Protein AF-A0A9W6KJ18-F1 (afdb_monomer)

pLDDT: mean 72.75, std 20.94, range [23.11, 97.38]

Sequence (592 aa):
MAGVLAYRPDRSRAKLIFQTKPGSYNTDSLIEFLKQLRRHLRGKPVILIWDGLSAHRSKDMKAWLASQQHWLTVEQLPGYAHDLNPMDWSGATSRTPNWPTSAPTSSTTPTPPPTPACTASAATTNSASTSSTTPAYDYDHHSNPERSLTSWLEQARPAGQARRRRPGDEDGLRFAFYGRVSTADFQERASSRRWQRDAAEDLVAGHGVIVAEFFDIDRSRRLPWRDRPQAATLLQSLADPDRKFDAVVVGEYERAFFGDQALTVLPLLDAAGVRLWLPESHGPVDLNEPSHQALVMLLGAQSKPEVLRARFRALTAMRAQARDEGRFLGGRPLFGYRLVDAGPHPNPMHAKWGRRLQRYDPDPVTAPTVRWIFAQRLLGSSVSSIAAELNRTAVPCPSQADPGRNRHRAGSGWMLTTVQAILGNAKYTGRQVWNRQPAHHTPPHLPGPSRIQRWTGTDDWVVSTKVVHPALVTDADFVAVQRLTAAAVDDGPVHRYELVGLLRCGRCGRVLDPCWSHGRAAYRCRHGYTSARAQRERPRNLYVREDRMLGIVRDLFAAADVATRTAALVEHLRREHVMVICAETGCSLQPQ

InterPro domains:
  IPR006119 Resolvase, N-terminal catalytic domain [SM00857] (175-328)
  IPR011109 DNA-binding recombinase domain [PF07508] (364-484)
  IPR011109 DNA-binding recombinase domain [PS51737] (334-491)
  IPR025827 Recombinase zinc beta ribbon domain [PF13408] (499-551)
  IPR036162 Resolvase-like, N-terminal catalytic domain superfamily [G3DSA:3.40.50.1390] (173-307)
  IPR036162 Resolvase-like, N-terminal catalytic domain superfamily [SSF53041] (174-323)
  IPR036397 Ribonuclease H superfamily [G3DSA:3.30.420.10] (9-95)
  IPR038109 DNA-binding recombinase domain superfamily [G3DSA:3.90.1750.20] (313-509)
  IPR038717 Tc1-like transposase, DDE domain [PF13358] (13-87)
  IPR050639 Site-specific recombinase resolvase [PTHR30461] (173-558)

Structure (mmCIF, N/CA/C/O backbone):
data_AF-A0A9W6KJ18-F1
#
_entry.id   AF-A0A9W6KJ18-F1
#
loop_
_atom_site.group_PDB
_atom_site.id
_atom_site.type_symbol
_atom_site.label_atom_id
_atom_site.label_alt_id
_atom_site.label_comp_id
_atom_site.label_asym_id
_atom_site.label_entity_id
_atom_site.label_seq_id
_atom_site.pdbx_PDB_ins_code
_atom_site.Cartn_x
_atom_site.Cartn_y
_atom_site.Cartn_z
_atom_site.occupancy
_atom_site.B_iso_or_equiv
_atom_site.auth_seq_id
_atom_site.auth_comp_id
_atom_site.auth_asym_id
_atom_site.auth_atom_id
_atom_site.pdbx_PDB_model_num
ATOM 1 N N . MET A 1 1 ? 3.674 13.003 32.526 1.00 66.12 1 MET A N 1
ATOM 2 C CA . MET A 1 1 ? 3.384 11.723 33.209 1.00 66.12 1 MET A CA 1
ATOM 3 C C . MET A 1 1 ? 4.341 10.670 32.668 1.00 66.12 1 MET A C 1
ATOM 5 O O . MET A 1 1 ? 4.637 10.728 31.481 1.00 66.12 1 MET A O 1
ATOM 9 N N . ALA A 1 2 ? 4.831 9.757 33.506 1.00 77.75 2 ALA A N 1
ATOM 10 C CA . ALA A 1 2 ? 5.536 8.546 33.082 1.00 77.75 2 ALA A CA 1
ATOM 11 C C . ALA A 1 2 ? 4.761 7.328 33.591 1.00 77.75 2 ALA A C 1
ATOM 13 O O . ALA A 1 2 ? 4.273 7.344 34.718 1.00 77.75 2 ALA A O 1
ATOM 14 N N . GLY A 1 3 ? 4.621 6.286 32.777 1.00 80.56 3 GLY A N 1
ATOM 15 C CA . GLY A 1 3 ? 3.859 5.098 33.150 1.00 80.56 3 GLY A CA 1
ATOM 16 C C . GLY A 1 3 ? 4.421 3.836 32.518 1.00 80.56 3 GLY A C 1
ATOM 17 O O . GLY A 1 3 ? 4.990 3.873 31.432 1.00 80.56 3 GLY A O 1
ATOM 18 N N . VAL A 1 4 ? 4.276 2.726 33.232 1.00 80.50 4 VAL A N 1
ATOM 19 C CA . VAL A 1 4 ? 4.685 1.385 32.823 1.00 80.50 4 VAL A CA 1
ATOM 20 C C . VAL A 1 4 ? 3.533 0.435 33.094 1.00 80.50 4 VAL A C 1
ATOM 22 O O . VAL A 1 4 ? 3.016 0.354 34.210 1.00 80.50 4 VAL A O 1
ATOM 25 N N . LEU A 1 5 ? 3.163 -0.322 32.068 1.00 79.06 5 LEU A N 1
ATOM 26 C CA . LEU A 1 5 ? 2.241 -1.438 32.188 1.00 79.06 5 LEU A CA 1
ATOM 27 C C . LEU A 1 5 ? 3.054 -2.727 32.327 1.00 79.06 5 LEU A C 1
ATOM 29 O O . LEU A 1 5 ? 3.639 -3.219 31.364 1.00 79.06 5 LEU A O 1
ATOM 33 N N . ALA A 1 6 ? 3.135 -3.245 33.548 1.00 82.00 6 ALA A N 1
ATOM 34 C CA . ALA A 1 6 ? 3.913 -4.431 33.876 1.00 82.00 6 ALA A CA 1
ATOM 35 C C . ALA A 1 6 ? 3.048 -5.690 33.768 1.00 82.00 6 ALA A C 1
ATOM 37 O O . ALA A 1 6 ? 1.971 -5.760 34.359 1.00 82.00 6 ALA A O 1
ATOM 38 N N . TYR A 1 7 ? 3.549 -6.710 33.075 1.00 80.69 7 TYR A N 1
ATOM 39 C CA . TYR A 1 7 ? 2.902 -8.017 32.962 1.00 80.69 7 TYR A CA 1
ATOM 40 C C . TYR A 1 7 ? 3.768 -9.092 33.604 1.00 80.69 7 TYR A C 1
ATOM 42 O O . TYR A 1 7 ? 4.990 -9.087 33.452 1.00 80.69 7 TYR A O 1
ATOM 50 N N . ARG A 1 8 ? 3.140 -10.056 34.282 1.00 80.06 8 ARG A N 1
ATOM 51 C CA . ARG A 1 8 ? 3.834 -11.312 34.588 1.00 80.06 8 ARG A CA 1
ATOM 52 C C . ARG A 1 8 ? 4.059 -12.100 33.287 1.00 80.06 8 ARG A C 1
ATOM 54 O O . ARG A 1 8 ? 3.173 -12.082 32.430 1.00 80.06 8 ARG A O 1
ATOM 61 N N . PRO A 1 9 ? 5.185 -12.825 33.136 1.00 73.06 9 PRO A N 1
ATOM 62 C CA . PRO A 1 9 ? 5.446 -13.636 31.941 1.00 73.06 9 PRO A CA 1
ATOM 63 C C . PRO A 1 9 ? 4.348 -14.671 31.644 1.00 73.06 9 PRO A C 1
ATOM 65 O O . PRO A 1 9 ? 4.018 -14.916 30.488 1.00 73.06 9 PRO A O 1
ATOM 68 N N . ASP A 1 10 ? 3.728 -15.211 32.696 1.00 73.81 10 ASP A N 1
ATOM 69 C CA . ASP A 1 10 ? 2.597 -16.151 32.650 1.00 73.81 10 ASP A CA 1
ATOM 70 C C . ASP A 1 10 ? 1.245 -15.497 32.286 1.00 73.81 10 ASP A C 1
ATOM 72 O O . ASP A 1 10 ? 0.230 -16.181 32.201 1.00 73.81 10 ASP A O 1
ATOM 76 N N . ARG A 1 11 ? 1.214 -14.171 32.083 1.00 63.72 11 ARG A N 1
ATOM 77 C CA . ARG A 1 11 ? 0.019 -13.346 31.820 1.00 63.72 11 ARG A CA 1
ATOM 78 C C . ARG A 1 11 ? -1.066 -13.393 32.899 1.00 63.72 11 ARG A C 1
ATOM 80 O O . ARG A 1 11 ? -2.130 -12.819 32.700 1.00 63.72 11 ARG A O 1
ATOM 87 N N . SER A 1 12 ? -0.797 -13.991 34.057 1.00 66.81 12 SER A N 1
ATOM 88 C CA . SER A 1 12 ? -1.773 -14.117 35.147 1.00 66.81 12 SER A CA 1
ATOM 89 C C . SER A 1 12 ? -2.138 -12.777 35.786 1.00 66.81 12 SER A C 1
ATOM 91 O O . SER A 1 12 ? -3.188 -12.653 36.414 1.00 66.81 12 SER A O 1
ATOM 93 N N . ARG A 1 13 ? -1.259 -11.769 35.675 1.00 70.88 13 ARG A N 1
ATOM 94 C CA . ARG A 1 13 ? -1.454 -10.440 36.265 1.00 70.88 13 ARG A CA 1
ATOM 95 C C . ARG A 1 13 ? -0.826 -9.339 35.420 1.00 70.88 13 ARG A C 1
ATOM 97 O O . ARG A 1 13 ? 0.309 -9.478 34.955 1.00 70.88 13 ARG A O 1
ATOM 104 N N . ALA A 1 14 ? -1.541 -8.222 35.329 1.00 76.50 14 ALA A N 1
ATOM 105 C CA . ALA A 1 14 ? -1.048 -6.946 34.830 1.00 76.50 14 ALA A CA 1
ATOM 106 C C . ALA A 1 14 ? -1.126 -5.895 35.947 1.00 76.50 14 ALA A C 1
ATOM 108 O O . ALA A 1 14 ? -2.038 -5.930 36.773 1.00 76.50 14 ALA A O 1
ATOM 109 N N . LYS A 1 15 ? -0.166 -4.972 35.993 1.00 76.25 15 LYS A N 1
ATOM 110 C CA . LYS A 1 15 ? -0.147 -3.855 36.939 1.00 76.25 15 LYS A CA 1
ATOM 111 C C . LYS A 1 15 ? 0.274 -2.584 36.214 1.00 76.25 15 LYS A C 1
ATOM 113 O O . LYS A 1 15 ? 1.343 -2.553 35.610 1.00 76.25 15 LYS A O 1
ATOM 118 N N . LEU A 1 16 ? -0.544 -1.541 36.301 1.00 78.62 16 LEU A N 1
ATOM 119 C CA . LEU A 1 16 ? -0.173 -0.203 35.852 1.00 78.62 16 LEU A CA 1
ATOM 120 C C . LEU A 1 16 ? 0.570 0.507 36.989 1.00 78.62 16 LEU A C 1
ATOM 122 O O . LEU A 1 16 ? 0.077 0.578 38.113 1.00 78.62 16 LEU A O 1
ATOM 126 N N . ILE A 1 17 ? 1.773 0.994 36.705 1.00 81.88 17 ILE A N 1
ATOM 127 C CA . ILE A 1 17 ? 2.589 1.780 37.630 1.00 81.88 17 ILE A CA 1
ATOM 128 C C . ILE A 1 17 ? 2.897 3.084 36.920 1.00 81.88 17 ILE A C 1
ATOM 130 O O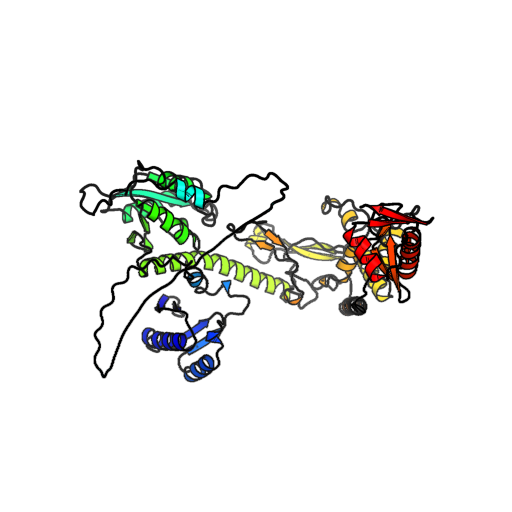 . ILE A 1 17 ? 3.542 3.079 35.876 1.00 81.88 17 ILE A O 1
ATOM 134 N N . PHE A 1 18 ? 2.436 4.199 37.466 1.00 81.44 18 PHE A N 1
ATOM 135 C CA . PHE A 1 18 ? 2.658 5.503 36.864 1.00 81.44 18 PHE A CA 1
ATOM 136 C C . PHE A 1 18 ? 3.049 6.528 37.915 1.00 81.44 18 PHE A C 1
ATOM 138 O O . PHE A 1 18 ? 2.818 6.356 39.109 1.00 81.44 18 PHE A O 1
ATOM 145 N N . GLN A 1 19 ? 3.677 7.587 37.434 1.00 81.25 19 GLN A N 1
ATOM 146 C CA . GLN A 1 19 ? 4.062 8.747 38.200 1.00 81.25 19 GLN A CA 1
ATOM 147 C C . GLN A 1 19 ? 3.616 9.991 37.436 1.00 81.25 19 GLN A C 1
ATOM 149 O O . GLN A 1 19 ? 3.784 10.118 36.216 1.00 81.25 19 GLN A O 1
ATOM 154 N N . THR A 1 20 ? 3.043 10.929 38.173 1.00 79.25 20 THR A N 1
ATOM 155 C CA . THR A 1 20 ? 2.774 12.280 37.704 1.00 79.25 20 THR A CA 1
ATOM 156 C C . THR A 1 20 ? 3.784 13.221 38.347 1.00 79.25 20 THR A C 1
ATOM 158 O O . THR A 1 20 ? 4.178 13.052 39.499 1.00 79.25 20 THR A O 1
ATOM 161 N N . LYS A 1 21 ? 4.247 14.203 37.578 1.00 75.62 21 LYS A N 1
ATOM 162 C CA . LYS A 1 21 ? 5.032 15.321 38.095 1.00 75.62 21 LYS A CA 1
ATOM 163 C C . LYS A 1 21 ? 4.673 16.591 37.319 1.00 75.62 21 LYS A C 1
ATOM 165 O O . LYS A 1 21 ? 4.290 16.469 36.149 1.00 75.62 21 LYS A O 1
ATOM 170 N N . PRO A 1 22 ? 4.849 17.778 37.915 1.00 58.03 22 PRO A N 1
ATOM 171 C CA . PRO A 1 22 ? 4.840 19.036 37.179 1.00 58.03 22 PRO A CA 1
ATOM 172 C C . PRO A 1 22 ? 6.003 19.105 36.169 1.00 58.03 22 PRO A C 1
ATOM 174 O O . PRO A 1 22 ? 7.123 18.680 36.463 1.00 58.03 22 PRO A O 1
ATOM 177 N N . GLY A 1 23 ? 5.747 19.647 34.976 1.00 72.94 23 GLY A N 1
ATOM 178 C CA . GLY A 1 23 ? 6.755 19.828 33.921 1.00 72.94 23 GLY A CA 1
ATOM 179 C C . GLY A 1 23 ? 7.087 18.573 33.094 1.00 72.94 23 GLY A C 1
ATOM 180 O O . GLY A 1 23 ? 6.494 17.502 33.248 1.00 72.94 23 GLY A O 1
ATOM 181 N N . SER A 1 24 ? 8.044 18.706 32.169 1.00 72.31 24 SER A N 1
ATOM 182 C CA . SER A 1 24 ? 8.448 17.632 31.249 1.00 72.31 24 SER A CA 1
ATOM 183 C C . SER A 1 24 ? 9.366 16.602 31.917 1.00 72.31 24 SER A C 1
ATOM 185 O O . SER A 1 24 ? 10.163 16.919 32.804 1.00 72.31 24 SER A O 1
ATOM 187 N N . TYR A 1 25 ? 9.262 15.336 31.505 1.00 77.81 25 TYR A N 1
ATOM 188 C CA . TYR A 1 25 ? 10.196 14.291 31.929 1.00 77.81 25 TYR A CA 1
ATOM 189 C C . TYR A 1 25 ? 11.520 14.434 31.176 1.00 77.81 25 TYR A C 1
ATOM 191 O O . TYR A 1 25 ? 11.545 14.457 29.948 1.00 77.81 25 TYR A O 1
ATOM 199 N N . ASN A 1 26 ? 12.611 14.516 31.930 1.00 84.38 26 ASN A N 1
ATOM 200 C CA . ASN A 1 26 ? 13.984 14.487 31.439 1.00 84.38 26 ASN A CA 1
ATOM 201 C C . ASN A 1 26 ? 14.681 13.204 31.931 1.00 84.38 26 ASN A C 1
ATOM 203 O O . ASN A 1 26 ? 14.063 12.391 32.624 1.00 84.38 26 ASN A O 1
ATOM 207 N N . THR A 1 27 ? 15.958 13.030 31.580 1.00 86.12 27 THR A N 1
ATOM 208 C CA . THR A 1 27 ? 16.770 11.869 31.981 1.00 86.12 27 THR A CA 1
ATOM 209 C C . THR A 1 27 ? 16.690 11.590 33.485 1.00 86.12 27 THR A C 1
ATOM 211 O O . THR A 1 27 ? 16.335 10.478 33.870 1.00 86.12 27 THR A O 1
ATOM 214 N N . ASP A 1 28 ? 16.928 12.595 34.330 1.00 86.12 28 ASP A N 1
ATOM 215 C CA . ASP A 1 28 ? 16.997 12.420 35.789 1.00 86.12 28 ASP A CA 1
ATOM 216 C C . ASP A 1 28 ? 15.651 12.014 36.386 1.00 86.12 28 ASP A C 1
ATOM 218 O O . ASP A 1 28 ? 15.553 11.087 37.189 1.00 86.12 28 ASP A O 1
ATOM 222 N N . SER A 1 29 ? 14.581 12.664 35.926 1.00 87.31 29 SER A N 1
ATOM 223 C CA . SER A 1 29 ? 13.221 12.358 36.379 1.00 87.31 29 SER A CA 1
ATOM 224 C C . SER A 1 29 ? 12.799 10.945 35.987 1.00 87.31 29 SER A C 1
ATOM 226 O O . SER A 1 29 ? 12.042 10.296 36.706 1.00 87.31 29 SER A O 1
ATOM 228 N N . LEU A 1 30 ? 13.279 10.462 34.839 1.00 88.00 30 LEU A N 1
ATOM 229 C CA . LEU A 1 30 ? 12.993 9.113 34.381 1.00 88.00 30 LEU A CA 1
ATOM 230 C C . LEU A 1 30 ? 13.822 8.067 35.140 1.00 88.00 30 LEU A C 1
ATOM 232 O O . LEU A 1 30 ? 13.294 7.012 35.482 1.00 88.00 30 LEU A O 1
ATOM 236 N N . ILE A 1 31 ? 15.079 8.369 35.479 1.00 90.88 31 ILE A N 1
ATOM 237 C CA . ILE A 1 31 ? 15.891 7.528 36.372 1.00 90.88 31 ILE A CA 1
ATOM 238 C C . ILE A 1 31 ? 15.204 7.386 37.739 1.00 90.88 31 ILE A C 1
ATOM 240 O O . ILE A 1 31 ? 15.086 6.273 38.258 1.00 90.88 31 ILE A O 1
ATOM 244 N N . GLU A 1 32 ? 14.689 8.478 38.309 1.00 89.88 32 GLU A N 1
ATOM 245 C CA . GLU A 1 32 ? 13.931 8.433 39.567 1.00 89.88 32 GLU A CA 1
ATOM 246 C C . GLU A 1 32 ? 12.668 7.573 39.466 1.00 89.88 32 GLU A C 1
ATOM 248 O O . GLU A 1 32 ? 12.387 6.756 40.351 1.00 89.88 32 GLU A O 1
ATOM 253 N N . PHE A 1 33 ? 11.942 7.680 38.355 1.00 90.44 33 PHE A N 1
ATOM 254 C CA . PHE A 1 33 ? 10.806 6.809 38.083 1.00 90.44 33 PHE A CA 1
ATOM 255 C C . PHE A 1 33 ? 11.212 5.323 38.044 1.00 90.44 33 PHE A C 1
ATOM 257 O O . PHE A 1 33 ? 10.557 4.488 38.670 1.00 90.44 33 PHE A O 1
ATOM 264 N N . LEU A 1 34 ? 12.327 4.967 37.395 1.00 91.06 34 LEU A N 1
ATOM 265 C CA . LEU A 1 34 ? 12.804 3.578 37.338 1.00 91.06 34 LEU A CA 1
ATOM 266 C C . LEU A 1 34 ? 13.271 3.049 38.707 1.00 91.06 34 LEU A C 1
ATOM 268 O O . LEU A 1 34 ? 13.026 1.885 39.040 1.00 91.06 34 LEU A O 1
ATOM 272 N N . LYS A 1 35 ? 13.862 3.898 39.558 1.00 90.00 35 LYS A N 1
ATOM 273 C CA . LYS A 1 35 ? 14.156 3.545 40.961 1.00 90.00 35 LYS A CA 1
ATOM 274 C C . LYS A 1 35 ? 12.874 3.255 41.751 1.00 90.00 35 LYS A C 1
ATOM 276 O O . LYS A 1 35 ? 12.830 2.318 42.553 1.00 90.00 35 LYS A O 1
ATOM 281 N N . GLN A 1 36 ? 11.815 4.037 41.538 1.00 88.69 36 GLN A N 1
ATOM 282 C CA . GLN A 1 36 ? 10.499 3.801 42.149 1.00 88.69 36 GLN A CA 1
ATOM 283 C C . GLN A 1 36 ? 9.835 2.527 41.622 1.00 88.69 36 GLN A C 1
ATOM 285 O O . GLN A 1 36 ? 9.225 1.784 42.399 1.00 88.69 36 GLN A O 1
ATOM 290 N N . LEU A 1 37 ? 10.001 2.241 40.331 1.00 89.38 37 LEU A N 1
ATOM 291 C CA . LEU A 1 37 ? 9.510 1.027 39.690 1.00 89.38 37 LEU A CA 1
ATOM 292 C C . LEU A 1 37 ? 10.128 -0.225 40.327 1.00 89.38 37 LEU A C 1
ATOM 294 O O . LEU A 1 37 ? 9.397 -1.150 40.685 1.00 89.38 37 LEU A O 1
ATOM 298 N N . ARG A 1 38 ? 11.448 -0.228 40.570 1.00 89.06 38 ARG A N 1
ATOM 299 C CA . ARG A 1 38 ? 12.144 -1.326 41.268 1.00 89.06 38 ARG A CA 1
ATOM 300 C C . ARG A 1 38 ? 11.521 -1.627 42.630 1.00 89.06 38 ARG A C 1
ATOM 302 O O . ARG A 1 38 ? 11.285 -2.791 42.959 1.00 89.06 38 ARG A O 1
ATOM 309 N N . ARG A 1 39 ? 11.234 -0.579 43.412 1.00 86.94 39 ARG A N 1
ATOM 310 C CA . ARG A 1 39 ? 10.593 -0.699 44.732 1.00 86.94 39 ARG A CA 1
ATOM 311 C C . ARG A 1 39 ? 9.192 -1.302 44.615 1.00 86.94 39 ARG A C 1
ATOM 313 O O . ARG A 1 39 ? 8.874 -2.252 45.326 1.00 86.94 39 ARG A O 1
ATOM 320 N N . HIS A 1 40 ? 8.389 -0.830 43.662 1.00 84.25 40 HIS A N 1
ATOM 321 C CA . HIS A 1 40 ? 7.033 -1.341 43.424 1.00 84.25 40 HIS A CA 1
ATOM 322 C C . HIS A 1 40 ? 6.989 -2.797 42.952 1.00 84.25 40 HIS A C 1
ATOM 324 O O . HIS A 1 40 ? 6.040 -3.519 43.270 1.00 84.25 40 HIS A O 1
ATOM 330 N N . LEU A 1 41 ? 8.004 -3.231 42.205 1.00 85.75 41 LEU A N 1
ATOM 331 C CA . LEU A 1 41 ? 8.145 -4.604 41.719 1.00 85.75 41 LEU A CA 1
ATOM 332 C C . LEU A 1 41 ? 8.918 -5.504 42.695 1.00 85.75 41 LEU A C 1
ATOM 334 O O . LEU A 1 41 ? 9.202 -6.657 42.370 1.00 85.75 41 LEU A O 1
ATOM 338 N N . ARG A 1 42 ? 9.209 -5.006 43.909 1.00 84.69 42 ARG A N 1
ATOM 339 C CA . ARG A 1 42 ? 9.918 -5.718 44.986 1.00 84.69 42 ARG A CA 1
ATOM 340 C C . ARG A 1 42 ? 11.262 -6.301 44.528 1.00 84.69 42 ARG A C 1
ATOM 342 O O . ARG A 1 42 ? 11.630 -7.397 44.930 1.00 84.69 42 ARG A O 1
ATOM 349 N N . GLY A 1 43 ? 11.966 -5.587 43.646 1.00 78.81 43 GLY A N 1
ATOM 350 C CA . GLY A 1 43 ? 13.288 -5.981 43.148 1.00 78.81 43 GLY A CA 1
ATOM 351 C C . GLY A 1 43 ? 13.317 -7.199 42.220 1.00 78.81 43 GLY A C 1
ATOM 352 O O . GLY A 1 43 ? 14.400 -7.716 41.965 1.00 78.81 43 GLY A O 1
ATOM 353 N N . LYS A 1 44 ? 12.167 -7.665 41.715 1.00 84.69 44 LYS A N 1
ATOM 354 C CA . LYS A 1 44 ? 12.127 -8.763 40.738 1.00 84.69 44 LYS A CA 1
ATOM 355 C C . LYS A 1 44 ? 12.818 -8.370 39.424 1.00 84.69 44 LYS A C 1
ATOM 357 O O . LYS A 1 44 ? 12.782 -7.188 39.084 1.00 84.69 44 LYS A O 1
ATOM 362 N N . PRO A 1 45 ? 13.374 -9.336 38.669 1.00 88.38 45 PRO A N 1
ATOM 363 C CA . PRO A 1 45 ? 13.889 -9.080 37.329 1.00 88.38 45 PRO A CA 1
ATOM 364 C C . PRO A 1 45 ? 12.796 -8.558 36.391 1.00 88.38 45 PRO A C 1
ATOM 366 O O . PRO A 1 45 ? 11.673 -9.071 36.389 1.00 88.38 45 PRO A O 1
ATOM 369 N N . VAL A 1 46 ? 13.124 -7.543 35.597 1.00 89.00 46 VAL A N 1
ATOM 370 C CA . VAL A 1 46 ? 12.212 -6.857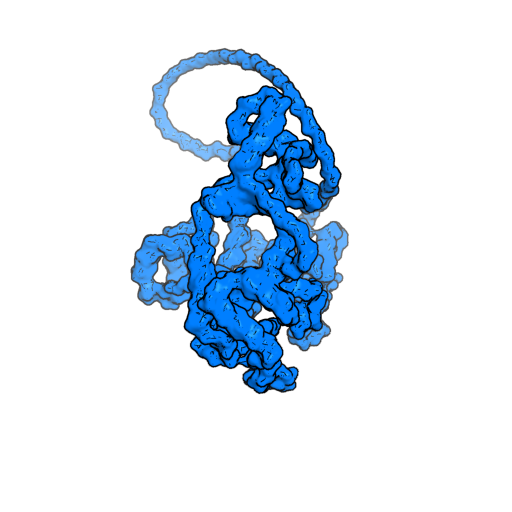 34.678 1.00 89.00 46 VAL A CA 1
ATOM 371 C C . VAL A 1 46 ? 12.864 -6.731 33.312 1.00 89.00 46 VAL A C 1
ATOM 373 O O . VAL A 1 46 ? 14.006 -6.292 33.201 1.00 89.00 46 VAL A O 1
ATOM 376 N N . ILE A 1 47 ? 12.093 -7.045 32.272 1.00 88.88 47 ILE A N 1
ATOM 377 C CA . ILE A 1 47 ? 12.404 -6.654 30.899 1.00 88.88 47 ILE A CA 1
ATOM 378 C C . ILE A 1 47 ? 11.580 -5.403 30.596 1.00 88.88 47 ILE A C 1
ATOM 380 O O . ILE A 1 47 ? 10.351 -5.464 30.519 1.00 88.88 47 ILE A O 1
ATOM 384 N N . LEU A 1 48 ? 12.248 -4.259 30.490 1.00 86.75 48 LEU A N 1
ATOM 385 C CA . LEU A 1 48 ? 11.639 -2.974 30.178 1.00 86.75 48 LEU A CA 1
ATOM 386 C C . LEU A 1 48 ? 11.699 -2.733 28.672 1.00 86.75 48 LEU A C 1
ATOM 388 O O . LEU A 1 48 ? 12.776 -2.722 28.084 1.00 86.75 48 LEU A O 1
ATOM 392 N N . ILE A 1 49 ? 10.535 -2.513 28.065 1.00 82.19 49 ILE A N 1
ATOM 393 C CA . ILE A 1 49 ? 10.396 -2.234 26.635 1.00 82.19 49 ILE A CA 1
ATOM 394 C C . ILE A 1 49 ? 10.021 -0.761 26.467 1.00 82.19 49 ILE A C 1
ATOM 396 O O . ILE A 1 49 ? 9.021 -0.326 27.038 1.00 82.19 49 ILE A O 1
ATOM 400 N N . TRP A 1 50 ? 10.794 0.002 25.692 1.00 78.44 50 TRP A N 1
ATOM 401 C CA . TRP A 1 50 ? 10.547 1.438 25.476 1.00 78.44 50 TRP A CA 1
ATOM 402 C C . TRP A 1 50 ? 10.820 1.911 24.032 1.00 78.44 50 TRP A C 1
ATOM 404 O O . TRP A 1 50 ? 11.506 1.248 23.255 1.00 78.44 50 TRP A O 1
ATOM 414 N N . ASP A 1 51 ? 10.249 3.062 23.671 1.00 67.25 51 ASP A N 1
ATOM 415 C CA . ASP A 1 51 ? 10.102 3.636 22.313 1.00 67.25 51 ASP A CA 1
ATOM 416 C C . ASP A 1 51 ? 11.311 4.422 21.760 1.00 67.25 51 ASP A C 1
ATOM 418 O O . ASP A 1 51 ? 11.268 4.936 20.643 1.00 67.25 51 ASP A O 1
ATOM 422 N N . GLY A 1 52 ? 12.396 4.547 22.530 1.00 67.81 52 GLY A N 1
ATOM 423 C CA . GLY A 1 52 ? 13.585 5.298 22.112 1.00 67.81 52 GLY A CA 1
ATOM 424 C C . GLY A 1 52 ? 13.505 6.835 22.201 1.00 67.81 52 GLY A C 1
ATOM 425 O O . GLY A 1 52 ? 14.299 7.511 21.531 1.00 67.81 52 GLY A O 1
ATOM 426 N N . LEU A 1 53 ? 12.629 7.411 23.040 1.00 72.75 53 LEU A N 1
ATOM 427 C CA . LEU A 1 53 ? 12.642 8.838 23.418 1.00 72.75 53 LEU A CA 1
ATOM 428 C C . LEU A 1 53 ? 14.069 9.363 23.713 1.00 72.75 53 LEU A C 1
ATOM 430 O O . LEU A 1 53 ? 14.951 8.620 24.142 1.00 72.75 53 LEU A O 1
ATOM 434 N N . SER A 1 54 ? 14.345 10.652 23.475 1.00 71.44 54 SER A N 1
ATOM 435 C CA . SER A 1 54 ? 15.706 11.218 23.614 1.00 71.44 54 SER A CA 1
ATOM 436 C C . SER A 1 54 ? 16.329 10.972 24.998 1.00 71.44 54 SER A C 1
ATOM 438 O O . SER A 1 54 ? 17.501 10.611 25.082 1.00 71.44 54 SER A O 1
ATOM 440 N N . ALA A 1 55 ? 15.533 11.057 26.068 1.00 77.06 55 ALA A N 1
ATOM 441 C CA . ALA A 1 55 ? 15.933 10.712 27.435 1.00 77.06 55 ALA A CA 1
ATOM 442 C C . ALA A 1 55 ? 16.299 9.223 27.623 1.00 77.06 55 ALA A C 1
ATOM 444 O O . ALA A 1 55 ? 17.143 8.918 28.458 1.00 77.06 55 ALA A O 1
ATOM 445 N N . HIS A 1 56 ? 15.740 8.298 26.830 1.00 81.50 56 HIS A N 1
ATOM 446 C CA . HIS A 1 56 ? 16.120 6.873 26.830 1.00 81.50 56 HIS A CA 1
ATOM 447 C C . HIS A 1 56 ? 17.517 6.650 26.234 1.00 81.50 56 HIS A C 1
ATOM 449 O O . HIS A 1 56 ? 18.175 5.647 26.506 1.00 81.50 56 HIS A O 1
ATOM 455 N N . ARG A 1 57 ? 17.970 7.583 25.384 1.00 78.62 57 ARG A N 1
ATOM 456 C CA . ARG A 1 57 ? 19.222 7.486 24.621 1.00 78.62 57 ARG A CA 1
ATOM 457 C C . ARG A 1 57 ? 20.354 8.346 25.184 1.00 78.62 57 ARG A C 1
ATOM 459 O O . ARG A 1 57 ? 21.458 8.285 24.636 1.00 78.62 57 ARG A O 1
ATOM 466 N N . SER A 1 58 ? 20.103 9.121 26.240 1.00 85.81 58 SER A N 1
ATOM 467 C CA . SER A 1 58 ? 21.109 9.985 26.862 1.00 85.81 58 SER A CA 1
ATOM 468 C C . SER A 1 58 ? 22.278 9.171 27.430 1.00 85.81 58 SER A C 1
ATOM 470 O O . SER A 1 58 ? 22.137 7.992 27.770 1.00 85.81 58 SER A O 1
ATOM 472 N N . LYS A 1 59 ? 23.462 9.793 27.503 1.00 86.06 59 LYS A N 1
ATOM 473 C CA . LYS A 1 59 ? 24.668 9.141 28.039 1.00 86.06 59 LYS A CA 1
ATOM 474 C C . LYS A 1 59 ? 24.461 8.720 29.496 1.00 86.06 59 LYS A C 1
ATOM 476 O O . LYS A 1 59 ? 24.776 7.583 29.836 1.00 86.06 59 LYS A O 1
ATOM 481 N N . ASP A 1 60 ? 23.841 9.583 30.296 1.00 87.50 60 ASP A N 1
ATOM 482 C CA . ASP A 1 60 ? 23.611 9.332 31.722 1.00 87.50 60 ASP A CA 1
ATOM 483 C C . ASP A 1 60 ? 22.605 8.197 31.944 1.00 87.50 60 ASP A C 1
ATOM 485 O O . ASP A 1 60 ? 22.827 7.336 32.793 1.00 87.50 60 ASP A O 1
ATOM 489 N N . MET A 1 61 ? 21.552 8.107 31.118 1.00 91.81 61 MET A N 1
ATOM 490 C CA . MET A 1 61 ? 20.623 6.974 31.160 1.00 91.81 61 MET A CA 1
ATOM 491 C C . MET A 1 61 ? 21.329 5.656 30.834 1.00 91.81 61 MET A C 1
ATOM 493 O O . MET A 1 61 ? 21.140 4.664 31.533 1.00 91.81 61 MET A O 1
ATOM 497 N N . LYS A 1 62 ? 22.172 5.628 29.793 1.00 87.88 62 LYS A N 1
ATOM 498 C CA . LYS A 1 62 ? 22.924 4.420 29.416 1.00 87.88 62 LYS A CA 1
ATOM 499 C C . LYS A 1 62 ? 23.899 3.987 30.511 1.00 87.88 62 LYS A C 1
ATOM 501 O O . LYS A 1 62 ? 23.964 2.798 30.818 1.00 87.88 62 LYS A O 1
ATOM 506 N N . ALA A 1 63 ? 24.619 4.936 31.108 1.00 89.19 63 ALA A N 1
ATOM 507 C CA . ALA A 1 63 ? 25.518 4.670 32.227 1.00 89.19 63 ALA A CA 1
ATOM 508 C C . ALA A 1 63 ? 24.751 4.124 33.441 1.00 89.19 63 ALA A C 1
ATOM 510 O O . ALA A 1 63 ? 25.154 3.123 34.035 1.00 89.19 63 ALA A O 1
ATOM 511 N N . TRP A 1 64 ? 23.595 4.717 33.762 1.00 93.94 64 TRP A N 1
ATOM 512 C CA . TRP A 1 64 ? 22.737 4.228 34.835 1.00 93.94 64 TRP A CA 1
ATOM 513 C C . TRP A 1 64 ? 22.227 2.810 34.552 1.00 93.94 64 TRP A C 1
ATOM 515 O O . TRP A 1 64 ? 22.362 1.942 35.409 1.00 93.94 64 TRP A O 1
ATOM 525 N N . LEU A 1 65 ? 21.724 2.528 33.348 1.00 90.81 65 LEU A N 1
ATOM 526 C CA . LEU A 1 65 ? 21.251 1.193 32.966 1.00 90.81 65 LEU A CA 1
ATOM 527 C C . LEU A 1 65 ? 22.344 0.123 33.048 1.00 90.81 65 LEU A C 1
ATOM 529 O O . LEU A 1 65 ? 22.069 -0.981 33.515 1.00 90.81 65 LEU A O 1
ATOM 533 N N . ALA A 1 66 ? 23.582 0.447 32.660 1.00 87.69 66 ALA A N 1
ATOM 534 C CA . ALA A 1 66 ? 24.716 -0.466 32.796 1.00 87.69 66 ALA A CA 1
ATOM 535 C C . ALA A 1 66 ? 24.942 -0.887 34.261 1.00 87.69 66 ALA A C 1
ATOM 537 O O . ALA A 1 66 ? 25.240 -2.048 34.525 1.00 87.69 66 ALA A O 1
ATOM 538 N N . SER A 1 67 ? 24.703 0.015 35.223 1.00 91.06 67 SER A N 1
ATOM 539 C CA . SER A 1 67 ? 24.792 -0.299 36.659 1.00 91.06 67 SER A CA 1
ATOM 540 C C . SER A 1 67 ? 23.628 -1.144 37.207 1.00 91.06 67 SER A C 1
ATOM 542 O O . SER A 1 67 ? 23.696 -1.610 38.341 1.00 91.06 67 SER A O 1
ATOM 544 N N . GLN A 1 68 ? 22.539 -1.313 36.448 1.00 92.31 68 GLN A N 1
ATOM 545 C CA . GLN A 1 68 ? 21.299 -1.963 36.902 1.00 92.31 68 GLN A CA 1
ATOM 546 C C . GLN A 1 68 ? 21.012 -3.310 36.214 1.00 92.31 68 GLN A C 1
ATOM 548 O O . GLN A 1 68 ? 19.933 -3.877 36.409 1.00 92.31 68 GLN A O 1
ATOM 553 N N . GLN A 1 69 ? 21.963 -3.850 35.444 1.00 88.25 69 GLN A N 1
ATOM 554 C CA . GLN A 1 69 ? 21.784 -5.077 34.650 1.00 88.25 69 GLN A CA 1
ATOM 555 C C . GLN A 1 69 ? 21.429 -6.323 35.479 1.00 88.25 69 GLN A C 1
ATOM 557 O O . GLN A 1 69 ? 20.873 -7.274 34.938 1.00 88.25 69 GLN A O 1
ATOM 562 N N . HIS A 1 70 ? 21.687 -6.324 36.791 1.00 87.00 70 HIS A N 1
ATOM 563 C CA . HIS A 1 70 ? 21.345 -7.439 37.685 1.00 87.00 70 HIS A CA 1
ATOM 564 C C . HIS A 1 70 ? 19.836 -7.656 37.865 1.00 87.00 70 HIS A C 1
ATOM 566 O O . HIS A 1 70 ? 19.428 -8.724 38.313 1.00 87.00 70 HIS A O 1
ATOM 572 N N . TRP A 1 71 ? 19.000 -6.660 37.553 1.00 90.12 71 TRP A N 1
ATOM 573 C CA . TRP A 1 71 ? 17.539 -6.785 37.649 1.00 90.12 71 TRP A CA 1
ATOM 574 C C . TRP A 1 71 ? 16.779 -6.156 36.481 1.00 90.12 71 TRP A C 1
ATOM 576 O O . TRP A 1 71 ? 15.593 -6.438 36.328 1.00 90.12 71 TRP A O 1
ATOM 586 N N . LEU A 1 72 ? 17.414 -5.302 35.678 1.00 90.25 72 LEU A N 1
ATOM 587 C CA . LEU A 1 72 ? 16.756 -4.565 34.607 1.00 90.25 72 LEU A CA 1
ATOM 588 C C . LEU A 1 72 ? 17.426 -4.862 33.266 1.00 90.25 72 LEU A C 1
ATOM 590 O O . LEU A 1 72 ? 18.545 -4.427 33.003 1.00 90.25 72 LEU A O 1
ATOM 594 N N . THR A 1 73 ? 16.702 -5.561 32.400 1.00 90.06 73 THR A N 1
ATOM 595 C CA . THR A 1 73 ? 17.046 -5.718 30.985 1.00 90.06 73 THR A CA 1
ATOM 596 C C . THR A 1 73 ? 16.207 -4.739 30.180 1.00 90.06 73 THR A C 1
ATOM 598 O O . THR A 1 73 ? 15.012 -4.601 30.432 1.00 90.06 73 THR A O 1
ATOM 601 N N . VAL A 1 74 ? 16.813 -4.043 29.223 1.00 86.81 74 VAL A N 1
ATOM 602 C CA . VAL A 1 74 ? 16.118 -3.039 28.416 1.00 86.81 74 VAL A CA 1
ATOM 603 C C . VAL A 1 74 ? 16.122 -3.455 26.957 1.00 86.81 74 VAL A C 1
ATOM 605 O O . VAL A 1 74 ? 17.182 -3.638 26.370 1.00 86.81 74 VAL A O 1
ATOM 608 N N . GLU A 1 75 ? 14.931 -3.523 26.374 1.00 81.06 75 GLU A N 1
ATOM 609 C CA . GLU A 1 75 ? 14.706 -3.803 24.961 1.00 81.06 75 GLU A CA 1
ATOM 610 C C . GLU A 1 75 ? 14.092 -2.571 24.287 1.00 81.06 75 GLU A C 1
ATOM 612 O O . GLU A 1 75 ? 13.198 -1.911 24.826 1.00 81.06 75 GLU A O 1
ATOM 617 N N . GLN A 1 76 ? 14.576 -2.230 23.095 1.00 70.00 76 GLN A N 1
ATOM 618 C CA . GLN A 1 76 ? 14.033 -1.109 22.329 1.00 70.00 76 GLN A CA 1
ATOM 619 C C . GLN A 1 76 ? 13.004 -1.600 21.319 1.00 70.00 76 GLN A C 1
ATOM 621 O O . GLN A 1 76 ? 13.229 -2.579 20.605 1.00 70.00 76 GLN A O 1
ATOM 626 N N . LEU A 1 77 ? 11.884 -0.883 21.216 1.00 63.50 77 LEU A N 1
ATOM 627 C CA . LEU A 1 77 ? 10.991 -1.068 20.080 1.00 63.50 77 LEU A CA 1
ATOM 628 C C . LEU A 1 77 ? 11.722 -0.663 18.787 1.00 63.50 77 LEU A C 1
ATOM 630 O O . LEU A 1 77 ? 12.414 0.359 18.768 1.00 63.50 77 LEU A O 1
ATOM 634 N N . PRO A 1 78 ? 11.566 -1.422 17.686 1.00 51.84 78 PRO A N 1
ATOM 635 C CA . PRO A 1 78 ? 12.086 -1.008 16.389 1.00 51.84 78 PRO A CA 1
ATOM 636 C C . PRO A 1 78 ? 11.525 0.367 15.999 1.00 51.84 78 PRO A C 1
ATOM 638 O O . PRO A 1 78 ? 10.332 0.611 16.162 1.00 51.84 78 PRO A O 1
ATOM 641 N N . GLY A 1 79 ? 12.349 1.253 15.430 1.00 40.34 79 GLY A N 1
ATOM 642 C CA . GLY A 1 79 ? 11.962 2.649 15.148 1.00 40.34 79 GLY A CA 1
ATOM 643 C C . GLY A 1 79 ? 10.736 2.834 14.233 1.00 40.34 79 GLY A C 1
ATOM 644 O O . GLY A 1 79 ? 10.116 3.893 14.234 1.00 40.34 79 GLY A O 1
ATOM 645 N N . TYR A 1 80 ? 10.332 1.797 13.493 1.00 45.31 80 TYR A N 1
ATOM 646 C CA . TYR A 1 80 ? 9.119 1.779 12.666 1.00 45.31 80 TYR A CA 1
ATOM 647 C C . TYR A 1 80 ? 7.838 1.382 13.431 1.00 45.31 80 TYR A C 1
ATOM 649 O O . TYR A 1 80 ? 6.778 1.257 12.820 1.00 45.31 80 TYR A O 1
ATOM 657 N N . ALA A 1 81 ? 7.922 1.141 14.742 1.00 40.41 81 ALA A N 1
ATOM 658 C CA . ALA A 1 81 ? 6.858 0.566 15.565 1.00 40.41 81 ALA A CA 1
ATOM 659 C C . ALA A 1 81 ? 6.451 1.449 16.762 1.00 40.41 81 ALA A C 1
ATOM 661 O O . ALA A 1 81 ? 5.999 0.925 17.779 1.00 40.41 81 ALA A O 1
ATOM 662 N N . HIS A 1 82 ? 6.570 2.777 16.654 1.00 45.12 82 HIS A N 1
ATOM 663 C CA . HIS A 1 82 ? 6.057 3.705 17.678 1.00 45.12 82 HIS A CA 1
ATOM 664 C C . HIS A 1 82 ? 4.543 3.517 17.913 1.00 45.12 82 HIS A C 1
ATOM 666 O O . HIS A 1 82 ? 4.085 3.527 19.049 1.00 45.12 82 HIS A O 1
ATOM 672 N N . ASP A 1 83 ? 3.791 3.156 16.867 1.00 43.28 83 ASP A N 1
ATOM 673 C CA . ASP A 1 83 ? 2.388 2.714 16.932 1.00 43.28 83 ASP A CA 1
ATOM 674 C C . ASP A 1 83 ? 2.160 1.391 17.700 1.00 43.28 83 ASP A C 1
ATOM 676 O O . ASP A 1 83 ? 1.055 0.858 17.703 1.00 43.28 83 ASP A O 1
ATOM 680 N N . LEU A 1 84 ? 3.188 0.769 18.276 1.00 43.66 84 LEU A N 1
ATOM 681 C CA . LEU A 1 84 ? 3.058 -0.398 19.156 1.00 43.66 84 LEU A CA 1
ATOM 682 C C . LEU A 1 84 ? 3.430 -0.068 20.604 1.00 43.66 84 LEU A C 1
ATOM 684 O O . LEU A 1 84 ? 3.287 -0.940 21.464 1.00 43.66 84 LEU A O 1
ATOM 688 N N . ASN A 1 85 ? 3.875 1.162 20.884 1.00 45.28 85 ASN A N 1
ATOM 689 C CA . ASN A 1 85 ? 4.090 1.635 22.239 1.00 45.28 85 ASN A CA 1
ATOM 690 C C . ASN A 1 85 ? 2.726 1.893 22.904 1.00 45.28 85 ASN A C 1
ATOM 692 O O . ASN A 1 85 ? 2.017 2.821 22.507 1.00 45.28 85 ASN A O 1
ATOM 696 N N . PRO A 1 86 ? 2.332 1.115 23.929 1.00 45.72 86 PRO A N 1
ATOM 697 C CA . PRO A 1 86 ? 1.044 1.307 24.588 1.00 45.72 86 PRO A CA 1
ATOM 698 C C . PRO A 1 86 ? 0.929 2.672 25.290 1.00 45.72 86 PRO A C 1
ATOM 700 O O . PRO A 1 86 ? -0.188 3.100 25.571 1.00 45.72 86 PRO A O 1
ATOM 703 N N . MET A 1 87 ? 2.053 3.356 25.560 1.00 44.03 87 MET A N 1
ATOM 704 C CA . MET A 1 87 ? 2.093 4.611 26.318 1.00 44.03 87 MET A CA 1
ATOM 705 C C . MET A 1 87 ? 2.071 5.883 25.456 1.00 44.03 87 MET A C 1
ATOM 707 O O . MET A 1 87 ? 1.525 6.887 25.917 1.00 44.03 87 MET A O 1
ATOM 711 N N . ASP A 1 88 ? 2.567 5.877 24.212 1.00 43.50 88 ASP A N 1
ATOM 712 C CA . ASP A 1 88 ? 2.571 7.083 23.353 1.00 43.50 88 ASP A CA 1
ATOM 713 C C . ASP A 1 88 ? 1.155 7.619 23.080 1.00 43.50 88 ASP A C 1
ATOM 715 O O . ASP A 1 88 ? 0.936 8.825 22.961 1.00 43.50 88 ASP A O 1
ATOM 719 N N . TRP A 1 89 ? 0.152 6.739 23.087 1.00 41.94 89 TRP A N 1
ATOM 720 C CA . TRP A 1 89 ? -1.248 7.129 22.914 1.00 41.94 89 TRP A CA 1
ATOM 721 C C . TRP A 1 89 ? -1.910 7.715 24.165 1.00 41.94 89 TRP A C 1
ATOM 723 O O . TRP A 1 89 ? -2.989 8.286 24.049 1.00 41.94 89 TRP A O 1
ATOM 733 N N . SER A 1 90 ? -1.274 7.615 25.336 1.00 38.44 90 SER A N 1
ATOM 734 C CA . SER A 1 90 ? -1.731 8.275 26.571 1.00 38.44 90 SER A CA 1
ATOM 735 C C . SER A 1 90 ? -1.164 9.695 26.732 1.00 38.44 90 SER A C 1
ATOM 737 O O . SER A 1 90 ? -1.796 10.551 27.348 1.00 38.44 90 SER A O 1
ATOM 739 N N . GLY A 1 91 ? 0.003 9.980 26.134 1.00 30.23 91 GLY A N 1
ATOM 740 C CA . GLY A 1 91 ? 0.694 11.272 26.247 1.00 30.23 91 GLY A CA 1
ATOM 741 C C . GLY A 1 91 ? 0.233 12.356 25.263 1.00 30.23 91 GLY A C 1
ATOM 742 O O . GLY A 1 91 ? 0.458 13.541 25.515 1.00 30.23 91 GLY A O 1
ATOM 743 N N . ALA A 1 92 ? -0.423 11.991 24.155 1.00 32.66 92 ALA A N 1
ATOM 744 C CA . ALA A 1 92 ? -0.856 12.951 23.131 1.00 32.66 92 ALA A CA 1
ATOM 745 C C . ALA A 1 92 ? -1.959 13.914 23.622 1.00 32.66 92 ALA A C 1
ATOM 747 O O . ALA A 1 92 ? -1.996 15.066 23.202 1.00 32.66 92 ALA A O 1
ATOM 748 N N . THR A 1 93 ? -2.802 13.485 24.565 1.00 34.59 93 THR A N 1
ATOM 749 C CA . THR A 1 93 ? -3.890 14.288 25.155 1.00 34.59 93 THR A CA 1
ATOM 750 C C . THR A 1 93 ? -3.479 15.128 26.368 1.00 34.59 93 THR A C 1
ATOM 752 O O . THR A 1 93 ? -4.266 15.953 26.816 1.00 34.59 93 THR A O 1
ATOM 755 N N . SER A 1 94 ? -2.258 14.973 26.903 1.00 30.08 94 SER A N 1
ATOM 756 C CA . SER A 1 94 ? -1.778 15.765 28.052 1.00 30.08 94 SER A CA 1
ATOM 757 C C . SER A 1 94 ? -0.962 17.005 27.664 1.00 30.08 94 SER A C 1
ATOM 759 O O . SER A 1 94 ? -0.421 17.678 28.540 1.00 30.08 94 SER A O 1
ATOM 761 N N . ARG A 1 95 ? -0.818 17.310 26.366 1.00 25.94 95 ARG A N 1
ATOM 762 C CA . ARG A 1 95 ? -0.299 18.610 25.911 1.00 25.94 95 ARG A CA 1
ATOM 763 C C . ARG A 1 95 ? -1.468 19.595 25.891 1.00 25.94 95 ARG A C 1
ATOM 765 O O . ARG A 1 95 ? -2.231 19.641 24.935 1.00 25.94 95 ARG A O 1
ATOM 772 N N . THR A 1 96 ? -1.629 20.324 26.987 1.00 26.84 96 THR A N 1
ATOM 773 C CA . THR A 1 96 ? -2.634 21.380 27.172 1.00 26.84 96 THR A CA 1
ATOM 774 C C . THR A 1 96 ? -2.605 22.417 26.038 1.00 26.84 96 THR A C 1
ATOM 776 O O . THR A 1 96 ? -1.522 22.917 25.723 1.00 26.84 96 THR A O 1
ATOM 779 N N . PRO A 1 97 ? -3.757 22.835 25.485 1.00 27.05 97 PRO A N 1
ATOM 780 C CA . PRO A 1 97 ? -3.916 24.169 24.915 1.00 27.05 97 PRO A CA 1
ATOM 781 C C . PRO A 1 97 ? -3.910 25.194 26.062 1.00 27.05 97 PRO A C 1
ATOM 783 O O . PRO A 1 97 ? -4.562 24.977 27.082 1.00 27.05 97 PRO A O 1
ATOM 786 N N . ASN A 1 98 ? -3.155 26.285 25.918 1.00 25.94 98 ASN A N 1
ATOM 787 C CA . ASN A 1 98 ? -3.107 27.398 26.872 1.00 25.94 98 ASN A CA 1
ATOM 788 C C . ASN A 1 98 ? -4.517 27.874 27.276 1.00 25.94 98 ASN A C 1
ATOM 790 O O . ASN A 1 98 ? -5.314 28.223 26.408 1.00 25.94 98 ASN A O 1
ATOM 794 N N . TRP A 1 99 ? -4.785 27.970 28.582 1.00 23.12 99 TRP A N 1
ATOM 795 C CA . TRP A 1 99 ? -5.885 28.780 29.119 1.00 23.12 99 TRP A CA 1
ATOM 796 C C . TRP A 1 99 ? -5.339 30.158 29.545 1.00 23.12 99 TRP A C 1
ATOM 798 O O . TRP A 1 99 ? -4.231 30.205 30.087 1.00 23.12 99 TRP A O 1
ATOM 808 N N . PRO A 1 100 ? -6.058 31.274 29.306 1.00 25.61 100 PRO A N 1
ATOM 809 C CA . PRO A 1 100 ? -5.584 32.613 29.640 1.00 25.61 100 PRO A CA 1
ATOM 810 C C . PRO A 1 100 ? -5.564 32.846 31.155 1.00 25.61 100 PRO A C 1
ATOM 812 O O . PRO A 1 100 ? -6.558 32.646 31.854 1.00 25.61 100 PRO A O 1
ATOM 815 N N . THR A 1 101 ? -4.414 33.287 31.661 1.00 25.94 101 THR A N 1
ATOM 816 C CA . THR A 1 101 ? -4.208 33.664 33.061 1.00 25.94 101 THR A CA 1
ATOM 817 C C . THR A 1 101 ? -4.720 35.086 33.291 1.00 25.94 101 THR A C 1
ATOM 819 O O . THR A 1 101 ? -4.064 36.047 32.898 1.00 25.94 101 THR A O 1
ATOM 822 N N . SER A 1 102 ? -5.854 35.231 33.972 1.00 27.06 102 SER A N 1
ATOM 823 C CA . SER A 1 102 ? -6.231 36.482 34.643 1.00 27.06 102 SER A CA 1
ATOM 824 C C . SER A 1 102 ? -6.164 36.229 36.147 1.00 27.06 102 SER A C 1
ATOM 826 O O . SER A 1 102 ? -7.015 35.535 36.697 1.00 27.06 102 SER A O 1
ATOM 828 N N . ALA A 1 103 ? -5.120 36.734 36.803 1.00 25.06 103 ALA A N 1
ATOM 829 C CA . ALA A 1 103 ? -4.947 36.653 38.251 1.00 25.06 103 ALA A CA 1
ATOM 830 C C . ALA A 1 103 ? -5.484 37.925 38.933 1.00 25.06 103 ALA A C 1
ATOM 832 O O . ALA A 1 103 ? -5.213 39.017 38.435 1.00 25.06 103 ALA A O 1
ATOM 833 N N . PRO A 1 104 ? -6.145 37.830 40.100 1.00 26.28 104 PRO A N 1
ATOM 834 C CA . PRO A 1 104 ? -6.155 38.901 41.082 1.00 26.28 104 PRO A CA 1
ATOM 835 C C . PRO A 1 104 ? -5.053 38.649 42.124 1.00 26.28 104 PRO A C 1
ATOM 837 O O . PRO A 1 104 ? -5.023 37.626 42.806 1.00 26.28 104 PRO A O 1
ATOM 840 N N . THR A 1 105 ? -4.115 39.587 42.215 1.00 25.97 105 THR A N 1
ATOM 841 C CA . THR A 1 105 ? -3.032 39.647 43.206 1.00 25.97 105 THR A CA 1
ATOM 842 C C . THR A 1 105 ? -3.529 40.068 44.587 1.00 25.97 105 THR A C 1
ATOM 844 O O . THR A 1 105 ? -4.211 41.081 44.711 1.00 25.97 105 THR A O 1
ATOM 847 N N . SER A 1 106 ? -3.043 39.397 45.632 1.00 23.66 106 SER A N 1
ATOM 848 C CA . SER A 1 106 ? -2.809 40.010 46.947 1.00 23.66 106 SER A CA 1
ATOM 849 C C . SER A 1 106 ? -1.648 39.296 47.644 1.00 23.66 106 SER A C 1
ATOM 851 O O . SER A 1 106 ? -1.744 38.121 47.996 1.00 23.66 106 SER A O 1
ATOM 853 N N . SER A 1 107 ? -0.532 40.009 47.775 1.00 25.36 107 SER A N 1
ATOM 854 C CA . SER A 1 107 ? 0.736 39.588 48.371 1.00 25.36 107 SER A CA 1
ATOM 855 C C . SER A 1 107 ? 0.842 40.028 49.830 1.00 25.36 107 SER A C 1
ATOM 857 O O . SER A 1 107 ? 0.597 41.199 50.115 1.00 25.36 107 SER A O 1
ATOM 859 N N . THR A 1 108 ? 1.353 39.157 50.705 1.00 24.17 108 THR A N 1
ATOM 860 C CA . THR A 1 108 ? 1.928 39.569 51.994 1.00 24.17 108 THR A CA 1
ATOM 861 C C . THR A 1 108 ? 3.138 38.693 52.308 1.00 24.17 108 THR A C 1
ATOM 863 O O . THR A 1 108 ? 3.009 37.483 52.486 1.00 24.17 108 THR A O 1
ATOM 866 N N . THR A 1 109 ? 4.330 39.279 52.393 1.00 25.86 109 THR A N 1
ATOM 867 C CA . THR A 1 109 ? 5.473 38.686 53.108 1.00 25.86 109 THR A CA 1
ATOM 868 C C . THR A 1 109 ? 6.305 39.822 53.717 1.00 25.86 109 THR A C 1
ATOM 870 O O . THR A 1 109 ? 6.448 40.851 53.054 1.00 25.86 109 THR A O 1
ATOM 873 N N . PRO A 1 110 ? 6.812 39.695 54.960 1.00 25.27 110 PRO A N 1
ATOM 874 C CA . PRO A 1 110 ? 7.466 40.785 55.676 1.00 25.27 110 PRO A CA 1
ATOM 875 C C . PRO A 1 110 ? 8.996 40.789 55.511 1.00 25.27 110 PRO A C 1
ATOM 877 O O . PRO A 1 110 ? 9.643 39.744 55.495 1.00 25.27 110 PRO A O 1
ATOM 880 N N . THR A 1 111 ? 9.555 41.998 55.439 1.00 30.30 111 THR A N 1
ATOM 881 C CA . THR A 1 111 ? 10.984 42.358 55.536 1.00 30.30 111 THR A CA 1
ATOM 882 C C . THR A 1 111 ? 11.498 42.210 56.976 1.00 30.30 111 THR A C 1
ATOM 884 O O . THR A 1 111 ? 10.682 42.189 57.902 1.00 30.30 111 THR A O 1
ATOM 887 N N . PRO A 1 112 ? 12.825 42.151 57.215 1.00 30.91 112 PRO A N 1
ATOM 888 C CA . PRO A 1 112 ? 13.528 43.348 57.738 1.00 30.91 112 PRO A CA 1
ATOM 889 C C . PRO A 1 112 ? 15.052 43.379 57.368 1.00 30.91 112 PRO A C 1
ATOM 891 O O . PRO A 1 112 ? 15.498 42.508 56.627 1.00 30.91 112 PRO A O 1
ATOM 894 N N . PRO A 1 113 ? 15.910 44.260 57.938 1.00 33.12 113 PRO A N 1
ATOM 895 C CA . PRO A 1 113 ? 15.941 45.732 57.862 1.00 33.12 113 PRO A CA 1
ATOM 896 C C . PRO A 1 113 ? 17.391 46.249 57.529 1.00 33.12 113 PRO A C 1
ATOM 898 O O . PRO A 1 113 ? 18.126 45.535 56.855 1.00 33.12 113 PRO A O 1
ATOM 901 N N . PRO A 1 114 ? 17.836 47.468 57.924 1.00 41.47 114 PRO A N 1
ATOM 902 C CA . PRO A 1 114 ? 17.840 48.689 57.106 1.00 41.47 114 PRO A CA 1
ATOM 903 C C . PRO A 1 114 ? 19.263 49.280 56.934 1.00 41.47 114 PRO A C 1
ATOM 905 O O . PRO A 1 114 ? 20.224 48.746 57.475 1.00 41.47 114 PRO A O 1
ATOM 908 N N . THR A 1 115 ? 19.471 50.377 56.193 1.00 28.28 115 THR A N 1
ATOM 909 C CA . THR A 1 115 ? 19.733 51.728 56.764 1.00 28.28 115 THR A CA 1
ATOM 910 C C . THR A 1 115 ? 19.815 52.821 55.659 1.00 28.28 115 THR A C 1
ATOM 912 O O . THR A 1 115 ? 19.906 52.474 54.484 1.00 28.28 115 THR A O 1
ATOM 915 N N . PRO A 1 116 ? 19.692 54.123 56.021 1.00 36.09 116 PRO A N 1
ATOM 916 C CA . PRO A 1 116 ? 19.021 55.201 55.265 1.00 36.09 116 PRO A CA 1
ATOM 917 C C . PRO A 1 116 ? 20.025 56.088 54.470 1.00 36.09 116 PRO A C 1
ATOM 919 O O . PRO A 1 116 ? 21.218 55.827 54.515 1.00 36.09 116 PRO A O 1
ATOM 922 N N . ALA A 1 117 ? 19.677 57.133 53.703 1.00 26.25 117 ALA A N 1
ATOM 923 C CA . ALA A 1 117 ? 18.715 58.207 53.951 1.00 26.25 117 ALA A CA 1
ATOM 924 C C . ALA A 1 117 ? 18.464 59.105 52.713 1.00 26.25 117 ALA A C 1
ATOM 926 O O . ALA A 1 117 ? 19.324 59.181 51.843 1.00 26.25 117 ALA A O 1
ATOM 927 N N . CYS A 1 118 ? 17.341 59.853 52.779 1.00 23.28 118 CYS A N 1
ATOM 928 C CA . CYS A 1 118 ? 17.129 61.256 52.338 1.00 23.28 118 CYS A CA 1
ATOM 929 C C . CYS A 1 118 ? 17.253 61.609 50.833 1.00 23.28 118 CYS A C 1
ATOM 931 O O . CYS A 1 118 ? 18.208 61.221 50.187 1.00 23.28 118 CYS A O 1
ATOM 933 N N . THR A 1 119 ? 16.428 62.438 50.172 1.00 25.22 119 THR A N 1
ATOM 934 C CA . THR A 1 119 ? 15.157 63.163 50.416 1.00 25.22 119 THR A CA 1
ATOM 935 C C . THR A 1 119 ? 14.749 63.823 49.077 1.00 25.22 119 THR A C 1
ATOM 937 O O . THR A 1 119 ? 15.634 64.150 48.294 1.00 25.22 119 THR A O 1
ATOM 940 N N . ALA A 1 120 ? 13.451 64.142 48.927 1.00 25.58 120 ALA A N 1
ATOM 941 C CA . ALA A 1 120 ? 12.852 65.223 48.105 1.00 25.58 120 ALA A CA 1
ATOM 942 C C . ALA A 1 120 ? 12.797 65.039 46.562 1.00 25.58 120 ALA A C 1
ATOM 944 O O . ALA A 1 120 ? 13.816 64.888 45.905 1.00 25.58 120 ALA A O 1
ATOM 945 N N . SER A 1 121 ? 11.586 64.892 45.987 1.00 24.38 121 SER A N 1
ATOM 946 C CA . SER A 1 121 ? 10.722 65.942 45.361 1.00 24.38 121 SER A CA 1
ATOM 947 C C . SER A 1 121 ? 11.178 66.337 43.948 1.00 24.38 121 SER A C 1
ATOM 949 O O . SER A 1 121 ? 12.363 66.490 43.724 1.00 24.38 121 SER A O 1
ATOM 951 N N . ALA A 1 122 ? 10.355 66.631 42.943 1.00 24.98 122 ALA A N 1
ATOM 952 C CA . ALA A 1 122 ? 8.927 66.530 42.651 1.00 24.98 122 ALA A CA 1
ATOM 953 C C . ALA A 1 122 ? 8.763 66.877 41.143 1.00 24.98 122 ALA A C 1
ATOM 955 O O . ALA A 1 122 ? 9.657 67.486 40.563 1.00 24.98 122 ALA A O 1
ATOM 956 N N . ALA A 1 123 ? 7.576 66.593 40.592 1.00 23.81 123 ALA A N 1
ATOM 957 C CA . ALA A 1 123 ? 6.888 67.369 39.544 1.00 23.81 123 ALA A CA 1
ATOM 958 C C . ALA A 1 123 ? 7.309 67.267 38.046 1.00 23.81 123 ALA A C 1
ATOM 960 O O . ALA A 1 123 ? 8.354 67.756 37.641 1.00 23.81 123 ALA A O 1
ATOM 961 N N . THR A 1 124 ? 6.345 66.753 37.250 1.00 24.50 124 THR A N 1
ATOM 962 C CA . THR A 1 124 ? 5.749 67.346 36.013 1.00 24.50 124 THR A CA 1
ATOM 963 C C . THR A 1 124 ? 6.676 67.472 34.776 1.00 24.50 124 THR A C 1
ATOM 965 O O . THR A 1 124 ? 7.777 67.984 34.857 1.00 24.50 124 THR A O 1
ATOM 968 N N . THR A 1 125 ? 6.327 67.096 33.534 1.00 24.42 125 THR A N 1
ATOM 969 C CA . THR A 1 125 ? 5.175 67.559 32.737 1.00 24.42 125 THR A CA 1
ATOM 970 C C . THR A 1 125 ? 5.094 66.826 31.381 1.00 24.42 125 THR A C 1
ATOM 972 O O . THR A 1 125 ? 6.110 66.459 30.802 1.00 24.42 125 THR A O 1
ATOM 975 N N . ASN A 1 126 ? 3.858 66.696 30.892 1.00 26.73 126 ASN A N 1
ATOM 976 C CA . ASN A 1 126 ? 3.349 66.423 29.539 1.00 26.73 126 ASN A CA 1
ATOM 977 C C . ASN A 1 126 ? 4.209 66.835 28.325 1.00 26.73 126 ASN A C 1
ATOM 979 O O . ASN A 1 126 ? 4.837 67.891 28.346 1.00 26.73 126 ASN A O 1
ATOM 983 N N . SER A 1 127 ? 4.014 66.144 27.188 1.00 24.52 127 SER A N 1
ATOM 984 C CA . SER A 1 127 ? 3.330 66.711 25.999 1.00 24.52 127 SER A CA 1
ATOM 985 C C . SER A 1 127 ? 3.129 65.685 24.873 1.00 24.52 127 SER A C 1
ATOM 987 O O . SER A 1 127 ? 3.930 64.779 24.668 1.00 24.52 127 SER A O 1
ATOM 989 N N . ALA A 1 128 ? 2.007 65.850 24.175 1.00 25.36 128 ALA A N 1
ATOM 990 C CA . ALA A 1 128 ? 1.446 65.017 23.117 1.00 25.36 128 ALA A CA 1
ATOM 991 C C . ALA A 1 128 ? 1.881 65.464 21.706 1.00 25.36 128 ALA A C 1
ATOM 993 O O . ALA A 1 128 ? 2.347 66.592 21.551 1.00 25.36 128 ALA A O 1
ATOM 994 N N . SER A 1 129 ? 1.606 64.647 20.672 1.00 24.00 129 SER A N 1
ATOM 995 C CA . SER A 1 129 ? 0.618 64.945 19.598 1.00 24.00 129 SER A CA 1
ATOM 996 C C . SER A 1 129 ? 0.802 64.088 18.322 1.00 24.00 129 SER A C 1
ATOM 998 O O . SER A 1 129 ? 1.906 64.009 17.798 1.00 24.00 129 SER A O 1
ATOM 1000 N N . THR A 1 130 ? -0.335 63.548 17.824 1.00 24.88 130 THR A N 1
ATOM 1001 C CA . THR A 1 130 ? -0.824 63.445 16.410 1.00 24.88 130 THR A CA 1
ATOM 1002 C C . THR A 1 130 ? 0.007 62.719 15.331 1.00 24.88 130 THR A C 1
ATOM 1004 O O . THR A 1 130 ? 1.211 62.890 15.280 1.00 24.88 130 THR A O 1
ATOM 1007 N N . SER A 1 131 ? -0.494 62.039 14.287 1.00 23.11 131 SER A N 1
ATOM 1008 C CA . SER A 1 131 ? -1.735 61.366 13.818 1.00 23.11 131 SER A CA 1
ATOM 1009 C C . SER A 1 131 ? -1.723 61.405 12.267 1.00 23.11 131 SER A C 1
ATOM 1011 O O . SER A 1 131 ? -1.163 62.351 11.719 1.00 23.11 131 SER A O 1
ATOM 1013 N N . SER A 1 132 ? -2.454 60.490 11.598 1.00 24.27 132 SER A N 1
ATOM 1014 C CA . SER A 1 132 ? -2.914 60.490 10.172 1.00 24.27 132 SER A CA 1
ATOM 1015 C C . SER A 1 132 ? -1.977 59.875 9.094 1.00 24.27 132 SER A C 1
ATOM 1017 O O . SER A 1 132 ? -0.771 60.011 9.232 1.00 24.27 132 SER A O 1
ATOM 1019 N N . THR A 1 133 ? -2.377 59.216 7.979 1.00 25.02 133 THR A N 1
ATOM 1020 C CA . THR A 1 133 ? -3.647 58.660 7.420 1.00 25.02 133 THR A CA 1
ATOM 1021 C C . THR A 1 133 ? -3.363 57.941 6.053 1.00 25.02 133 THR A C 1
ATOM 1023 O O . THR A 1 133 ? -2.450 58.355 5.344 1.00 25.02 133 THR A O 1
ATOM 1026 N N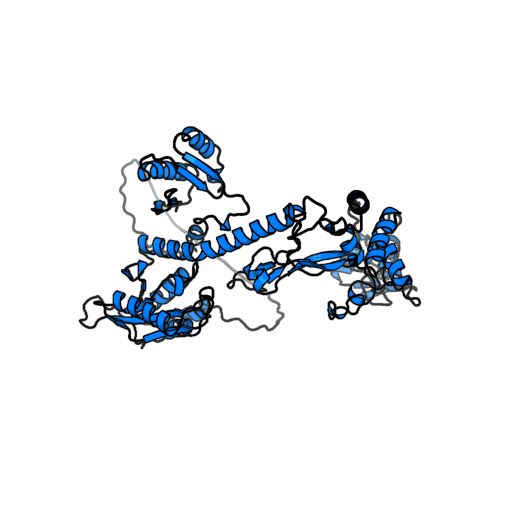 . THR A 1 134 ? -4.209 56.951 5.658 1.00 24.34 134 THR A N 1
ATOM 1027 C CA . THR A 1 134 ? -4.568 56.393 4.290 1.00 24.34 134 THR A CA 1
ATOM 1028 C C . THR A 1 134 ? -3.614 55.497 3.454 1.00 24.34 134 THR A C 1
ATOM 1030 O O . THR A 1 134 ? -2.408 55.581 3.660 1.00 24.34 134 THR A O 1
ATOM 1033 N N . PRO A 1 135 ? -4.087 54.758 2.396 1.00 35.19 135 PRO A N 1
ATOM 1034 C CA . PRO A 1 135 ? -5.424 54.191 2.060 1.00 35.19 135 PRO A CA 1
ATOM 1035 C C . PRO A 1 135 ? -5.414 52.729 1.489 1.00 35.19 135 PRO A C 1
ATOM 1037 O O . PRO A 1 135 ? -4.379 52.083 1.368 1.00 35.19 135 PRO A O 1
ATOM 1040 N N . ALA A 1 136 ? -6.612 52.242 1.125 1.00 24.31 136 ALA A N 1
ATOM 1041 C CA . ALA A 1 136 ? -6.999 50.925 0.591 1.00 24.31 136 ALA A CA 1
ATOM 1042 C C . ALA A 1 136 ? -6.938 50.772 -0.952 1.00 24.31 136 ALA A C 1
ATOM 1044 O O . ALA A 1 136 ? -6.961 51.780 -1.649 1.00 24.31 136 ALA A O 1
ATOM 1045 N N . TYR A 1 137 ? -6.988 49.523 -1.453 1.00 25.56 137 TYR A N 1
ATOM 1046 C CA . TYR A 1 137 ? -7.752 49.097 -2.648 1.00 25.56 137 TYR A CA 1
ATOM 1047 C C . TYR A 1 137 ? -8.107 47.595 -2.585 1.00 25.56 137 TYR A C 1
ATOM 1049 O O . TYR A 1 137 ? -7.377 46.792 -2.008 1.00 25.56 137 TYR A O 1
ATOM 1057 N N . ASP A 1 138 ? -9.256 47.280 -3.175 1.00 25.03 138 ASP A N 1
ATOM 1058 C CA . ASP A 1 138 ? -10.102 46.088 -3.052 1.00 25.03 138 ASP A CA 1
ATOM 1059 C C . ASP A 1 138 ? -10.079 45.246 -4.348 1.00 25.03 138 ASP A C 1
ATOM 1061 O O . ASP A 1 138 ? -9.929 45.808 -5.434 1.00 25.03 138 ASP A O 1
ATOM 1065 N N . TYR A 1 139 ? -10.259 43.924 -4.241 1.00 25.62 139 TYR A N 1
ATOM 1066 C CA . TYR A 1 139 ? -10.911 43.113 -5.277 1.00 25.62 139 TYR A CA 1
ATOM 1067 C C . TYR A 1 139 ? -11.529 41.853 -4.656 1.00 25.62 139 TYR A C 1
ATOM 1069 O O . TYR A 1 139 ? -10.854 41.010 -4.062 1.00 25.62 139 TYR A O 1
ATOM 1077 N N . ASP A 1 140 ? -12.839 41.768 -4.846 1.00 26.12 140 ASP A N 1
ATOM 1078 C CA . ASP A 1 140 ? -13.786 40.787 -4.339 1.00 26.12 140 ASP A CA 1
ATOM 1079 C C . ASP A 1 140 ? -13.691 39.438 -5.082 1.00 26.12 140 ASP A C 1
ATOM 1081 O O . ASP A 1 140 ? -13.542 39.384 -6.305 1.00 26.12 140 ASP A O 1
ATOM 1085 N N . HIS A 1 141 ? -13.841 38.334 -4.347 1.00 26.58 141 HIS A N 1
ATOM 1086 C CA . HIS A 1 141 ? -14.283 37.054 -4.900 1.00 26.58 141 HIS A CA 1
ATOM 1087 C C . HIS A 1 141 ? -15.079 36.292 -3.833 1.00 26.58 141 HIS A C 1
ATOM 1089 O O . HIS A 1 141 ? -14.542 35.743 -2.870 1.00 26.58 141 HIS A O 1
ATOM 1095 N N . HIS A 1 142 ? -16.393 36.239 -4.046 1.00 31.08 142 HIS A N 1
ATOM 1096 C CA . HIS A 1 142 ? -17.356 35.454 -3.286 1.00 31.08 142 HIS A CA 1
ATOM 1097 C C . HIS A 1 142 ? -16.933 33.992 -3.073 1.00 31.08 142 HIS A C 1
ATOM 1099 O O . HIS A 1 142 ? -16.745 33.243 -4.032 1.00 31.08 142 HIS A O 1
ATOM 1105 N N . SER A 1 143 ? -16.897 33.558 -1.809 1.00 29.17 143 SER A N 1
ATOM 1106 C CA . SER A 1 143 ? -17.026 32.156 -1.383 1.00 29.17 143 SER A CA 1
ATOM 1107 C C . SER A 1 143 ? -17.434 32.082 0.098 1.00 29.17 143 SER A C 1
ATOM 1109 O O . SER A 1 143 ? -16.605 32.170 0.993 1.00 29.17 143 SER A O 1
ATOM 1111 N N . ASN A 1 144 ? -18.748 31.972 0.318 1.00 30.67 144 ASN A N 1
ATOM 1112 C CA . ASN A 1 144 ? -19.464 31.319 1.426 1.00 30.67 144 ASN A CA 1
ATOM 1113 C C . ASN A 1 144 ? -18.685 31.053 2.748 1.00 30.67 144 ASN A C 1
ATOM 1115 O O . ASN A 1 144 ? -17.892 30.110 2.791 1.00 30.67 144 ASN A O 1
ATOM 1119 N N . PRO A 1 145 ? -18.937 31.785 3.856 1.00 32.50 145 PRO A N 1
ATOM 1120 C CA . PRO A 1 145 ? -18.272 31.504 5.121 1.00 32.50 145 PRO A CA 1
ATOM 1121 C C . PRO A 1 145 ? -18.870 30.256 5.777 1.00 32.50 145 PRO A C 1
ATOM 1123 O O . PRO A 1 145 ? -20.023 30.227 6.217 1.00 32.50 145 PRO A O 1
ATOM 1126 N N . GLU A 1 146 ? -18.050 29.212 5.858 1.00 33.59 146 GLU A N 1
ATOM 1127 C CA . GLU A 1 146 ? -18.301 28.070 6.717 1.00 33.59 146 GLU A CA 1
ATOM 1128 C C . GLU A 1 146 ? -18.521 28.522 8.164 1.00 33.59 146 GLU A C 1
ATOM 1130 O O . GLU A 1 146 ? -17.748 29.275 8.760 1.00 33.59 146 GLU A O 1
ATOM 1135 N N . ARG A 1 147 ? -19.604 27.989 8.729 1.00 42.22 147 ARG A N 1
ATOM 1136 C CA . ARG A 1 147 ? -19.926 27.979 10.149 1.00 42.22 147 ARG A CA 1
ATOM 1137 C C . ARG A 1 147 ? -18.764 27.368 10.929 1.00 42.22 147 ARG A C 1
ATOM 1139 O O . ARG A 1 147 ? -18.649 26.150 11.047 1.00 42.22 147 ARG A O 1
ATOM 1146 N N . SER A 1 148 ? -17.922 28.220 11.494 1.00 42.94 148 SER A N 1
ATOM 1147 C CA . SER A 1 148 ? -16.968 27.819 12.522 1.00 42.94 148 SER A CA 1
ATOM 1148 C C . SER A 1 148 ? -17.745 27.196 13.695 1.00 42.94 148 SER A C 1
ATOM 1150 O O . SER A 1 148 ? -18.678 27.806 14.227 1.00 42.94 148 SER A O 1
ATOM 1152 N N . LEU A 1 149 ? -17.372 25.968 14.081 1.00 39.28 149 LEU A N 1
ATOM 1153 C CA . LEU A 1 149 ? -17.934 25.202 15.209 1.00 39.28 149 LEU A CA 1
ATOM 1154 C C . LEU A 1 149 ? -17.925 26.020 16.512 1.00 39.28 149 LEU A C 1
ATOM 1156 O O . LEU A 1 149 ? -18.804 25.876 17.358 1.00 39.28 149 LEU A O 1
ATOM 1160 N N . THR A 1 150 ? -16.949 26.915 16.638 1.00 39.09 150 THR A N 1
ATOM 1161 C CA . THR A 1 150 ? -16.795 27.853 17.746 1.00 39.09 150 THR A CA 1
ATOM 1162 C C . THR A 1 150 ? -17.927 28.885 17.782 1.00 39.09 150 THR A C 1
ATOM 1164 O O . THR A 1 150 ? -18.452 29.150 18.856 1.00 39.09 150 THR A O 1
ATOM 1167 N N . SER A 1 151 ? -18.397 29.375 16.626 1.00 39.28 151 SER A N 1
ATOM 1168 C CA . SER A 1 151 ? -19.533 30.317 16.561 1.00 39.28 151 SER A CA 1
ATOM 1169 C C . SER A 1 151 ? -20.881 29.667 16.905 1.00 39.28 151 SER A C 1
ATOM 1171 O O . SER A 1 151 ? -21.754 30.313 17.480 1.00 39.28 151 SER A O 1
ATOM 1173 N N . TRP A 1 152 ? -21.037 28.364 16.633 1.00 46.59 152 TRP A N 1
ATOM 1174 C CA . TRP A 1 152 ? -22.211 27.593 17.059 1.00 46.59 152 TRP A CA 1
ATOM 1175 C C . TRP A 1 152 ? -22.182 27.300 18.569 1.00 46.59 152 TRP A C 1
ATOM 1177 O O . TRP A 1 152 ? -23.204 27.417 19.236 1.00 46.59 152 TRP A O 1
ATOM 1187 N N . LEU A 1 153 ? -21.004 26.992 19.130 1.00 43.56 153 LEU A N 1
ATOM 1188 C CA . LEU A 1 153 ? -20.800 26.786 20.573 1.00 43.56 153 LEU A CA 1
ATOM 1189 C C . LEU A 1 153 ? -21.052 28.053 21.406 1.00 43.56 153 LEU A C 1
ATOM 1191 O O . LEU A 1 153 ? -21.516 27.958 22.541 1.00 43.56 153 LEU A O 1
ATOM 1195 N N . GLU A 1 154 ? -20.766 29.232 20.854 1.00 40.66 154 GLU A N 1
ATOM 1196 C CA . GLU A 1 154 ? -21.041 30.513 21.514 1.00 40.66 154 GLU A CA 1
ATOM 1197 C C . GLU A 1 154 ? -22.524 30.900 21.447 1.00 40.66 154 GLU A C 1
ATOM 1199 O O . GLU A 1 154 ? -23.048 31.442 22.419 1.00 40.66 154 GLU A O 1
ATOM 1204 N N . GLN A 1 155 ? -23.225 30.552 20.362 1.00 42.53 155 GLN A N 1
ATOM 1205 C CA . GLN A 1 155 ? -24.671 30.775 20.219 1.00 42.53 155 GLN A CA 1
ATOM 1206 C C . GLN A 1 155 ? -25.532 29.759 20.989 1.00 42.53 155 GLN A C 1
ATOM 1208 O O . GLN A 1 155 ? -26.659 30.076 21.355 1.00 42.53 155 GLN A O 1
ATOM 1213 N N . ALA A 1 156 ? -25.013 28.558 21.267 1.00 39.44 156 ALA A N 1
ATOM 1214 C CA . ALA A 1 156 ? -25.730 27.492 21.973 1.00 39.44 156 ALA A CA 1
ATOM 1215 C C . ALA A 1 156 ? -25.592 27.539 23.507 1.00 39.44 156 ALA A C 1
ATOM 1217 O O . ALA A 1 156 ? -26.059 26.623 24.179 1.00 39.44 156 ALA A O 1
ATOM 1218 N N . ARG A 1 157 ? -24.961 28.572 24.088 1.00 33.03 157 ARG A N 1
ATOM 1219 C CA . ARG A 1 157 ? -24.919 28.759 25.548 1.00 33.03 157 ARG A CA 1
ATOM 1220 C C . ARG A 1 157 ? -26.292 29.214 26.062 1.00 33.03 157 ARG A C 1
ATOM 1222 O O . ARG A 1 157 ? -26.671 30.353 25.794 1.00 33.03 157 ARG A O 1
ATOM 1229 N N . PRO A 1 158 ? -27.017 28.416 26.868 1.00 36.91 158 PRO A N 1
ATOM 1230 C CA . PRO A 1 158 ? -28.183 28.923 27.571 1.00 36.91 158 PRO A CA 1
ATOM 1231 C C . PRO A 1 158 ? -27.704 29.887 28.660 1.00 36.91 158 PRO A C 1
ATOM 1233 O O . PRO A 1 158 ? -26.889 29.532 29.517 1.00 36.91 158 PRO A O 1
ATOM 1236 N N . ALA A 1 159 ? -28.217 31.115 28.642 1.00 35.91 159 ALA A N 1
ATOM 1237 C CA . ALA A 1 159 ? -28.157 32.013 29.784 1.00 35.91 159 ALA A CA 1
ATOM 1238 C C . ALA A 1 159 ? -29.064 31.444 30.885 1.00 35.91 159 ALA A C 1
ATOM 1240 O O . ALA A 1 159 ? -30.261 31.704 30.931 1.00 35.91 159 ALA A O 1
ATOM 1241 N N . GLY A 1 160 ? -28.498 30.599 31.739 1.00 34.06 160 GLY A N 1
ATOM 1242 C CA . GLY A 1 160 ? -29.213 30.007 32.860 1.00 34.06 160 GLY A CA 1
ATOM 1243 C C . GLY A 1 160 ? -28.440 28.826 33.409 1.00 34.06 160 GLY A C 1
ATOM 1244 O O . GLY A 1 160 ? -28.384 27.771 32.788 1.00 34.06 160 GLY A O 1
ATOM 1245 N N . GLN A 1 161 ? -27.825 29.006 34.578 1.00 39.12 161 GLN A N 1
ATOM 1246 C CA . GLN A 1 161 ? -27.286 27.904 35.367 1.00 39.12 161 GLN A CA 1
ATOM 1247 C C . GLN A 1 161 ? -28.368 26.830 35.530 1.00 39.12 161 GLN A C 1
ATOM 1249 O O . GLN A 1 161 ? -29.323 27.017 36.285 1.00 39.12 161 GLN A O 1
ATOM 1254 N N . ALA A 1 162 ? -28.206 25.697 34.843 1.00 35.97 162 ALA A N 1
ATOM 1255 C CA . ALA A 1 162 ? -28.940 24.488 35.167 1.00 35.97 162 ALA A CA 1
ATOM 1256 C C . ALA A 1 162 ? -28.671 24.182 36.646 1.00 35.97 162 ALA A C 1
ATOM 1258 O O . ALA A 1 162 ? -27.526 23.977 37.061 1.00 35.97 162 ALA A O 1
ATOM 1259 N N . ARG A 1 163 ? -29.729 24.246 37.460 1.00 37.03 163 ARG A N 1
ATOM 1260 C CA . ARG A 1 163 ? -29.697 23.937 38.892 1.00 37.03 163 ARG A CA 1
ATOM 1261 C C . ARG A 1 163 ? -28.983 22.599 39.097 1.00 37.03 163 ARG A C 1
ATOM 1263 O O . ARG A 1 163 ? -29.506 21.550 38.735 1.00 37.03 163 ARG A O 1
ATOM 1270 N N . ARG A 1 164 ? -27.805 22.629 39.728 1.00 41.09 164 ARG A N 1
ATOM 1271 C CA . ARG A 1 164 ? -27.174 21.439 40.313 1.00 41.09 164 ARG A CA 1
ATOM 1272 C C . ARG A 1 164 ? -28.118 20.884 41.384 1.00 41.09 164 ARG A C 1
ATOM 1274 O O . ARG A 1 164 ? -28.149 21.407 42.497 1.00 41.09 164 ARG A O 1
ATOM 1281 N N . ARG A 1 165 ? -28.885 19.837 41.066 1.00 38.09 165 ARG A N 1
ATOM 1282 C CA . ARG A 1 165 ? -29.601 19.037 42.071 1.00 38.09 165 ARG A CA 1
ATOM 1283 C C . ARG A 1 165 ? -28.530 18.347 42.932 1.00 38.09 165 ARG A C 1
ATOM 1285 O O . ARG A 1 165 ? -27.712 17.586 42.417 1.00 38.09 165 ARG A O 1
ATOM 1292 N N . ARG A 1 166 ? -28.449 18.706 44.218 1.00 36.19 166 ARG A N 1
ATOM 1293 C CA . ARG A 1 166 ? -27.605 18.014 45.211 1.00 36.19 166 ARG A CA 1
ATOM 1294 C C . ARG A 1 166 ? -28.238 16.649 45.548 1.00 36.19 166 ARG A C 1
ATOM 1296 O O . ARG A 1 166 ? -29.447 16.513 45.381 1.00 36.19 166 ARG A O 1
ATOM 1303 N N . PRO A 1 167 ? -27.454 15.649 45.990 1.00 38.53 167 PRO A N 1
ATOM 1304 C CA . PRO A 1 167 ? -27.969 14.310 46.254 1.00 38.53 167 PRO A CA 1
ATOM 1305 C C . PRO A 1 167 ? -28.861 14.336 47.498 1.00 38.53 167 PRO A C 1
ATOM 1307 O O . PRO A 1 167 ? -28.385 14.681 48.578 1.00 38.53 167 PRO A O 1
ATOM 1310 N N . GLY A 1 168 ? -30.144 14.019 47.320 1.00 39.56 168 GLY A N 1
ATOM 1311 C CA . GLY A 1 168 ? -31.139 13.993 48.397 1.00 39.56 168 GLY A CA 1
ATOM 1312 C C . GLY A 1 168 ? -32.605 14.064 47.951 1.00 39.56 168 GLY A C 1
ATOM 1313 O O . GLY A 1 168 ? -33.431 14.447 48.767 1.00 39.56 168 GLY A O 1
ATOM 1314 N N . ASP A 1 169 ? -32.937 13.744 46.696 1.00 39.59 169 ASP A N 1
ATOM 1315 C CA . ASP A 1 169 ? -34.335 13.568 46.273 1.00 39.59 169 ASP A CA 1
ATOM 1316 C C . ASP A 1 169 ? -34.642 12.069 46.225 1.00 39.59 169 ASP A C 1
ATOM 1318 O O . ASP A 1 169 ? -33.861 11.306 45.658 1.00 39.59 169 ASP A O 1
ATOM 1322 N N . GLU A 1 170 ? -35.753 11.659 46.833 1.00 45.88 170 GLU A N 1
ATOM 1323 C CA . GLU A 1 170 ? -36.187 10.259 46.984 1.00 45.88 170 GLU A CA 1
ATOM 1324 C C . GLU A 1 170 ? -36.624 9.587 45.662 1.00 45.88 170 GLU A C 1
ATOM 1326 O O . GLU A 1 170 ? -37.004 8.419 45.654 1.00 45.88 170 GLU A O 1
ATOM 1331 N N . ASP A 1 171 ? -36.477 10.280 44.529 1.00 57.09 171 ASP A N 1
ATOM 1332 C CA . ASP A 1 171 ? -36.648 9.739 43.182 1.00 57.09 171 ASP A CA 1
ATOM 1333 C C . ASP A 1 171 ? -35.278 9.403 42.564 1.00 57.09 171 ASP A C 1
ATOM 1335 O O . ASP A 1 171 ? -34.449 10.283 42.310 1.00 57.09 171 ASP A O 1
ATOM 1339 N N . GLY A 1 172 ? -35.026 8.115 42.310 1.00 76.06 172 GLY A N 1
ATOM 1340 C CA . GLY A 1 172 ? -33.787 7.628 41.691 1.00 76.06 172 GLY A CA 1
ATOM 1341 C C . GLY A 1 172 ? -33.479 8.254 40.319 1.00 76.06 172 GLY A C 1
ATOM 1342 O O . GLY A 1 172 ? -34.353 8.775 39.627 1.00 76.06 172 GLY A O 1
ATOM 1343 N N . LEU A 1 173 ? -32.212 8.188 39.894 1.00 88.88 173 LEU A N 1
ATOM 1344 C CA . LEU A 1 173 ? -31.754 8.763 38.622 1.00 88.88 173 LEU A CA 1
ATOM 1345 C C . LEU A 1 173 ? -32.467 8.130 37.416 1.00 88.88 173 LEU A C 1
ATOM 1347 O O . LEU A 1 173 ? -32.705 6.924 37.369 1.00 88.88 173 LEU A O 1
ATOM 1351 N N . ARG A 1 174 ? -32.738 8.923 36.378 1.00 92.38 174 ARG A N 1
ATOM 1352 C CA . ARG A 1 174 ? -33.266 8.400 35.112 1.00 92.38 174 ARG A CA 1
ATOM 1353 C C . ARG A 1 174 ? -32.117 8.153 34.142 1.00 92.38 174 ARG A C 1
ATOM 1355 O O . ARG A 1 174 ? -31.377 9.077 33.807 1.00 92.38 174 ARG A O 1
ATOM 1362 N N . PHE A 1 175 ? -31.967 6.921 33.674 1.00 94.00 175 PHE A N 1
ATOM 1363 C CA . PHE A 1 175 ? -30.869 6.509 32.804 1.00 94.00 175 PHE A CA 1
ATOM 1364 C C . PHE A 1 175 ? -31.309 6.345 31.346 1.00 94.00 175 PHE A C 1
ATOM 1366 O O . PHE A 1 175 ? -32.362 5.776 31.056 1.00 94.00 175 PHE A O 1
ATOM 1373 N N . ALA A 1 176 ? -30.466 6.784 30.414 1.00 95.50 176 ALA A N 1
ATOM 1374 C CA . ALA A 1 176 ? -30.502 6.357 29.021 1.00 95.50 176 ALA A CA 1
ATOM 1375 C C . ALA A 1 176 ? -29.501 5.217 28.812 1.00 95.50 176 ALA A C 1
ATOM 1377 O O . ALA A 1 176 ? -28.310 5.372 29.081 1.00 95.50 176 ALA A O 1
ATOM 1378 N N . PHE A 1 177 ? -29.968 4.076 28.317 1.00 95.38 177 PHE A N 1
ATOM 1379 C CA . PHE A 1 177 ? -29.102 2.962 27.954 1.00 95.38 177 PHE A CA 1
ATOM 1380 C C . PHE A 1 177 ? -28.585 3.116 26.530 1.00 95.38 177 PHE A C 1
ATOM 1382 O O . PHE A 1 177 ? -29.366 3.357 25.607 1.00 95.38 177 PHE A O 1
ATOM 1389 N N . TYR A 1 178 ? -27.285 2.893 26.346 1.00 94.88 178 TYR A N 1
ATOM 1390 C CA . TYR A 1 178 ? -26.687 2.736 25.029 1.00 94.88 178 TYR A CA 1
ATOM 1391 C C . TYR A 1 178 ? -26.005 1.373 24.867 1.00 94.88 178 TYR A C 1
ATOM 1393 O O . TYR A 1 178 ? -25.154 0.976 25.667 1.00 94.88 178 TYR A O 1
ATOM 1401 N N . GLY A 1 179 ? -26.342 0.680 23.778 1.00 91.50 179 GLY A N 1
ATOM 1402 C CA . GLY A 1 179 ? -25.759 -0.609 23.413 1.00 91.50 179 GLY A CA 1
ATOM 1403 C C . GLY A 1 179 ? -25.501 -0.742 21.913 1.00 91.50 179 GLY A C 1
ATOM 1404 O O . GLY A 1 179 ? -25.977 0.050 21.096 1.00 91.50 179 GLY A O 1
ATOM 1405 N N . ARG A 1 180 ? -24.712 -1.753 21.530 1.00 89.25 180 ARG A N 1
ATOM 1406 C CA . ARG A 1 180 ? -24.385 -2.017 20.118 1.00 89.25 180 ARG A CA 1
ATOM 1407 C C . ARG A 1 180 ? -24.171 -3.500 19.835 1.00 89.25 180 ARG A C 1
ATOM 1409 O O . ARG A 1 180 ? -23.565 -4.217 20.632 1.00 89.25 180 ARG A O 1
ATOM 1416 N N . VAL A 1 181 ? -24.543 -3.946 18.635 1.00 84.81 181 VAL A N 1
ATOM 1417 C CA . VAL A 1 181 ? -24.148 -5.256 18.087 1.00 84.81 181 VAL A CA 1
ATOM 1418 C C . VAL A 1 181 ? -23.569 -5.131 16.671 1.00 84.81 181 VAL A C 1
ATOM 1420 O O . VAL A 1 181 ? -24.024 -4.321 15.862 1.00 84.81 181 VAL A O 1
ATOM 1423 N N . SER A 1 182 ? -22.531 -5.921 16.363 1.00 68.38 182 SER A N 1
ATOM 1424 C CA . SER A 1 182 ? -21.991 -6.065 15.004 1.00 68.38 182 SER A CA 1
ATOM 1425 C C . SER A 1 182 ? -22.320 -7.440 14.438 1.00 68.38 182 SER A C 1
ATOM 1427 O O . SER A 1 182 ? -22.127 -8.443 15.117 1.00 68.38 182 SER A O 1
ATOM 1429 N N . THR A 1 183 ? -22.705 -7.500 13.165 1.00 57.47 183 THR A N 1
ATOM 1430 C CA . THR A 1 183 ? -22.848 -8.752 12.401 1.00 57.47 183 THR A CA 1
ATOM 1431 C C . THR A 1 183 ? -21.530 -9.458 12.097 1.00 57.47 183 THR A C 1
ATOM 1433 O O . THR A 1 183 ? -21.556 -10.611 11.680 1.00 57.47 183 THR A O 1
ATOM 1436 N N . ALA A 1 184 ? -20.381 -8.808 12.312 1.00 52.28 184 ALA A N 1
ATOM 1437 C CA . ALA A 1 184 ? -19.070 -9.413 12.069 1.00 52.28 184 ALA A CA 1
ATOM 1438 C C . ALA A 1 184 ? -18.768 -10.608 12.994 1.00 52.28 184 ALA A C 1
ATOM 1440 O O . ALA A 1 184 ? -17.997 -11.483 12.608 1.00 52.28 184 ALA A O 1
ATOM 1441 N N . ASP A 1 185 ? -19.398 -10.663 14.171 1.00 49.62 185 ASP A N 1
ATOM 1442 C CA . ASP A 1 185 ? -19.113 -11.668 15.202 1.00 49.62 185 ASP A CA 1
ATOM 1443 C C . ASP A 1 185 ? -20.110 -12.845 15.190 1.00 49.62 185 ASP A C 1
ATOM 1445 O O . ASP A 1 185 ? -20.096 -13.665 16.103 1.00 49.62 185 ASP A O 1
ATOM 1449 N N . PHE A 1 186 ? -20.989 -12.932 14.177 1.00 52.91 186 PHE A N 1
ATOM 1450 C CA . PHE A 1 186 ? -22.033 -13.968 14.035 1.00 52.91 186 PHE A CA 1
ATOM 1451 C C . PHE A 1 186 ? -22.943 -14.144 15.273 1.00 52.91 186 PHE A C 1
ATOM 1453 O O . PHE A 1 186 ? -23.548 -15.196 15.463 1.00 52.91 186 PHE A O 1
ATOM 1460 N N . GLN A 1 187 ? -23.058 -13.113 16.117 1.00 58.56 187 GLN A N 1
ATOM 1461 C CA . GLN A 1 187 ? -23.874 -13.137 17.333 1.00 58.56 187 GLN A CA 1
ATOM 1462 C C . GLN A 1 187 ? -25.356 -12.900 17.019 1.00 58.56 187 GLN A C 1
ATOM 1464 O O . GLN A 1 187 ? -25.710 -12.049 16.199 1.00 58.56 187 GLN A O 1
ATOM 1469 N N . GLU A 1 188 ? -26.233 -13.609 17.728 1.00 67.00 188 GLU A N 1
ATOM 1470 C CA . GLU A 1 188 ? -27.673 -13.383 17.664 1.00 67.00 188 GLU A CA 1
ATOM 1471 C C . GLU A 1 188 ? -28.036 -12.032 18.306 1.00 67.00 188 GLU A C 1
ATOM 1473 O O . GLU A 1 188 ? -27.733 -11.758 19.472 1.00 67.00 188 GLU A O 1
ATOM 1478 N N . ARG A 1 189 ? -28.692 -11.167 17.523 1.00 78.19 189 ARG A N 1
ATOM 1479 C CA . ARG A 1 189 ? -28.942 -9.760 17.883 1.00 78.19 189 ARG A CA 1
ATOM 1480 C C . ARG A 1 189 ? -29.761 -9.610 19.169 1.00 78.19 189 ARG A C 1
ATOM 1482 O O . ARG A 1 189 ? -29.435 -8.758 19.992 1.00 78.19 189 ARG A O 1
ATOM 1489 N N . ALA A 1 190 ? -30.798 -10.431 19.340 1.00 75.31 190 ALA A N 1
ATOM 1490 C CA . ALA A 1 190 ? -31.697 -10.368 20.492 1.00 75.31 190 ALA A CA 1
ATOM 1491 C C . ALA A 1 190 ? -30.973 -10.735 21.796 1.00 75.31 190 ALA A C 1
ATOM 1493 O O . ALA A 1 190 ? -31.023 -9.981 22.767 1.00 75.31 190 ALA A O 1
ATOM 1494 N N . SER A 1 191 ? -30.223 -11.836 21.774 1.00 74.81 191 SER A N 1
ATOM 1495 C CA . SER A 1 191 ? -29.444 -12.339 22.907 1.00 74.81 191 SER A CA 1
ATOM 1496 C C . SER A 1 191 ? -28.341 -11.356 23.324 1.00 74.81 191 SER A C 1
ATOM 1498 O O . SER A 1 191 ? -28.182 -11.066 24.507 1.00 74.81 191 SER A O 1
ATOM 1500 N N . SER A 1 192 ? -27.641 -10.746 22.358 1.00 77.75 192 SER A N 1
ATOM 1501 C CA . SER A 1 192 ? -26.609 -9.733 22.639 1.00 77.75 192 SER A CA 1
ATOM 1502 C C . SER A 1 192 ? -27.174 -8.413 23.178 1.00 77.75 192 SER A C 1
ATOM 1504 O O . SER A 1 192 ? -26.535 -7.773 24.017 1.00 77.75 192 SER A O 1
ATOM 1506 N N . ARG A 1 193 ? -28.352 -7.992 22.698 1.00 85.38 193 ARG A N 1
ATOM 1507 C CA . ARG A 1 193 ? -29.063 -6.821 23.227 1.00 85.38 193 ARG A CA 1
ATOM 1508 C C . ARG A 1 193 ? -29.493 -7.056 24.669 1.00 85.38 193 ARG A C 1
ATOM 1510 O O . ARG A 1 193 ? -29.247 -6.196 25.506 1.00 85.38 193 ARG A O 1
ATOM 1517 N N . ARG A 1 194 ? -30.091 -8.219 24.942 1.00 83.75 194 ARG A N 1
ATOM 1518 C CA . ARG A 1 194 ? -30.586 -8.586 26.270 1.00 83.75 194 ARG A CA 1
ATOM 1519 C C . ARG A 1 194 ? -29.463 -8.606 27.302 1.00 83.75 194 ARG A C 1
ATOM 1521 O O . ARG A 1 194 ? -29.539 -7.855 28.254 1.00 83.75 194 ARG A O 1
ATOM 1528 N N . TRP A 1 195 ? -28.368 -9.317 27.033 1.00 81.06 195 TRP A N 1
ATOM 1529 C CA . TRP A 1 195 ? -27.190 -9.339 27.914 1.00 81.06 195 TRP A CA 1
ATOM 1530 C C . TRP A 1 195 ? -26.649 -7.934 28.246 1.00 81.06 195 TRP A C 1
ATOM 1532 O O . TRP A 1 195 ? -26.350 -7.647 29.400 1.00 81.06 195 TRP A O 1
ATOM 1542 N N . GLN A 1 196 ? -26.523 -7.045 27.248 1.00 87.88 196 GLN A N 1
ATOM 1543 C CA . GLN A 1 196 ? -26.009 -5.688 27.490 1.00 87.88 196 GLN A CA 1
ATOM 1544 C C . GLN A 1 196 ? -26.980 -4.875 28.346 1.00 87.88 196 GLN A C 1
ATOM 1546 O O . GLN A 1 196 ? -26.546 -4.057 29.152 1.00 87.88 196 GLN A O 1
ATOM 1551 N N . ARG A 1 197 ? -28.283 -5.077 28.133 1.00 88.69 197 ARG A N 1
ATOM 1552 C CA . ARG A 1 197 ? -29.330 -4.414 28.895 1.00 88.69 197 ARG A CA 1
ATOM 1553 C C . ARG A 1 197 ? -29.365 -4.922 30.336 1.00 88.69 197 ARG A C 1
ATOM 1555 O O . ARG A 1 197 ? -29.338 -4.087 31.225 1.00 88.69 197 ARG A O 1
ATOM 1562 N N . ASP A 1 198 ? -29.317 -6.234 30.549 1.00 85.19 198 ASP A N 1
ATOM 1563 C CA . ASP A 1 198 ? -29.276 -6.854 31.878 1.00 85.19 198 ASP A CA 1
ATOM 1564 C C . ASP A 1 198 ? -28.055 -6.341 32.674 1.00 85.19 198 ASP A C 1
ATOM 1566 O O . ASP A 1 198 ? -28.198 -5.874 33.797 1.00 85.19 198 ASP A O 1
ATOM 1570 N N . ALA A 1 199 ? -26.867 -6.282 32.054 1.00 82.12 199 ALA A N 1
ATOM 1571 C CA . ALA A 1 199 ? -25.663 -5.736 32.692 1.00 82.12 199 ALA A CA 1
ATOM 1572 C C . ALA A 1 199 ? -25.787 -4.245 33.065 1.00 82.12 199 ALA A C 1
ATOM 1574 O O . ALA A 1 199 ? -25.231 -3.794 34.069 1.00 82.12 199 ALA A O 1
ATOM 1575 N N . ALA A 1 200 ? -26.499 -3.460 32.253 1.00 89.31 200 ALA A N 1
ATOM 1576 C CA . ALA A 1 200 ? -26.784 -2.067 32.571 1.00 89.31 200 ALA A CA 1
ATOM 1577 C C . ALA A 1 200 ? -27.837 -1.938 33.681 1.00 89.31 200 ALA A C 1
ATOM 1579 O O . ALA A 1 200 ? -27.694 -1.065 34.530 1.00 89.31 200 ALA A O 1
ATOM 1580 N N . GLU A 1 201 ? -28.863 -2.792 33.685 1.00 89.50 201 GLU A N 1
ATOM 1581 C CA . GLU A 1 201 ? -29.892 -2.858 34.728 1.00 89.50 201 GLU A CA 1
ATOM 1582 C C . GLU A 1 201 ? -29.270 -3.220 36.086 1.00 89.50 201 GLU A C 1
ATOM 1584 O O . GLU A 1 201 ? -29.524 -2.522 37.067 1.00 89.50 201 GLU A O 1
ATOM 1589 N N . ASP A 1 202 ? -28.363 -4.200 36.121 1.00 86.81 202 ASP A N 1
ATOM 1590 C CA . ASP A 1 202 ? -27.597 -4.572 37.317 1.00 86.81 202 ASP A CA 1
ATOM 1591 C C . ASP A 1 202 ? -26.741 -3.410 37.846 1.00 86.81 202 ASP A C 1
ATOM 1593 O O . ASP A 1 202 ? -26.643 -3.200 39.054 1.00 86.81 202 ASP A O 1
ATOM 1597 N N . LEU A 1 203 ? -26.130 -2.625 36.952 1.00 87.69 203 LEU A N 1
ATOM 1598 C CA . LEU A 1 203 ? -25.286 -1.490 37.332 1.00 87.69 203 LEU A CA 1
ATOM 1599 C C . LEU A 1 203 ? -26.091 -0.303 37.886 1.00 87.69 203 LEU A C 1
ATOM 1601 O O . LEU A 1 203 ? -25.599 0.419 38.754 1.00 87.69 203 LEU A O 1
ATOM 1605 N N . VAL A 1 204 ? -27.299 -0.062 37.369 1.00 90.19 204 VAL A N 1
ATOM 1606 C CA . VAL A 1 204 ? -28.157 1.044 37.838 1.00 90.19 204 VAL A CA 1
ATOM 1607 C C . VAL A 1 204 ? -29.046 0.650 39.016 1.00 90.19 204 VAL A C 1
ATOM 1609 O O . VAL A 1 204 ? -29.659 1.530 39.629 1.00 90.19 204 VAL A O 1
ATOM 1612 N N . ALA A 1 205 ? -29.128 -0.643 39.342 1.00 87.25 205 ALA A N 1
ATOM 1613 C CA . ALA A 1 205 ? -29.919 -1.153 40.452 1.00 87.25 205 ALA A CA 1
ATOM 1614 C C . ALA A 1 205 ? -29.565 -0.422 41.759 1.00 87.25 205 ALA A C 1
ATOM 1616 O O . ALA A 1 205 ? -28.402 -0.273 42.123 1.00 87.25 205 ALA A O 1
ATOM 1617 N N . GLY A 1 206 ? -30.585 0.084 42.458 1.00 82.00 206 GLY A N 1
ATOM 1618 C CA . GLY A 1 206 ? -30.412 0.878 43.683 1.00 82.00 206 GLY A CA 1
ATOM 1619 C C . GLY A 1 206 ? -30.017 2.347 43.466 1.00 82.00 206 GLY A C 1
ATOM 1620 O O . GLY A 1 206 ? -29.977 3.108 44.429 1.00 82.00 206 GLY A O 1
ATOM 1621 N N . HIS A 1 207 ? -29.778 2.774 42.222 1.00 85.94 207 HIS A N 1
ATOM 1622 C CA . HIS A 1 207 ? -29.439 4.158 41.873 1.00 85.94 207 HIS A CA 1
ATOM 1623 C C . HIS A 1 207 ? -30.489 4.845 40.994 1.00 85.94 207 HIS A C 1
ATOM 1625 O O . HIS A 1 207 ? -30.537 6.078 40.959 1.00 85.94 207 HIS A O 1
ATOM 1631 N N . GLY A 1 208 ? -31.319 4.080 40.280 1.00 90.31 208 GLY A N 1
ATOM 1632 C CA . GLY A 1 208 ? -32.328 4.630 39.384 1.00 90.31 208 GLY A CA 1
ATOM 1633 C C . GLY A 1 208 ? -32.944 3.618 38.421 1.00 90.31 208 GLY A C 1
ATOM 1634 O O . GLY A 1 208 ? -32.849 2.412 38.630 1.00 90.31 208 GLY A O 1
ATOM 1635 N N . VAL A 1 209 ? -33.580 4.121 37.359 1.00 92.00 209 VAL A N 1
ATOM 1636 C CA . VAL A 1 209 ? -34.270 3.309 36.339 1.00 92.00 209 VAL A CA 1
ATOM 1637 C C . VAL A 1 209 ? -33.891 3.729 34.921 1.00 92.00 209 VAL A C 1
ATOM 1639 O O . VAL A 1 209 ? -33.666 4.908 34.644 1.00 92.00 209 VAL A O 1
ATOM 1642 N N . ILE A 1 210 ? -33.843 2.770 33.994 1.00 91.94 210 ILE A N 1
ATOM 1643 C CA . ILE A 1 210 ? -33.592 3.036 32.571 1.00 91.94 210 ILE A CA 1
ATOM 1644 C C . ILE A 1 210 ? -34.901 3.468 31.899 1.00 91.94 210 ILE A C 1
ATOM 1646 O O . ILE A 1 210 ? -35.834 2.677 31.782 1.00 91.94 210 ILE A O 1
ATOM 1650 N N . VAL A 1 211 ? -34.962 4.714 31.427 1.00 92.81 211 VAL A N 1
ATOM 1651 C CA . VAL A 1 211 ? -36.165 5.332 30.829 1.00 92.81 211 VAL A CA 1
ATOM 1652 C C . VAL A 1 211 ? -36.098 5.460 29.307 1.00 92.81 211 VAL A C 1
ATOM 1654 O O . VAL A 1 211 ? -37.116 5.700 28.660 1.00 92.81 211 VAL A O 1
ATOM 1657 N N . ALA A 1 212 ? -34.905 5.328 28.727 1.00 92.06 212 ALA A N 1
ATOM 1658 C CA . ALA A 1 212 ? -34.672 5.442 27.293 1.00 92.06 212 ALA A CA 1
ATOM 1659 C C . ALA A 1 212 ? -33.648 4.403 26.829 1.00 92.06 212 ALA A C 1
ATOM 1661 O O . ALA A 1 212 ? -32.717 4.069 27.563 1.00 92.06 212 ALA A O 1
ATOM 1662 N N . GLU A 1 213 ? -33.810 3.909 25.603 1.00 94.50 213 GLU A N 1
ATOM 1663 C CA . GLU A 1 213 ? -32.930 2.904 25.011 1.00 94.50 213 GLU A CA 1
ATOM 1664 C C . GLU A 1 213 ? -32.452 3.339 23.624 1.00 94.50 213 GLU A C 1
ATOM 1666 O O . GLU A 1 213 ? -33.261 3.655 22.754 1.00 94.50 213 GLU A O 1
ATOM 1671 N N . PHE A 1 214 ? -31.138 3.293 23.411 1.00 93.94 214 PHE A N 1
ATOM 1672 C CA . PHE A 1 214 ? -30.476 3.585 22.145 1.00 93.94 214 PHE A CA 1
ATOM 1673 C C . PHE A 1 214 ? -29.600 2.389 21.754 1.00 93.94 214 PHE A C 1
ATOM 1675 O O . PHE A 1 214 ? -28.576 2.129 22.386 1.00 93.94 214 PHE A O 1
ATOM 1682 N N . PHE A 1 215 ? -29.987 1.634 20.721 1.00 92.25 215 PHE A N 1
ATOM 1683 C CA . PHE A 1 215 ? -29.294 0.389 20.367 1.00 92.25 215 PHE A CA 1
ATOM 1684 C C . PHE A 1 215 ? -28.902 0.307 18.889 1.00 92.25 215 PHE A C 1
ATOM 1686 O O . PHE A 1 215 ? -29.740 0.094 18.013 1.00 92.25 215 PHE A O 1
ATOM 1693 N N . ASP A 1 216 ? -27.606 0.438 18.598 1.00 89.69 216 ASP A N 1
ATOM 1694 C CA . ASP A 1 216 ? -27.097 0.390 17.226 1.00 89.69 216 ASP A CA 1
ATOM 1695 C C . ASP A 1 216 ? -26.901 -1.053 16.725 1.00 89.69 216 ASP A C 1
ATOM 1697 O O . ASP A 1 216 ? -26.136 -1.844 17.289 1.00 89.69 216 ASP A O 1
ATOM 1701 N N . ILE A 1 217 ? -27.545 -1.375 15.599 1.00 86.06 217 ILE A N 1
ATOM 1702 C CA . ILE A 1 217 ? -27.471 -2.680 14.926 1.00 86.06 217 ILE A CA 1
ATOM 1703 C C . ILE A 1 217 ? -26.632 -2.555 13.651 1.00 86.06 217 ILE A C 1
ATOM 1705 O O . ILE A 1 217 ? -26.799 -1.621 12.869 1.00 86.06 217 ILE A O 1
ATOM 1709 N N . ASP A 1 218 ? -25.732 -3.512 13.419 1.00 81.19 218 ASP A N 1
ATOM 1710 C CA . ASP A 1 218 ? -24.924 -3.615 12.194 1.00 81.19 218 ASP A CA 1
ATOM 1711 C C . ASP A 1 218 ? -24.080 -2.355 11.929 1.00 81.19 218 ASP A C 1
ATOM 1713 O O . ASP A 1 218 ? -23.880 -1.905 10.796 1.00 81.19 218 ASP A O 1
ATOM 1717 N N . ARG A 1 219 ? -23.565 -1.756 13.007 1.00 80.75 219 ARG A N 1
ATOM 1718 C CA . ARG A 1 219 ? -22.652 -0.604 12.967 1.00 80.75 219 ARG A CA 1
ATOM 1719 C C . ARG A 1 219 ? -21.331 -0.962 13.608 1.00 80.75 219 ARG A C 1
ATOM 1721 O O . ARG A 1 219 ? -21.301 -1.699 14.582 1.00 80.75 219 ARG A O 1
ATOM 1728 N N . SER A 1 220 ? -20.224 -0.456 13.074 1.00 80.19 220 SER A N 1
ATOM 1729 C CA . SER A 1 220 ? -18.881 -0.722 13.605 1.00 80.19 220 SER A CA 1
ATOM 1730 C C . SER A 1 220 ? -18.563 0.178 14.802 1.00 80.19 220 SER A C 1
ATOM 1732 O O . SER A 1 220 ? -18.760 1.388 14.712 1.00 80.19 220 SER A O 1
ATOM 1734 N N . ARG A 1 221 ? -17.955 -0.369 15.873 1.00 80.56 221 ARG A N 1
ATOM 1735 C CA . ARG A 1 221 ? -17.415 0.446 16.989 1.00 80.56 221 ARG A CA 1
ATOM 1736 C C . ARG A 1 221 ? -16.350 1.452 16.547 1.00 80.56 221 ARG A C 1
ATOM 1738 O O . ARG A 1 221 ? -16.066 2.407 17.252 1.00 80.56 221 ARG A O 1
ATOM 1745 N N . ARG A 1 222 ? -15.746 1.277 15.368 1.00 78.50 222 ARG A N 1
ATOM 1746 C CA . ARG A 1 222 ? -14.742 2.224 14.853 1.00 78.50 222 ARG A CA 1
ATOM 1747 C C . ARG A 1 222 ? -15.346 3.536 14.359 1.00 78.50 222 ARG A C 1
ATOM 1749 O O . ARG A 1 222 ? -14.615 4.515 14.264 1.00 78.50 222 ARG A O 1
ATOM 1756 N N . LEU A 1 223 ? -16.641 3.555 14.039 1.00 80.75 223 LEU A N 1
ATOM 1757 C CA . LEU A 1 223 ? -17.327 4.787 13.655 1.00 80.75 223 LEU A CA 1
ATOM 1758 C C . LEU A 1 223 ? -17.456 5.696 14.885 1.00 80.75 223 LEU A C 1
ATOM 1760 O O . LEU A 1 223 ? -17.804 5.175 15.948 1.00 80.75 223 LEU A O 1
ATOM 1764 N N . PRO A 1 224 ? -17.184 7.007 14.781 1.00 83.81 224 PRO A N 1
ATOM 1765 C CA . PRO A 1 224 ? -17.534 7.986 15.812 1.00 83.81 224 PRO A CA 1
ATOM 1766 C C . PRO A 1 224 ? -19.008 7.880 16.226 1.00 83.81 224 PRO A C 1
ATOM 1768 O O . PRO A 1 224 ? -19.842 7.518 15.403 1.00 83.81 224 PRO A O 1
ATOM 1771 N N . TRP A 1 225 ? -19.350 8.224 17.473 1.00 88.50 225 TRP A N 1
ATOM 1772 C CA . TRP A 1 225 ? -20.742 8.164 17.957 1.00 88.50 225 TRP A CA 1
ATOM 1773 C C . TRP A 1 225 ? -21.711 8.985 17.088 1.00 88.50 225 TRP A C 1
ATOM 1775 O O . TRP A 1 225 ? -22.793 8.513 16.774 1.00 88.50 225 TRP A O 1
ATOM 1785 N N . ARG A 1 226 ? -21.286 10.153 16.596 1.00 84.81 226 ARG A N 1
ATOM 1786 C CA . ARG A 1 226 ? -22.064 10.986 15.658 1.00 84.81 226 ARG A CA 1
ATOM 1787 C C . ARG A 1 226 ? -22.414 10.317 14.321 1.00 84.81 226 ARG A C 1
ATOM 1789 O O . ARG A 1 226 ? -23.373 10.726 13.684 1.00 84.81 226 ARG A O 1
ATOM 1796 N N . ASP A 1 227 ? -21.657 9.300 13.909 1.00 85.31 227 ASP A N 1
ATOM 1797 C CA . ASP A 1 227 ? -21.854 8.597 12.634 1.00 85.31 227 ASP A CA 1
ATOM 1798 C C . ASP A 1 227 ? -22.640 7.286 12.820 1.00 85.31 227 ASP A C 1
ATOM 1800 O O . ASP A 1 227 ? -22.797 6.497 11.882 1.00 85.31 227 ASP A O 1
ATOM 1804 N N . ARG A 1 228 ? -23.116 7.011 14.042 1.00 89.31 228 ARG A N 1
ATOM 1805 C CA . ARG A 1 228 ? -23.979 5.867 14.346 1.00 89.31 228 ARG A CA 1
ATOM 1806 C C . ARG A 1 228 ? -25.386 6.386 14.635 1.00 89.31 228 ARG A C 1
ATOM 1808 O O . ARG A 1 228 ? -25.504 7.284 15.459 1.00 89.31 228 ARG A O 1
ATOM 1815 N N . PRO A 1 229 ? -26.439 5.853 13.993 1.00 90.62 229 PRO A N 1
ATOM 1816 C CA . PRO A 1 229 ? -27.781 6.416 14.102 1.00 90.62 229 PRO A CA 1
ATOM 1817 C C . PRO A 1 229 ? -28.262 6.602 15.545 1.00 90.62 229 PRO A C 1
ATOM 1819 O O . PRO A 1 229 ? -28.637 7.710 15.908 1.00 90.62 229 PRO A O 1
ATOM 1822 N N . GLN A 1 230 ? -28.200 5.559 16.380 1.00 94.19 230 GLN A N 1
ATOM 1823 C CA . GLN A 1 230 ? -28.755 5.622 17.736 1.00 94.19 230 GLN A CA 1
ATOM 1824 C C . GLN A 1 230 ? -27.853 6.402 18.693 1.00 94.19 230 GLN A C 1
ATOM 1826 O O . GLN A 1 230 ? -28.352 7.203 19.481 1.00 94.19 230 GLN A O 1
ATOM 1831 N N . ALA A 1 231 ? -26.529 6.245 18.594 1.00 92.06 231 ALA A N 1
ATOM 1832 C CA . ALA A 1 231 ? -25.607 7.072 19.373 1.00 92.06 231 ALA A CA 1
ATOM 1833 C C . ALA A 1 231 ? -25.711 8.566 19.004 1.00 92.06 231 ALA A C 1
ATOM 1835 O O . ALA A 1 231 ? -25.635 9.421 19.882 1.00 92.06 231 ALA A O 1
ATOM 1836 N N . ALA A 1 232 ? -25.918 8.895 17.726 1.00 90.44 232 ALA A N 1
ATOM 1837 C CA . ALA A 1 232 ? -26.127 10.266 17.273 1.00 90.44 232 ALA A CA 1
ATOM 1838 C C . ALA A 1 232 ? -27.442 10.841 17.809 1.00 90.44 232 ALA A C 1
ATOM 1840 O O . ALA A 1 232 ? -27.441 11.971 18.288 1.00 90.44 232 ALA A O 1
ATOM 1841 N N . THR A 1 233 ? -28.534 10.067 17.799 1.00 92.00 233 THR A N 1
ATOM 1842 C CA . THR A 1 233 ? -29.807 10.478 18.413 1.00 92.00 233 THR A CA 1
ATOM 1843 C C . THR A 1 233 ? -29.658 10.711 19.918 1.00 92.00 233 THR A C 1
ATOM 1845 O O . THR A 1 233 ? -30.152 11.717 20.425 1.00 92.00 233 THR A O 1
ATOM 1848 N N . LEU A 1 234 ? -28.915 9.853 20.629 1.00 92.94 234 LEU A N 1
ATOM 1849 C CA . LEU A 1 234 ? -28.598 10.065 22.045 1.00 92.94 234 LEU A CA 1
ATOM 1850 C C . LEU A 1 234 ? -27.856 11.391 22.241 1.00 92.94 234 LEU A C 1
ATOM 1852 O O . LEU A 1 234 ? -28.277 12.209 23.055 1.00 92.94 234 LEU A O 1
ATOM 1856 N N . LEU A 1 235 ? -26.797 11.649 21.469 1.00 90.56 235 LEU A N 1
ATOM 1857 C CA . LEU A 1 235 ? -26.042 12.903 21.568 1.00 90.56 235 LEU A CA 1
ATOM 1858 C C . LEU A 1 235 ? -26.892 14.133 21.214 1.00 90.56 235 LEU A C 1
ATOM 1860 O O . LEU A 1 235 ? -26.741 15.171 21.848 1.00 90.56 235 LEU A O 1
ATOM 1864 N N . GLN A 1 236 ? -27.799 14.027 20.240 1.00 88.12 236 GLN A N 1
ATOM 1865 C CA . GLN A 1 236 ? -28.726 15.107 19.885 1.00 88.12 236 GLN A CA 1
ATOM 1866 C C . GLN A 1 236 ? -29.711 15.414 21.018 1.00 88.12 236 GLN A C 1
ATOM 1868 O O . GLN A 1 236 ? -29.986 16.582 21.278 1.00 88.12 236 GLN A O 1
ATOM 1873 N N . SER A 1 237 ? -30.185 14.391 21.739 1.00 89.25 237 SER A N 1
ATOM 1874 C CA . SER A 1 237 ? -31.093 14.576 22.881 1.00 89.25 237 SER A CA 1
ATOM 1875 C C . SER A 1 237 ? -30.462 15.320 24.066 1.00 89.25 237 SER A C 1
ATOM 1877 O O . SER A 1 237 ? -31.181 15.811 24.928 1.00 89.25 237 SER A O 1
ATOM 1879 N N . LEU A 1 238 ? -29.130 15.468 24.098 1.00 87.50 238 LEU A N 1
ATOM 1880 C CA . LEU A 1 238 ? -28.436 16.263 25.118 1.00 87.50 238 LEU A CA 1
ATOM 1881 C C . LEU A 1 238 ? -28.691 17.770 24.982 1.00 87.50 238 LEU A C 1
ATOM 1883 O O . LEU A 1 238 ? -28.529 18.495 25.959 1.00 87.50 238 LEU A O 1
ATOM 1887 N N . ALA A 1 239 ? -29.065 18.238 23.786 1.00 82.75 239 ALA A N 1
ATOM 1888 C CA . ALA A 1 239 ? -29.387 19.642 23.541 1.00 82.75 239 ALA A CA 1
ATOM 1889 C C . ALA A 1 239 ? -30.794 20.030 24.034 1.00 82.75 239 ALA A C 1
ATOM 1891 O O . ALA A 1 239 ? -31.092 21.218 24.126 1.00 82.75 239 ALA A O 1
ATOM 1892 N N . ASP A 1 240 ? -31.648 19.048 24.340 1.00 82.94 240 ASP A N 1
ATOM 1893 C CA . ASP A 1 240 ? -33.006 19.271 24.830 1.00 82.94 240 ASP A CA 1
ATOM 1894 C C . ASP A 1 240 ? -32.991 19.581 26.345 1.00 82.94 240 ASP A C 1
ATOM 1896 O O . ASP A 1 240 ? -32.572 18.730 27.144 1.00 82.94 240 ASP A O 1
ATOM 1900 N N . PRO A 1 241 ? -33.421 20.784 26.777 1.00 75.12 241 PRO A N 1
ATOM 1901 C CA . PRO A 1 241 ? -33.518 21.119 28.196 1.00 75.12 241 PRO A CA 1
ATOM 1902 C C . PRO A 1 241 ? -34.570 20.281 28.941 1.00 75.12 241 PRO A C 1
ATOM 1904 O O . PRO A 1 241 ? -34.393 20.048 30.136 1.00 75.12 241 PRO A O 1
ATOM 1907 N N . ASP A 1 242 ? -35.590 19.760 28.249 1.00 78.75 242 ASP A N 1
ATOM 1908 C CA . ASP A 1 242 ? -36.655 18.917 28.815 1.00 78.75 242 ASP A CA 1
ATOM 1909 C C . ASP A 1 242 ? -36.345 17.413 28.694 1.00 78.75 242 ASP A C 1
ATOM 1911 O O . ASP A 1 242 ? -37.230 16.551 28.800 1.00 78.75 242 ASP A O 1
ATOM 1915 N N . ARG A 1 243 ? -35.066 17.064 28.491 1.00 83.50 243 ARG A N 1
ATOM 1916 C CA . ARG A 1 243 ? -34.634 15.670 28.361 1.00 83.50 243 ARG A CA 1
ATOM 1917 C C . ARG A 1 243 ? -35.119 14.809 29.532 1.00 83.50 243 ARG A C 1
ATOM 1919 O O . ARG A 1 243 ? -35.078 15.173 30.710 1.00 83.50 243 ARG A O 1
ATOM 1926 N N . LYS A 1 244 ? -35.533 13.586 29.201 1.00 85.00 244 LYS A N 1
ATOM 1927 C CA . LYS A 1 244 ? -36.146 12.655 30.161 1.00 85.00 244 LYS A CA 1
ATOM 1928 C C . LYS A 1 244 ? -35.147 11.857 31.003 1.00 85.00 244 LYS A C 1
ATOM 1930 O O . LYS A 1 244 ? -35.587 11.051 31.813 1.00 85.00 244 LYS A O 1
ATOM 1935 N N . PHE A 1 245 ? -33.839 12.050 30.826 1.00 90.44 245 PHE A N 1
ATOM 1936 C CA . PHE A 1 245 ? -32.801 11.298 31.533 1.00 90.44 245 PHE A CA 1
ATOM 1937 C C . PHE A 1 245 ? -31.677 12.196 32.066 1.00 90.44 245 PHE A C 1
ATOM 1939 O O . PHE A 1 245 ? -31.344 13.236 31.496 1.00 90.44 245 PHE A O 1
ATOM 1946 N N . ASP A 1 246 ? -31.072 11.747 33.161 1.00 88.75 246 ASP A N 1
ATOM 1947 C CA . ASP A 1 246 ? -30.077 12.469 33.956 1.00 88.75 246 ASP A CA 1
ATOM 1948 C C . ASP A 1 246 ? -28.679 11.820 33.853 1.00 88.75 246 ASP A C 1
ATOM 1950 O O . ASP A 1 246 ? -27.659 12.446 34.149 1.00 88.75 246 ASP A O 1
ATOM 1954 N N . ALA A 1 247 ? -28.609 10.563 33.404 1.00 92.12 247 ALA A N 1
ATOM 1955 C CA . ALA A 1 247 ? -27.370 9.809 33.221 1.00 92.12 247 ALA A CA 1
ATOM 1956 C C . ALA A 1 247 ? -27.444 8.879 32.000 1.00 92.12 247 ALA A C 1
ATOM 1958 O O . ALA A 1 247 ? -28.525 8.506 31.547 1.00 92.12 247 ALA A O 1
ATOM 1959 N N . VAL A 1 248 ? -26.286 8.491 31.468 1.00 95.00 248 VAL A N 1
ATOM 1960 C CA . VAL A 1 248 ? -26.152 7.495 30.395 1.00 95.00 248 VAL A CA 1
ATOM 1961 C C . VAL A 1 248 ? -25.436 6.279 30.956 1.00 95.00 248 VAL A C 1
ATOM 1963 O O . VAL A 1 248 ? -24.389 6.425 31.576 1.00 95.00 248 VAL A O 1
ATOM 1966 N N . VAL A 1 249 ? -25.962 5.085 30.708 1.00 94.75 249 VAL A N 1
ATOM 1967 C CA . VAL A 1 249 ? -25.324 3.812 31.056 1.00 94.75 249 VAL A CA 1
ATOM 1968 C C . VAL A 1 249 ? -25.016 3.025 29.787 1.00 94.75 249 VAL A C 1
ATOM 1970 O O . VAL A 1 249 ? -25.822 2.992 28.855 1.00 94.75 249 VAL A O 1
ATOM 1973 N N . VAL A 1 250 ? -23.844 2.396 29.731 1.00 92.50 250 VAL A N 1
ATOM 1974 C CA . VAL A 1 250 ? -23.488 1.473 28.642 1.00 92.50 250 VAL A CA 1
ATOM 1975 C C . VAL A 1 250 ? -23.350 0.061 29.186 1.00 92.50 250 VAL A C 1
ATOM 1977 O O . VAL A 1 250 ? -22.813 -0.132 30.269 1.00 92.50 250 VAL A O 1
ATOM 1980 N N . GLY A 1 251 ? -23.812 -0.932 28.427 1.00 81.12 251 GLY A N 1
ATOM 1981 C CA . GLY A 1 251 ? -23.735 -2.332 28.864 1.00 81.12 251 GLY A CA 1
ATOM 1982 C C . GLY A 1 251 ? -22.322 -2.926 28.821 1.00 81.12 251 GLY A C 1
ATOM 1983 O O . GLY A 1 251 ? -22.020 -3.849 29.563 1.00 81.12 251 GLY A O 1
ATOM 1984 N N . GLU A 1 252 ? -21.448 -2.420 27.944 1.00 83.12 252 GLU A N 1
ATOM 1985 C CA . GLU A 1 252 ? -20.068 -2.904 27.806 1.00 83.12 252 GLU A CA 1
ATOM 1986 C C . GLU A 1 252 ? -19.200 -1.837 27.120 1.00 83.12 252 GLU A C 1
ATOM 1988 O O . GLU A 1 252 ? -19.521 -1.399 26.003 1.00 83.12 252 GLU A O 1
ATOM 1993 N N . TYR A 1 253 ? -18.084 -1.426 27.739 1.00 84.94 253 TYR A N 1
ATOM 1994 C CA . TYR A 1 253 ? -17.229 -0.371 27.179 1.00 84.94 253 TYR A CA 1
ATOM 1995 C C . TYR A 1 253 ? -16.732 -0.732 25.778 1.00 84.94 253 TYR A C 1
ATOM 1997 O O . TYR A 1 253 ? -16.803 0.074 24.849 1.00 84.94 253 TYR A O 1
ATOM 2005 N N . GLU A 1 254 ? -16.273 -1.970 25.599 1.00 78.38 254 GLU A N 1
ATOM 2006 C CA . GLU A 1 254 ? -15.705 -2.466 24.346 1.00 78.38 254 GLU A CA 1
ATOM 2007 C C . GLU A 1 254 ? -16.693 -2.472 23.175 1.00 78.38 254 GLU A C 1
ATOM 2009 O O . GLU A 1 254 ? -16.289 -2.439 22.003 1.00 78.38 254 GLU A O 1
ATOM 2014 N N . ARG A 1 255 ? -17.996 -2.506 23.459 1.00 81.69 255 ARG A N 1
ATOM 2015 C CA . ARG A 1 255 ? -19.031 -2.399 22.430 1.00 81.69 255 ARG A CA 1
ATOM 2016 C C . ARG A 1 255 ? -19.353 -0.953 22.118 1.00 81.69 255 ARG A C 1
ATOM 2018 O O . ARG A 1 255 ? -19.577 -0.639 20.943 1.00 81.69 255 ARG A O 1
ATOM 2025 N N . ALA A 1 256 ? -19.346 -0.096 23.132 1.00 86.00 256 ALA A N 1
ATOM 2026 C CA . ALA A 1 256 ? -19.714 1.301 23.012 1.00 86.00 256 ALA A CA 1
ATOM 2027 C C . ALA A 1 256 ? -18.589 2.181 22.438 1.00 86.00 256 ALA A C 1
ATOM 2029 O O . ALA A 1 256 ? -18.860 3.082 21.637 1.00 86.00 256 ALA A O 1
ATOM 2030 N N . PHE A 1 257 ? -17.330 1.898 22.768 1.00 87.50 257 PHE A N 1
ATOM 2031 C CA . PHE A 1 257 ? -16.186 2.752 22.455 1.00 87.50 257 PHE A CA 1
ATOM 2032 C C . PHE A 1 257 ? -15.068 1.998 21.727 1.00 87.50 257 PHE A C 1
ATOM 2034 O O . PHE A 1 257 ? -14.888 0.787 21.853 1.00 87.50 257 PHE A O 1
ATOM 2041 N N . PHE A 1 258 ? -14.301 2.738 20.929 1.00 81.31 258 PHE A N 1
ATOM 2042 C CA . PHE A 1 258 ? -13.069 2.265 20.310 1.00 81.31 258 PHE A CA 1
ATOM 2043 C C . PHE A 1 258 ? -12.003 3.353 20.391 1.00 81.31 258 PHE A C 1
ATOM 2045 O O . PHE A 1 258 ? -12.233 4.490 19.983 1.00 81.31 258 PHE A O 1
ATOM 2052 N N . GLY A 1 259 ? -10.818 2.993 20.875 1.00 76.62 259 GLY A N 1
ATOM 2053 C CA . GLY A 1 259 ? -9.710 3.919 21.047 1.00 76.62 259 GLY A CA 1
ATOM 2054 C C . GLY A 1 259 ? -10.030 5.069 21.998 1.00 76.62 259 GLY A C 1
ATOM 2055 O O . GLY A 1 259 ? -10.402 4.848 23.140 1.00 76.62 259 GLY A O 1
ATOM 2056 N N . ASP A 1 260 ? -9.848 6.296 21.528 1.00 77.44 260 ASP A N 1
ATOM 2057 C CA . ASP A 1 260 ? -10.009 7.546 22.279 1.00 77.44 260 ASP A CA 1
ATOM 2058 C C . ASP A 1 260 ? -11.435 8.120 22.230 1.00 77.44 260 ASP A C 1
ATOM 2060 O O . ASP A 1 260 ? -11.696 9.180 22.796 1.00 77.44 260 ASP A O 1
ATOM 2064 N N . GLN A 1 261 ? -12.391 7.416 21.610 1.00 85.25 261 GLN A N 1
ATOM 2065 C CA . GLN A 1 261 ? -13.776 7.887 21.486 1.00 85.25 261 GLN A CA 1
ATOM 2066 C C . GLN A 1 261 ? -14.408 8.267 22.833 1.00 85.25 261 GLN A C 1
ATOM 2068 O O . GLN A 1 261 ? -15.088 9.285 22.906 1.00 85.25 261 GLN A O 1
ATOM 2073 N N . ALA A 1 262 ? -14.157 7.514 23.908 1.00 85.62 262 ALA A N 1
ATOM 2074 C CA . ALA A 1 262 ? -14.706 7.834 25.227 1.00 85.62 262 ALA A CA 1
ATOM 2075 C C . ALA A 1 262 ? -14.256 9.220 25.730 1.00 85.62 262 ALA A C 1
ATOM 2077 O O . ALA A 1 262 ? -15.066 9.960 26.278 1.00 85.62 262 ALA A O 1
ATOM 2078 N N . LEU A 1 263 ? -13.006 9.616 25.459 1.00 82.69 263 LEU A N 1
ATOM 2079 C CA . LEU A 1 263 ? -12.461 10.924 25.846 1.00 82.69 263 LEU A CA 1
ATOM 2080 C C . LEU A 1 263 ? -13.057 12.087 25.042 1.00 82.69 263 LEU A C 1
ATOM 2082 O O . LEU A 1 263 ? -12.973 13.228 25.477 1.00 82.69 263 LEU A O 1
ATOM 2086 N N . THR A 1 264 ? -13.669 11.810 23.887 1.00 82.88 264 THR A N 1
ATOM 2087 C CA . THR A 1 264 ? -14.385 12.828 23.097 1.00 82.88 264 THR A CA 1
ATOM 2088 C C . THR A 1 264 ? -15.862 12.928 23.471 1.00 82.88 264 THR A C 1
ATOM 2090 O O . THR A 1 264 ? -16.432 14.010 23.395 1.00 82.88 264 THR A O 1
ATOM 2093 N N . VAL A 1 265 ? -16.480 11.827 23.912 1.00 86.94 265 VAL A N 1
ATOM 2094 C CA . VAL A 1 265 ? -17.899 11.783 24.307 1.00 86.94 265 VAL A CA 1
ATOM 2095 C C . VAL A 1 265 ? -18.114 12.261 25.745 1.00 86.94 265 VAL A C 1
ATOM 2097 O O . VAL A 1 265 ? -19.067 12.992 26.001 1.00 86.94 265 VAL A O 1
ATOM 2100 N N . LEU A 1 266 ? -17.234 11.893 26.680 1.00 87.56 266 LEU A N 1
ATOM 2101 C CA . LEU A 1 266 ? -17.366 12.243 28.100 1.00 87.56 266 LEU A CA 1
ATOM 2102 C C . LEU A 1 266 ? -17.488 13.761 28.357 1.00 87.56 266 LEU A C 1
ATOM 2104 O O . LEU A 1 266 ? -18.411 14.140 29.073 1.00 87.56 266 LEU A O 1
ATOM 2108 N N . PRO A 1 267 ? -16.668 14.645 27.749 1.00 84.19 267 PRO A N 1
ATOM 2109 C CA . PRO A 1 267 ? -16.827 16.092 27.924 1.00 84.19 267 PRO A CA 1
ATOM 2110 C C . PRO A 1 267 ? -18.149 16.643 27.374 1.00 84.19 267 PRO A C 1
ATOM 2112 O O . PRO A 1 267 ? -18.670 17.617 27.907 1.00 84.19 267 PRO A O 1
ATOM 2115 N N . LEU A 1 268 ? -18.706 16.032 26.319 1.00 84.88 268 LEU A N 1
ATOM 2116 C CA . LEU A 1 268 ? -20.004 16.438 25.762 1.00 84.88 268 LEU A CA 1
ATOM 2117 C C . LEU A 1 268 ? -21.148 16.104 26.724 1.00 84.88 268 LEU A C 1
ATOM 2119 O O . LEU A 1 268 ? -22.064 16.903 26.893 1.00 84.88 268 LEU A O 1
ATOM 2123 N N . LEU A 1 269 ? -21.078 14.935 27.364 1.00 88.38 269 LEU A N 1
ATOM 2124 C CA . LEU A 1 269 ? -22.038 14.530 28.388 1.00 88.38 269 LEU A CA 1
ATOM 2125 C C . LEU A 1 269 ? -21.930 15.433 29.626 1.00 88.38 269 LEU A C 1
ATOM 2127 O O . LEU A 1 269 ? -22.949 15.940 30.093 1.00 88.38 269 LEU A O 1
ATOM 2131 N N . ASP A 1 270 ? -20.710 15.708 30.094 1.00 85.12 270 ASP A N 1
ATOM 2132 C CA . ASP A 1 270 ? -20.464 16.572 31.255 1.00 85.12 270 ASP A CA 1
ATOM 2133 C C . ASP A 1 270 ? -20.955 18.012 31.022 1.00 85.12 270 ASP A C 1
ATOM 2135 O O . ASP A 1 270 ? -21.645 18.578 31.871 1.00 85.12 270 ASP A O 1
ATOM 2139 N N . ALA A 1 271 ? -20.722 18.571 29.827 1.00 83.44 271 ALA A N 1
ATOM 2140 C CA . ALA A 1 271 ? -21.233 19.889 29.441 1.00 83.44 271 ALA A CA 1
ATOM 2141 C C . ALA A 1 271 ? -22.773 19.968 29.448 1.00 83.44 271 ALA A C 1
ATOM 2143 O O . ALA A 1 271 ? -23.331 21.022 29.750 1.00 83.44 271 ALA A O 1
ATOM 2144 N N . ALA A 1 272 ? -23.460 18.859 29.156 1.00 84.56 272 ALA A N 1
ATOM 2145 C CA . ALA A 1 272 ? -24.917 18.747 29.246 1.00 84.56 272 ALA A CA 1
ATOM 2146 C C . ALA A 1 272 ? -25.419 18.419 30.671 1.00 84.56 272 ALA A C 1
ATOM 2148 O O . ALA A 1 272 ? -26.627 18.333 30.907 1.00 84.56 272 ALA A O 1
ATOM 2149 N N . GLY A 1 273 ? -24.517 18.228 31.640 1.00 85.00 273 GLY A N 1
ATOM 2150 C CA . GLY A 1 273 ? -24.845 17.810 33.004 1.00 85.00 273 GLY A CA 1
ATOM 2151 C C . GLY A 1 273 ? -25.298 16.350 33.103 1.00 85.00 273 GLY A C 1
ATOM 2152 O O . GLY A 1 273 ? -26.088 16.015 33.983 1.00 85.00 273 GLY A O 1
ATOM 2153 N N . VAL A 1 274 ? -24.843 15.493 32.186 1.00 89.38 274 VAL A N 1
ATOM 2154 C CA . VAL A 1 274 ? -25.164 14.063 32.116 1.00 89.38 274 VAL A CA 1
ATOM 2155 C C . VAL A 1 274 ? -23.918 13.248 32.459 1.00 89.38 274 VAL A C 1
ATOM 2157 O O . VAL A 1 274 ? -22.846 13.469 31.904 1.00 89.38 274 VAL A O 1
ATOM 2160 N N . ARG A 1 275 ? -24.041 12.267 33.360 1.00 90.44 275 ARG A N 1
ATOM 2161 C CA . ARG A 1 275 ? -22.915 11.389 33.741 1.00 90.44 275 ARG A CA 1
ATOM 2162 C C . ARG A 1 275 ? -22.937 10.079 32.961 1.00 90.44 275 ARG A C 1
ATOM 2164 O O . ARG A 1 275 ? -23.994 9.467 32.840 1.00 90.44 275 ARG A O 1
ATOM 2171 N N . LEU A 1 276 ? -21.773 9.627 32.490 1.00 92.81 276 LEU A N 1
ATOM 2172 C CA . LEU A 1 276 ? -21.606 8.304 31.880 1.00 92.81 276 LEU A CA 1
ATOM 2173 C C . LEU A 1 276 ? -21.289 7.263 32.954 1.00 92.81 276 LEU A C 1
ATOM 2175 O O . LEU A 1 276 ? -20.336 7.438 33.705 1.00 92.81 276 LEU A O 1
ATOM 2179 N N . TRP A 1 277 ? -22.041 6.173 32.989 1.00 93.62 277 TRP A N 1
ATOM 2180 C CA . TRP A 1 277 ? -21.820 5.030 33.864 1.00 93.62 277 TRP A CA 1
ATOM 2181 C C . TRP A 1 277 ? -21.247 3.871 33.060 1.00 93.62 277 TRP A C 1
ATOM 2183 O O . TRP A 1 277 ? -21.791 3.509 32.011 1.00 93.62 277 TRP A O 1
ATOM 2193 N N . LEU A 1 278 ? -20.145 3.309 33.557 1.00 90.00 278 LEU A N 1
ATOM 2194 C CA . LEU A 1 278 ? -19.494 2.141 32.974 1.00 90.00 278 LEU A CA 1
ATOM 2195 C C . LEU A 1 278 ? -19.504 0.979 33.979 1.00 90.00 278 LEU A C 1
ATOM 2197 O O . LEU A 1 278 ? -19.237 1.208 35.165 1.00 90.00 278 LEU A O 1
ATOM 2201 N N . PRO A 1 279 ? -19.728 -0.266 33.523 1.00 83.75 279 PRO A N 1
ATOM 2202 C CA . PRO A 1 279 ? -19.562 -1.454 34.356 1.00 83.75 279 PRO A CA 1
ATOM 2203 C C . PRO A 1 279 ? -18.158 -1.544 34.962 1.00 83.75 279 PRO A C 1
ATOM 2205 O O . PRO A 1 279 ? -18.004 -1.902 36.124 1.00 83.75 279 PRO A O 1
ATOM 2208 N N . GLU A 1 280 ? -17.130 -1.150 34.206 1.00 82.44 280 GLU A N 1
ATOM 2209 C CA . GLU A 1 280 ? -15.724 -1.243 34.604 1.00 82.44 280 GLU A CA 1
ATOM 2210 C C . GLU A 1 280 ? -15.322 -0.229 35.686 1.00 82.44 280 GLU A C 1
ATOM 2212 O O . GLU A 1 280 ? -14.350 -0.460 36.405 1.00 82.44 280 GLU A O 1
ATOM 2217 N N . SER A 1 281 ? -16.045 0.891 35.809 1.00 82.25 281 SER A N 1
ATOM 2218 C CA . SER A 1 281 ? -15.888 1.837 36.924 1.00 82.25 281 SER A CA 1
ATOM 2219 C C . SER A 1 281 ? -16.850 1.558 38.076 1.00 82.25 281 SER A C 1
ATOM 2221 O O . SER A 1 281 ? -16.768 2.246 39.090 1.00 82.25 281 SER A O 1
ATOM 2223 N N . HIS A 1 282 ? -17.758 0.583 37.934 1.00 79.88 282 HIS A N 1
ATOM 2224 C CA . HIS A 1 282 ? -18.834 0.298 38.889 1.00 79.88 282 HIS A CA 1
ATOM 2225 C C . HIS A 1 282 ? -19.644 1.551 39.278 1.00 79.88 282 HIS A C 1
ATOM 2227 O O . HIS A 1 282 ? -20.047 1.709 40.428 1.00 79.88 282 HIS A O 1
ATOM 2233 N N . GLY A 1 283 ? -19.850 2.476 38.332 1.00 87.38 283 GLY A N 1
ATOM 2234 C CA . GLY A 1 283 ? -20.494 3.758 38.619 1.00 87.38 283 GLY A CA 1
ATOM 2235 C C . GLY A 1 283 ? -20.168 4.869 37.615 1.00 87.38 283 GLY A C 1
ATOM 2236 O O . GLY A 1 283 ? -19.670 4.582 36.519 1.00 87.38 283 GLY A O 1
ATOM 2237 N N . PRO A 1 284 ? -20.442 6.144 37.964 1.00 89.81 284 PRO A N 1
ATOM 2238 C CA . PRO A 1 284 ? -20.192 7.280 37.087 1.00 89.81 284 PRO A CA 1
ATOM 2239 C C . PRO A 1 284 ? -18.695 7.516 36.874 1.00 89.81 284 PRO A C 1
ATOM 2241 O O . PRO A 1 284 ? -17.910 7.560 37.820 1.00 89.81 284 PRO A O 1
ATOM 2244 N N . VAL A 1 285 ? -18.317 7.751 35.623 1.00 87.50 285 VAL A N 1
ATOM 2245 C CA . VAL A 1 285 ? -16.968 8.160 35.239 1.00 87.50 285 VAL A CA 1
ATOM 2246 C C . VAL A 1 285 ? -16.813 9.659 35.459 1.00 87.50 285 VAL A C 1
ATOM 2248 O O . VAL A 1 285 ? -17.582 10.455 34.923 1.00 87.50 285 VAL A O 1
ATOM 2251 N N . ASP A 1 286 ? -15.775 10.034 36.201 1.00 82.44 286 ASP A N 1
ATOM 2252 C CA . ASP A 1 286 ? -15.379 11.426 36.434 1.00 82.44 286 ASP A CA 1
ATOM 2253 C C . ASP A 1 286 ? -13.983 11.654 35.854 1.00 82.44 286 ASP A C 1
ATOM 2255 O O . ASP A 1 286 ? -13.016 11.050 36.305 1.00 82.44 286 ASP A O 1
ATOM 2259 N N . LEU A 1 287 ? -13.865 12.512 34.841 1.00 76.12 287 LEU A N 1
ATOM 2260 C CA . LEU A 1 287 ? -12.574 12.803 34.213 1.00 76.12 287 LEU A CA 1
ATOM 2261 C C . LEU A 1 287 ? -11.665 13.705 35.059 1.00 76.12 287 LEU A C 1
ATOM 2263 O O . LEU A 1 287 ? -10.478 13.802 34.748 1.00 76.12 287 LEU A O 1
ATOM 2267 N N . ASN A 1 288 ? -12.187 14.339 36.111 1.00 78.69 288 ASN A N 1
ATOM 2268 C CA . ASN A 1 288 ? -11.375 15.098 37.063 1.00 78.69 288 ASN A CA 1
ATOM 2269 C C . ASN A 1 288 ? -10.638 14.180 38.045 1.00 78.69 288 ASN A C 1
ATOM 2271 O O . ASN A 1 288 ? -9.644 14.588 38.644 1.00 78.69 288 ASN A O 1
ATOM 2275 N N . GLU A 1 289 ? -11.107 12.940 38.187 1.00 79.94 289 GLU A N 1
ATOM 2276 C CA . GLU A 1 289 ? -10.515 11.936 39.055 1.00 79.94 289 GLU A CA 1
ATOM 2277 C C . GLU A 1 289 ? -9.424 11.148 38.292 1.00 79.94 289 GLU A C 1
ATOM 2279 O O . GLU A 1 289 ? -9.718 10.462 37.302 1.00 79.94 289 GLU A O 1
ATOM 2284 N N . PRO A 1 290 ? -8.146 11.196 38.725 1.00 74.06 290 PRO A N 1
ATOM 2285 C CA . PRO A 1 290 ? -7.041 10.582 37.984 1.00 74.06 290 PRO A CA 1
ATOM 2286 C C . PRO A 1 290 ? -7.194 9.071 37.767 1.00 74.06 290 PRO A C 1
ATOM 2288 O O . PRO A 1 290 ? -6.736 8.539 36.752 1.00 74.06 290 PRO A O 1
ATOM 2291 N N . SER A 1 291 ? -7.830 8.368 38.709 1.00 73.81 291 SER A N 1
ATOM 2292 C CA . SER A 1 291 ? -8.058 6.922 38.618 1.00 73.81 291 SER A CA 1
ATOM 2293 C C . SER A 1 291 ? -9.030 6.558 37.486 1.00 73.81 291 SER A C 1
ATOM 2295 O O . SER A 1 291 ? -8.749 5.657 36.691 1.00 73.81 291 SER A O 1
ATOM 2297 N N . HIS A 1 292 ? -10.117 7.314 37.339 1.00 80.31 292 HIS A N 1
ATOM 2298 C CA . HIS A 1 292 ? -11.088 7.170 36.254 1.00 80.31 292 HIS A CA 1
ATOM 2299 C C . HIS A 1 292 ? -10.504 7.571 34.896 1.00 80.31 292 HIS A C 1
ATOM 2301 O O . HIS A 1 292 ? -10.711 6.870 33.901 1.00 80.31 292 HIS A O 1
ATOM 2307 N N . GLN A 1 293 ? -9.705 8.640 34.845 1.00 77.31 293 GLN A N 1
ATOM 2308 C CA . GLN A 1 293 ? -8.995 9.023 33.625 1.00 77.31 293 GLN A CA 1
ATOM 2309 C C . GLN A 1 293 ? -8.056 7.900 33.147 1.00 77.31 293 GLN A C 1
ATOM 2311 O O . GLN A 1 293 ? -8.060 7.542 31.965 1.00 77.31 293 GLN A O 1
ATOM 2316 N N . ALA A 1 294 ? -7.289 7.301 34.065 1.00 72.25 294 ALA A N 1
ATOM 2317 C CA . ALA A 1 294 ? -6.403 6.181 33.760 1.00 72.25 294 ALA A CA 1
ATOM 2318 C C . ALA A 1 294 ? -7.172 4.933 33.292 1.00 72.25 294 ALA A C 1
ATOM 2320 O O . ALA A 1 294 ? -6.728 4.263 32.357 1.00 72.25 294 ALA A O 1
ATOM 2321 N N . LEU A 1 295 ? -8.333 4.640 33.891 1.00 80.56 295 LEU A N 1
ATOM 2322 C CA . LEU A 1 295 ? -9.210 3.544 33.471 1.00 80.56 295 LEU A CA 1
ATOM 2323 C C . LEU A 1 295 ? -9.694 3.732 32.028 1.00 80.56 295 LEU A C 1
ATOM 2325 O O . LEU A 1 295 ? -9.521 2.836 31.204 1.00 80.56 295 LEU A O 1
ATOM 2329 N N . VAL A 1 296 ? -10.235 4.906 31.688 1.00 79.62 296 VAL A N 1
ATOM 2330 C CA . VAL A 1 296 ? -10.727 5.193 30.328 1.00 79.62 296 VAL A CA 1
ATOM 2331 C C . VAL A 1 296 ? -9.597 5.104 29.300 1.00 79.62 296 VAL A C 1
ATOM 2333 O O . VAL A 1 296 ? -9.789 4.542 28.219 1.00 79.62 296 VAL A O 1
ATOM 2336 N N . MET A 1 297 ? -8.404 5.606 29.636 1.00 73.69 297 MET A N 1
ATOM 2337 C CA . MET A 1 297 ? -7.219 5.468 28.784 1.00 73.69 297 MET A CA 1
ATOM 2338 C C . MET A 1 297 ? -6.817 4.002 28.593 1.00 73.69 297 MET A C 1
ATOM 2340 O O . MET A 1 297 ? -6.512 3.597 27.471 1.00 73.69 297 MET A O 1
ATOM 2344 N N . LEU A 1 298 ? -6.839 3.196 29.659 1.00 77.12 298 LEU A N 1
ATOM 2345 C CA . LEU A 1 298 ? -6.510 1.772 29.605 1.00 77.12 298 LEU A CA 1
ATOM 2346 C C . LEU A 1 298 ? -7.496 0.999 28.724 1.00 77.12 298 LEU A C 1
ATOM 2348 O O . LEU A 1 298 ? -7.063 0.262 27.839 1.00 77.12 298 LEU A O 1
ATOM 2352 N N . LEU A 1 299 ? -8.800 1.184 28.930 1.00 79.19 299 LEU A N 1
ATOM 2353 C CA . LEU A 1 299 ? -9.842 0.517 28.145 1.00 79.19 299 LEU A CA 1
ATOM 2354 C C . LEU A 1 299 ? -9.761 0.921 26.662 1.00 79.19 299 LEU A C 1
ATOM 2356 O O . LEU A 1 299 ? -9.792 0.076 25.761 1.00 79.19 299 LEU A O 1
ATOM 2360 N N . GLY A 1 300 ? -9.523 2.208 26.392 1.00 74.81 300 GLY A N 1
ATOM 2361 C CA . GLY A 1 300 ? -9.265 2.710 25.046 1.00 74.81 300 GLY A CA 1
ATOM 2362 C C . GLY A 1 300 ? -8.028 2.071 24.408 1.00 74.81 300 GLY A C 1
ATOM 2363 O O . GLY A 1 300 ? -8.071 1.636 23.251 1.00 74.81 300 GLY A O 1
ATOM 2364 N N . ALA A 1 301 ? -6.939 1.941 25.168 1.00 66.56 301 ALA A N 1
ATOM 2365 C CA . ALA A 1 301 ? -5.703 1.297 24.734 1.00 66.56 301 ALA A CA 1
ATOM 2366 C C . ALA A 1 301 ? -5.844 -0.220 24.536 1.00 66.56 301 ALA A C 1
ATOM 2368 O O . ALA A 1 301 ? -5.146 -0.760 23.684 1.00 66.56 301 ALA A O 1
ATOM 2369 N N . GLN A 1 302 ? -6.738 -0.905 25.256 1.00 67.88 302 GLN A N 1
ATOM 2370 C CA . GLN A 1 302 ? -7.018 -2.342 25.109 1.00 67.88 302 GLN A CA 1
ATOM 2371 C C . GLN A 1 302 ? -7.925 -2.672 23.915 1.00 67.88 302 GLN A C 1
ATOM 2373 O O . GLN A 1 302 ? -7.822 -3.756 23.348 1.00 67.88 302 GLN A O 1
ATOM 2378 N N . SER A 1 303 ? -8.734 -1.723 23.442 1.00 64.25 303 SER A N 1
ATOM 2379 C CA . SER A 1 303 ? -9.627 -1.943 22.290 1.00 64.25 303 SER A CA 1
ATOM 2380 C C . SER A 1 303 ? -8.909 -2.058 20.923 1.00 64.25 303 SER A C 1
ATOM 2382 O O . SER A 1 303 ? -9.498 -2.497 19.929 1.00 64.25 303 SER A O 1
ATOM 2384 N N . LYS A 1 304 ? -7.627 -1.663 20.846 1.00 57.84 304 LYS A N 1
ATOM 2385 C CA . LYS A 1 304 ? -6.788 -1.596 19.624 1.00 57.84 304 LYS A CA 1
ATOM 2386 C C . LYS A 1 304 ? -5.840 -2.794 19.368 1.00 57.84 304 LYS A C 1
ATOM 2388 O O . LYS A 1 304 ? -5.674 -3.159 18.196 1.00 57.84 304 LYS A O 1
ATOM 2393 N N . PRO A 1 305 ? -5.175 -3.406 20.375 1.00 54.22 305 PRO A N 1
ATOM 2394 C CA . PRO A 1 305 ? -4.041 -4.295 20.169 1.00 54.22 305 PRO A CA 1
ATOM 2395 C C . PRO A 1 305 ? -4.405 -5.590 19.470 1.00 54.22 305 PRO A C 1
ATOM 2397 O O . PRO A 1 305 ? -3.569 -6.109 18.746 1.00 54.22 305 PRO A O 1
ATOM 2400 N N . GLU A 1 306 ? -5.615 -6.125 19.624 1.00 55.66 306 GLU A N 1
ATOM 2401 C CA . GLU A 1 306 ? -5.981 -7.363 18.931 1.00 55.66 306 GLU A CA 1
ATOM 2402 C C . GLU A 1 306 ? -5.989 -7.183 17.406 1.00 55.66 306 GLU A C 1
ATOM 2404 O O . GLU A 1 306 ? -5.395 -7.981 16.679 1.00 55.66 306 GLU A O 1
ATOM 2409 N N . VAL A 1 307 ? -6.543 -6.067 16.923 1.00 56.47 307 VAL A N 1
ATOM 2410 C CA . VAL A 1 307 ? -6.568 -5.714 15.496 1.00 56.47 307 VAL A CA 1
ATOM 2411 C C . VAL A 1 307 ? -5.157 -5.449 14.976 1.00 56.47 307 VAL A C 1
ATOM 2413 O O . VAL A 1 307 ? -4.790 -5.933 13.904 1.00 56.47 307 VAL A O 1
ATOM 2416 N N . LEU A 1 308 ? -4.350 -4.694 15.727 1.00 55.34 308 LEU A N 1
ATOM 2417 C CA . LEU A 1 308 ? -2.977 -4.378 15.331 1.00 55.34 308 LEU A CA 1
ATOM 2418 C C . LEU A 1 308 ? -2.075 -5.616 15.367 1.00 55.34 308 LEU A C 1
ATOM 2420 O O . LEU A 1 308 ? -1.309 -5.826 14.432 1.00 55.34 308 LEU A O 1
ATOM 2424 N N . ARG A 1 309 ? -2.217 -6.490 16.369 1.00 61.41 309 ARG A N 1
ATOM 2425 C CA . ARG A 1 309 ? -1.502 -7.773 16.461 1.00 61.41 309 ARG A CA 1
ATOM 2426 C C . ARG A 1 309 ? -1.943 -8.740 15.371 1.00 61.41 309 ARG A C 1
ATOM 2428 O O . ARG A 1 309 ? -1.099 -9.429 14.808 1.00 61.41 309 ARG A O 1
ATOM 2435 N N . ALA A 1 310 ? -3.234 -8.815 15.049 1.00 54.59 310 ALA A N 1
ATOM 2436 C CA . ALA A 1 310 ? -3.725 -9.617 13.930 1.00 54.59 310 ALA A CA 1
ATOM 2437 C C . ALA A 1 310 ? -3.164 -9.104 12.596 1.00 54.59 310 ALA A C 1
ATOM 2439 O O . ALA A 1 310 ? -2.629 -9.890 11.816 1.00 54.59 310 ALA A O 1
ATOM 2440 N N . ARG A 1 311 ? -3.187 -7.783 12.373 1.00 58.41 311 ARG A N 1
ATOM 2441 C CA . ARG A 1 311 ? -2.586 -7.146 11.193 1.00 58.41 311 ARG A CA 1
ATOM 2442 C C . ARG A 1 311 ? -1.082 -7.393 11.119 1.00 58.41 311 ARG A C 1
ATOM 2444 O O . ARG A 1 311 ? -0.590 -7.750 10.056 1.00 58.41 311 ARG A O 1
ATOM 2451 N N . PHE A 1 312 ? -0.361 -7.227 12.224 1.00 62.72 312 PHE A N 1
ATOM 2452 C CA . PHE A 1 312 ? 1.077 -7.468 12.290 1.00 62.72 312 PHE A CA 1
ATOM 2453 C C . PHE A 1 312 ? 1.401 -8.930 11.981 1.00 62.72 312 PHE A C 1
ATOM 2455 O O . PHE A 1 312 ? 2.205 -9.192 11.095 1.00 62.72 312 PHE A O 1
ATOM 2462 N N . ARG A 1 313 ? 0.719 -9.887 12.628 1.00 68.81 313 ARG A N 1
ATOM 2463 C CA . ARG A 1 313 ? 0.879 -11.323 12.344 1.00 68.81 313 ARG A CA 1
ATOM 2464 C C . ARG A 1 313 ? 0.604 -11.641 10.878 1.00 68.81 313 ARG A C 1
ATOM 2466 O O . ARG A 1 313 ? 1.394 -12.346 10.261 1.00 68.81 313 ARG A O 1
ATOM 2473 N N . ALA A 1 314 ? -0.465 -11.084 10.310 1.00 66.31 314 ALA A N 1
ATOM 2474 C CA . ALA A 1 314 ? -0.802 -11.274 8.904 1.00 66.31 314 ALA A CA 1
ATOM 2475 C C . ALA A 1 314 ? 0.277 -10.703 7.972 1.00 66.31 314 ALA A C 1
ATOM 2477 O O . ALA A 1 314 ? 0.720 -11.401 7.066 1.00 66.31 314 ALA A O 1
ATOM 2478 N N . LEU A 1 315 ? 0.742 -9.472 8.205 1.00 67.88 315 LEU A N 1
ATOM 2479 C CA . LEU A 1 315 ? 1.788 -8.849 7.391 1.00 67.88 315 LEU A CA 1
ATOM 2480 C C . LEU A 1 315 ? 3.117 -9.595 7.509 1.00 67.88 315 LEU A C 1
ATOM 2482 O O . LEU A 1 315 ? 3.750 -9.851 6.493 1.00 67.88 315 LEU A O 1
ATOM 2486 N N . THR A 1 316 ? 3.531 -9.982 8.713 1.00 69.50 316 THR A N 1
ATOM 2487 C CA . THR A 1 316 ? 4.769 -10.741 8.934 1.00 69.50 316 THR A CA 1
ATOM 2488 C C . THR A 1 316 ? 4.698 -12.119 8.278 1.00 69.50 316 THR A C 1
ATOM 2490 O O . THR A 1 316 ? 5.634 -12.498 7.577 1.00 69.50 316 THR A O 1
ATOM 2493 N N . ALA A 1 317 ? 3.568 -12.824 8.399 1.00 74.56 317 ALA A N 1
ATOM 2494 C CA . ALA A 1 317 ? 3.347 -14.090 7.702 1.00 74.56 317 ALA A CA 1
ATOM 2495 C C . ALA A 1 317 ? 3.368 -13.914 6.175 1.00 74.56 317 ALA A C 1
ATOM 2497 O O . ALA A 1 317 ? 4.002 -14.698 5.478 1.00 74.56 317 ALA A O 1
ATOM 2498 N N . MET A 1 318 ? 2.737 -12.861 5.648 1.00 75.81 318 MET A N 1
ATOM 2499 C CA . MET A 1 318 ? 2.776 -12.532 4.219 1.00 75.81 318 MET A CA 1
ATOM 2500 C C . MET A 1 318 ? 4.199 -12.217 3.744 1.00 75.81 318 MET A C 1
ATOM 2502 O O . MET A 1 318 ? 4.614 -12.700 2.696 1.00 75.81 318 MET A O 1
ATOM 2506 N N . ARG A 1 319 ? 4.981 -11.453 4.515 1.00 78.12 319 ARG A N 1
ATOM 2507 C CA . ARG A 1 319 ? 6.388 -11.182 4.187 1.00 78.12 319 ARG A CA 1
ATOM 2508 C C . ARG A 1 319 ? 7.208 -12.471 4.138 1.00 78.12 319 ARG A C 1
ATOM 2510 O O . ARG A 1 319 ? 7.925 -12.668 3.164 1.00 78.12 319 ARG A O 1
ATOM 2517 N N . ALA A 1 320 ? 7.065 -13.353 5.128 1.00 79.25 320 ALA A N 1
ATOM 2518 C CA . ALA A 1 320 ? 7.743 -14.650 5.141 1.00 79.25 320 ALA A CA 1
ATOM 2519 C C . ALA A 1 320 ? 7.331 -15.517 3.937 1.00 79.25 320 ALA A C 1
ATOM 2521 O O . ALA A 1 320 ? 8.180 -15.967 3.178 1.00 79.25 320 ALA A O 1
ATOM 2522 N N . GLN A 1 321 ? 6.030 -15.640 3.655 1.00 83.62 321 GLN A N 1
ATOM 2523 C CA . GLN A 1 321 ? 5.526 -16.385 2.490 1.00 83.62 321 GLN A CA 1
ATOM 2524 C C . GLN A 1 321 ? 6.041 -15.822 1.155 1.00 83.62 321 GLN A C 1
ATOM 2526 O O . GLN A 1 321 ? 6.372 -16.573 0.241 1.00 83.62 321 GLN A O 1
ATOM 2531 N N . ALA A 1 322 ? 6.129 -14.498 1.011 1.00 85.12 322 ALA A N 1
ATOM 2532 C CA . ALA A 1 322 ? 6.683 -13.884 -0.194 1.00 85.12 322 ALA A CA 1
ATOM 2533 C C . ALA A 1 322 ? 8.203 -14.093 -0.316 1.00 85.12 322 ALA A C 1
ATOM 2535 O O . ALA A 1 322 ? 8.694 -14.306 -1.423 1.00 85.12 322 ALA A O 1
ATOM 2536 N N . ARG A 1 323 ? 8.946 -14.027 0.796 1.00 85.12 323 ARG A N 1
ATOM 2537 C CA . ARG A 1 323 ? 10.412 -14.143 0.822 1.00 85.12 323 ARG A CA 1
ATOM 2538 C C . ARG A 1 323 ? 10.899 -15.588 0.680 1.00 85.12 323 ARG A C 1
ATOM 2540 O O . ARG A 1 323 ? 11.810 -15.852 -0.107 1.00 85.12 323 ARG A O 1
ATOM 2547 N N . ASP A 1 324 ? 10.306 -16.495 1.445 1.00 84.25 324 ASP A N 1
ATOM 2548 C CA . ASP A 1 324 ? 10.827 -17.844 1.674 1.00 84.25 324 ASP A CA 1
ATOM 2549 C C . ASP A 1 324 ? 10.164 -18.863 0.741 1.00 84.25 324 ASP A C 1
ATOM 2551 O O . ASP A 1 324 ? 10.846 -19.691 0.138 1.00 84.25 324 ASP A O 1
ATOM 2555 N N . GLU A 1 325 ? 8.844 -18.755 0.554 1.00 82.25 325 GLU A N 1
ATOM 2556 C CA . GLU A 1 325 ? 8.075 -19.618 -0.358 1.00 82.25 325 GLU A CA 1
ATOM 2557 C C . GLU A 1 325 ? 7.952 -19.018 -1.772 1.00 82.25 325 GLU A C 1
ATOM 2559 O O . GLU A 1 325 ? 7.583 -19.715 -2.713 1.00 82.25 325 GLU A O 1
ATOM 2564 N N . GLY A 1 326 ? 8.216 -17.713 -1.938 1.00 82.88 326 GLY A N 1
ATOM 2565 C CA . GLY A 1 326 ? 8.004 -16.993 -3.202 1.00 82.88 326 GLY A CA 1
ATOM 2566 C C . GLY A 1 326 ? 6.541 -16.921 -3.638 1.00 82.88 326 GLY A C 1
ATOM 2567 O O . GLY A 1 326 ? 6.230 -16.805 -4.824 1.00 82.88 326 GLY A O 1
ATOM 2568 N N . ARG A 1 327 ? 5.618 -16.999 -2.679 1.00 83.69 327 ARG A N 1
ATOM 2569 C CA . ARG A 1 327 ? 4.194 -17.149 -2.952 1.00 83.69 327 ARG A CA 1
ATOM 2570 C C . ARG A 1 327 ? 3.600 -15.926 -3.654 1.00 83.69 327 ARG A C 1
ATOM 2572 O O . ARG A 1 327 ? 3.851 -14.772 -3.293 1.00 83.69 327 ARG A O 1
ATOM 2579 N N . PHE A 1 328 ? 2.722 -16.163 -4.629 1.00 85.44 328 PHE A N 1
ATOM 2580 C CA . PHE A 1 328 ? 1.919 -15.096 -5.219 1.00 85.44 328 PHE A CA 1
ATOM 2581 C C . PHE A 1 328 ? 0.798 -14.679 -4.257 1.00 85.44 328 PHE A C 1
ATOM 2583 O O . PHE A 1 328 ? -0.216 -15.358 -4.114 1.00 85.44 328 PHE A O 1
ATOM 2590 N N . LEU A 1 329 ? 0.976 -13.534 -3.598 1.00 80.62 329 LEU A N 1
ATOM 2591 C CA . LEU A 1 329 ? 0.024 -12.980 -2.625 1.00 80.62 329 LEU A CA 1
ATOM 2592 C C . LEU A 1 329 ? -1.052 -12.092 -3.268 1.00 80.62 329 LEU A C 1
ATOM 2594 O O . LEU A 1 329 ? -1.529 -11.132 -2.664 1.00 80.62 329 LEU A O 1
ATOM 2598 N N . GLY A 1 330 ? -1.421 -12.406 -4.509 1.00 78.25 330 GLY A N 1
ATOM 2599 C CA . GLY A 1 330 ? -2.414 -11.662 -5.271 1.00 78.25 330 GLY A CA 1
ATOM 2600 C C . GLY A 1 330 ? -1.859 -10.441 -6.005 1.00 78.25 330 GLY A C 1
ATOM 2601 O O . GLY A 1 330 ? -0.665 -10.128 -5.983 1.00 78.25 330 GLY A O 1
ATOM 2602 N N . GLY A 1 331 ? -2.770 -9.744 -6.681 1.00 76.19 331 GLY A N 1
ATOM 2603 C CA . GLY A 1 331 ? -2.474 -8.588 -7.520 1.00 76.19 331 GLY A CA 1
ATOM 2604 C C . GLY A 1 331 ? -2.639 -8.878 -9.009 1.00 76.19 331 GLY A C 1
ATOM 2605 O O . GLY A 1 331 ? -3.076 -9.950 -9.423 1.00 76.19 331 GLY A O 1
ATOM 2606 N N . ARG A 1 332 ? -2.321 -7.876 -9.826 1.00 79.25 332 ARG A N 1
ATOM 2607 C CA . ARG A 1 332 ? -2.445 -7.963 -11.280 1.00 79.25 332 ARG A CA 1
ATOM 2608 C C . ARG A 1 332 ? -1.256 -8.735 -11.879 1.00 79.25 332 ARG A C 1
ATOM 2610 O O . ARG A 1 332 ? -0.125 -8.450 -11.471 1.00 79.25 332 ARG A O 1
ATOM 2617 N N . PRO A 1 333 ? -1.477 -9.637 -12.857 1.00 84.94 333 PRO A N 1
ATOM 2618 C CA . PRO A 1 333 ? -0.383 -10.268 -13.579 1.00 84.94 333 PRO A CA 1
ATOM 2619 C C . PRO A 1 333 ? 0.461 -9.244 -14.344 1.00 84.94 333 PRO A C 1
ATOM 2621 O O . PRO A 1 333 ? -0.048 -8.218 -14.803 1.00 84.94 333 PRO A O 1
ATOM 2624 N N . LEU A 1 334 ? 1.749 -9.531 -14.491 1.00 90.06 334 LEU A N 1
ATOM 2625 C CA . LEU A 1 334 ? 2.656 -8.720 -15.294 1.00 90.06 334 LEU A CA 1
ATOM 2626 C C . LEU A 1 334 ? 2.466 -8.983 -16.784 1.00 90.06 334 LEU A C 1
ATOM 2628 O O . LEU A 1 334 ? 2.151 -10.097 -17.181 1.00 90.06 334 LEU A O 1
ATOM 2632 N N . PHE A 1 335 ? 2.726 -7.970 -17.606 1.00 91.94 335 PHE A N 1
ATOM 2633 C CA . PHE A 1 335 ? 2.864 -8.176 -19.046 1.00 91.94 335 PHE A CA 1
ATOM 2634 C C . PHE A 1 335 ? 3.996 -9.181 -19.317 1.00 91.94 335 PHE A C 1
ATOM 2636 O O . PHE A 1 335 ? 5.025 -9.114 -18.655 1.00 91.94 335 PHE A O 1
ATOM 2643 N N . GLY A 1 336 ? 3.813 -10.131 -20.232 1.00 92.38 336 GLY A N 1
ATOM 2644 C CA . GLY A 1 336 ? 4.750 -11.241 -20.434 1.00 92.38 336 GLY A CA 1
ATOM 2645 C C . GLY A 1 336 ? 4.484 -12.475 -19.568 1.00 92.38 336 GLY A C 1
ATOM 2646 O O . GLY A 1 336 ? 5.091 -13.516 -19.807 1.00 92.38 336 GLY A O 1
ATOM 2647 N N . TYR A 1 337 ? 3.572 -12.399 -18.596 1.00 94.19 337 TYR A N 1
ATOM 2648 C CA . TYR A 1 337 ? 3.186 -13.540 -17.772 1.00 94.19 337 TYR A CA 1
ATOM 2649 C C . TYR A 1 337 ? 1.667 -13.704 -17.684 1.00 94.19 337 TYR A C 1
ATOM 2651 O O . TYR A 1 337 ? 0.907 -12.740 -17.589 1.00 94.19 337 TYR A O 1
ATOM 2659 N N . ARG A 1 338 ? 1.230 -14.956 -17.586 1.00 92.56 338 ARG A N 1
ATOM 2660 C CA . ARG A 1 338 ? -0.125 -15.348 -17.193 1.00 92.56 338 ARG A CA 1
ATOM 2661 C C . ARG A 1 338 ? -0.106 -15.982 -15.803 1.00 92.56 338 ARG A C 1
ATOM 2663 O O . ARG A 1 338 ? 0.935 -16.435 -15.329 1.00 92.56 338 ARG A O 1
ATOM 2670 N N . LEU A 1 339 ? -1.257 -15.984 -15.133 1.00 91.88 339 LEU A N 1
ATOM 2671 C CA . LEU A 1 339 ? -1.422 -16.725 -13.883 1.00 91.88 339 LEU A CA 1
ATOM 2672 C C . LEU A 1 339 ? -1.950 -18.116 -14.201 1.00 91.88 339 LEU A C 1
ATOM 2674 O O . LEU A 1 339 ? -2.982 -18.246 -14.857 1.00 91.88 339 LEU A O 1
ATOM 2678 N N . VAL A 1 340 ? -1.250 -19.129 -13.710 1.00 91.94 340 VAL A N 1
ATOM 2679 C CA . VAL A 1 340 ? -1.682 -20.525 -13.774 1.00 91.94 340 VAL A CA 1
ATOM 2680 C C . VAL A 1 340 ? -1.952 -21.041 -12.372 1.00 91.94 340 VAL A C 1
ATOM 2682 O O . VAL A 1 340 ? -1.414 -20.526 -11.387 1.00 91.94 340 VAL A O 1
ATOM 2685 N N . ASP A 1 341 ? -2.807 -22.051 -12.294 1.00 90.62 341 ASP A N 1
ATOM 2686 C CA . ASP A 1 341 ? -3.093 -22.760 -11.057 1.00 90.62 341 ASP A CA 1
ATOM 2687 C C . ASP A 1 341 ? -1.816 -23.412 -10.502 1.00 90.62 341 ASP A C 1
ATOM 2689 O O . ASP A 1 341 ? -1.044 -24.034 -11.233 1.00 90.62 341 ASP A O 1
ATOM 2693 N N . ALA A 1 342 ? -1.583 -23.226 -9.205 1.00 87.19 342 ALA A N 1
ATOM 2694 C CA . ALA A 1 342 ? -0.450 -23.776 -8.468 1.00 87.19 342 ALA A CA 1
ATOM 2695 C C . ALA A 1 342 ? -0.895 -24.745 -7.358 1.00 87.19 342 ALA A C 1
ATOM 2697 O O . ALA A 1 342 ? -0.117 -25.045 -6.455 1.00 87.19 342 ALA A O 1
ATOM 2698 N N . GLY A 1 343 ? -2.140 -25.228 -7.418 1.00 87.69 343 GLY A N 1
ATOM 2699 C CA . GLY A 1 343 ? -2.678 -26.229 -6.503 1.00 87.69 343 GLY A CA 1
ATOM 2700 C C . GLY A 1 343 ? -3.552 -25.648 -5.385 1.00 87.69 343 GLY A C 1
ATOM 2701 O O . GLY A 1 343 ? -3.808 -24.439 -5.328 1.00 87.69 343 GLY A O 1
ATOM 2702 N N . PRO A 1 344 ? -4.066 -26.509 -4.490 1.00 85.06 344 PRO A N 1
ATOM 2703 C CA . PRO A 1 344 ? -4.949 -26.089 -3.408 1.00 85.06 344 PRO A CA 1
ATOM 2704 C C . PRO A 1 344 ? -4.224 -25.187 -2.402 1.00 85.06 344 PRO A C 1
ATOM 2706 O O . PRO A 1 344 ? -3.019 -25.292 -2.179 1.00 85.06 344 PRO A O 1
ATOM 2709 N N . HIS A 1 345 ? -4.971 -24.282 -1.771 1.00 81.12 345 HIS A N 1
ATOM 2710 C CA . HIS A 1 345 ? -4.416 -23.408 -0.744 1.00 81.12 345 HIS A CA 1
ATOM 2711 C C . HIS A 1 345 ? -3.938 -24.224 0.486 1.00 81.12 345 HIS A C 1
ATOM 2713 O O . HIS A 1 345 ? -4.698 -25.058 0.968 1.00 81.12 345 HIS A O 1
ATOM 2719 N N . PRO A 1 346 ? -2.752 -23.951 1.077 1.00 78.50 346 PRO A N 1
ATOM 2720 C CA . PRO A 1 346 ? -2.210 -24.744 2.192 1.00 78.50 346 PRO A CA 1
ATOM 2721 C C . PRO A 1 346 ? -3.112 -24.781 3.432 1.00 78.50 346 PRO A C 1
ATOM 2723 O O . PRO A 1 346 ? -3.185 -25.785 4.126 1.00 78.50 346 PRO A O 1
ATOM 2726 N N . ASN A 1 347 ? -3.824 -23.682 3.710 1.00 74.06 347 ASN A N 1
ATOM 2727 C CA . ASN A 1 347 ? -4.899 -23.668 4.708 1.00 74.06 347 ASN A CA 1
ATOM 2728 C C . ASN A 1 347 ? -6.093 -24.530 4.225 1.00 74.06 347 ASN A C 1
ATOM 2730 O O . ASN A 1 347 ? -6.744 -24.128 3.251 1.00 74.06 347 ASN A O 1
ATOM 2734 N N . PRO A 1 348 ? -6.444 -25.625 4.933 1.00 74.62 348 PRO A N 1
ATOM 2735 C CA . PRO A 1 348 ? -7.511 -26.541 4.532 1.00 74.62 348 PRO A CA 1
ATOM 2736 C C . PRO A 1 348 ? -8.887 -25.883 4.400 1.00 74.62 348 PRO A C 1
ATOM 2738 O O . PRO A 1 348 ? -9.654 -26.248 3.514 1.00 74.62 348 PRO A O 1
ATOM 2741 N N . MET A 1 349 ? -9.211 -24.885 5.232 1.00 68.38 349 MET A N 1
ATOM 2742 C CA . MET A 1 349 ? -10.478 -24.154 5.110 1.00 68.38 349 MET A CA 1
ATOM 2743 C C . MET A 1 349 ? -10.538 -23.346 3.817 1.00 68.38 349 MET A C 1
ATOM 2745 O O . MET A 1 349 ? -11.546 -23.360 3.118 1.00 68.38 349 MET A O 1
ATOM 2749 N N . HIS A 1 350 ? -9.440 -22.679 3.460 1.00 72.50 350 HIS A N 1
ATOM 2750 C CA . HIS A 1 350 ? -9.370 -21.926 2.210 1.00 72.50 350 HIS A CA 1
ATOM 2751 C C . HIS A 1 350 ? -9.437 -22.860 0.996 1.00 72.50 350 HIS A C 1
ATOM 2753 O O . HIS A 1 350 ? -10.088 -22.511 0.014 1.00 72.50 350 HIS A O 1
ATOM 2759 N N . ALA A 1 351 ? -8.815 -24.041 1.070 1.00 78.00 351 ALA A N 1
ATOM 2760 C CA . ALA A 1 351 ? -8.935 -25.061 0.032 1.00 78.00 351 ALA A CA 1
ATOM 2761 C C . ALA A 1 351 ? -10.378 -25.573 -0.108 1.00 78.00 351 ALA A C 1
ATOM 2763 O O . ALA A 1 351 ? -10.874 -25.662 -1.228 1.00 78.00 351 ALA A O 1
ATOM 2764 N N . LYS A 1 352 ? -11.080 -25.828 1.008 1.00 76.56 352 LYS A N 1
ATOM 2765 C CA . LYS A 1 352 ? -12.508 -26.201 1.010 1.00 76.56 352 LYS A CA 1
ATOM 2766 C C . LYS A 1 352 ? -13.398 -25.122 0.392 1.00 76.56 352 LYS A C 1
ATOM 2768 O O . LYS A 1 352 ? -14.335 -25.448 -0.322 1.00 76.56 352 LYS A O 1
ATOM 2773 N N . TRP A 1 353 ? -13.078 -23.843 0.596 1.00 76.56 353 TRP A N 1
ATOM 2774 C CA . TRP A 1 353 ? -13.739 -22.718 -0.083 1.00 76.56 353 TRP A CA 1
ATOM 2775 C C . TRP A 1 353 ? -13.363 -22.573 -1.568 1.00 76.56 353 TRP A C 1
ATOM 2777 O O . TRP A 1 353 ? -13.682 -21.560 -2.186 1.00 76.56 353 TRP A O 1
ATOM 2787 N N . GLY A 1 354 ? -12.631 -23.531 -2.141 1.00 78.75 354 GLY A N 1
ATOM 2788 C CA . GLY A 1 354 ? -12.215 -23.514 -3.540 1.00 78.75 354 GLY A CA 1
ATOM 2789 C C . GLY A 1 354 ? -11.099 -22.515 -3.850 1.00 78.75 354 GLY A C 1
ATOM 2790 O O . GLY A 1 354 ? -10.804 -22.283 -5.021 1.00 78.75 354 GLY A O 1
ATOM 2791 N N . ARG A 1 355 ? -10.451 -21.908 -2.842 1.00 80.31 355 ARG A N 1
ATOM 2792 C CA . ARG A 1 355 ? -9.314 -21.009 -3.089 1.00 80.31 355 ARG A CA 1
ATOM 2793 C C . ARG A 1 355 ? -8.102 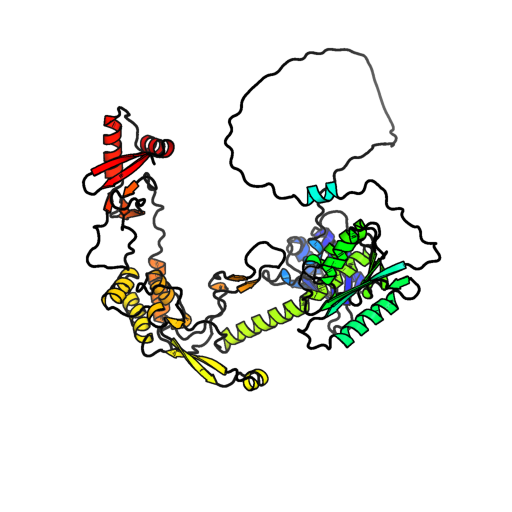-21.826 -3.508 1.00 80.31 355 ARG A C 1
ATOM 2795 O O . ARG A 1 355 ? -7.699 -22.773 -2.830 1.00 80.31 355 ARG A O 1
ATOM 2802 N N . ARG A 1 356 ? -7.483 -21.396 -4.601 1.00 84.44 356 ARG A N 1
ATOM 2803 C CA . ARG A 1 356 ? -6.310 -22.040 -5.189 1.00 84.44 356 ARG A CA 1
ATOM 2804 C C . ARG A 1 356 ? -5.139 -21.078 -5.214 1.00 84.44 356 ARG A C 1
ATOM 2806 O O . ARG A 1 356 ? -5.320 -19.858 -5.265 1.00 84.44 356 ARG A O 1
ATOM 2813 N N . LEU A 1 357 ? -3.939 -21.630 -5.120 1.00 86.19 357 LEU A N 1
ATOM 2814 C CA . LEU A 1 357 ? -2.722 -20.872 -5.337 1.00 86.19 357 LEU A CA 1
ATOM 2815 C C . LEU A 1 357 ? -2.595 -20.536 -6.815 1.00 86.19 357 LEU A C 1
ATOM 2817 O O . LEU A 1 357 ? -3.044 -21.274 -7.686 1.00 86.19 357 LEU A O 1
ATOM 2821 N N . GLN A 1 358 ? -1.949 -19.413 -7.085 1.00 90.00 358 GLN A N 1
ATOM 2822 C CA . GLN A 1 358 ? -1.601 -19.015 -8.436 1.00 90.00 358 GLN A CA 1
ATOM 2823 C C . GLN A 1 358 ? -0.097 -18.805 -8.509 1.00 90.00 358 GLN A C 1
ATOM 2825 O O . GLN A 1 358 ? 0.535 -18.443 -7.516 1.00 90.00 358 GLN A O 1
ATOM 2830 N N . ARG A 1 359 ? 0.475 -19.022 -9.687 1.00 90.31 359 ARG A N 1
ATOM 2831 C CA . ARG A 1 359 ? 1.875 -18.710 -9.980 1.00 90.31 359 ARG A CA 1
ATOM 2832 C C . ARG A 1 359 ? 1.996 -18.079 -11.355 1.00 90.31 359 ARG A C 1
ATOM 2834 O O . ARG A 1 359 ? 1.100 -18.220 -12.187 1.00 90.31 359 ARG A O 1
ATOM 2841 N N . TYR A 1 360 ? 3.108 -17.395 -11.578 1.00 93.38 360 TYR A N 1
ATOM 2842 C CA . TYR A 1 360 ? 3.437 -16.870 -12.892 1.00 93.38 360 TYR A CA 1
ATOM 2843 C C . TYR A 1 360 ? 3.919 -17.977 -13.823 1.00 93.38 360 TYR A C 1
ATOM 2845 O O . TYR A 1 360 ? 4.715 -18.828 -13.433 1.00 93.38 360 TYR A O 1
ATOM 2853 N N . ASP A 1 361 ? 3.451 -17.913 -15.059 1.00 94.19 361 ASP A N 1
ATOM 2854 C CA . ASP A 1 361 ? 3.909 -18.725 -16.179 1.00 94.19 361 ASP A CA 1
ATOM 2855 C C . ASP A 1 361 ? 4.102 -17.799 -17.387 1.00 94.19 361 ASP A C 1
ATOM 2857 O O . ASP A 1 361 ? 3.280 -16.891 -17.566 1.00 94.19 361 ASP A O 1
ATOM 2861 N N . PRO A 1 362 ? 5.181 -17.935 -18.177 1.00 96.12 362 PRO A N 1
ATOM 2862 C CA . PRO A 1 362 ? 5.377 -17.127 -19.372 1.00 96.12 362 PRO A CA 1
ATOM 2863 C C . PRO A 1 362 ? 4.156 -17.180 -20.288 1.00 96.12 362 PRO A C 1
ATOM 2865 O O . PRO A 1 362 ? 3.658 -18.251 -20.632 1.00 96.12 362 PRO A O 1
ATOM 2868 N N . ASP A 1 363 ? 3.661 -16.012 -20.681 1.00 94.25 363 ASP A N 1
ATOM 2869 C CA . ASP A 1 363 ? 2.618 -15.933 -21.696 1.00 94.25 363 ASP A CA 1
ATOM 2870 C C . ASP A 1 363 ? 3.263 -16.134 -23.077 1.00 94.25 363 ASP A C 1
ATOM 2872 O O . ASP A 1 363 ? 4.122 -15.330 -23.448 1.00 94.25 363 ASP A O 1
ATOM 2876 N N . PRO A 1 364 ? 2.876 -17.159 -23.856 1.00 93.69 364 PRO A N 1
ATOM 2877 C CA . PRO A 1 364 ? 3.491 -17.432 -25.153 1.00 93.69 364 PRO A CA 1
ATOM 2878 C C . PRO A 1 364 ? 3.398 -16.252 -26.132 1.00 93.69 364 PRO A C 1
ATOM 2880 O O . PRO A 1 364 ? 4.269 -16.112 -26.987 1.00 93.69 364 PRO A O 1
ATOM 2883 N N . VAL A 1 365 ? 2.389 -15.385 -25.996 1.00 91.81 365 VAL A N 1
ATOM 2884 C CA . VAL A 1 365 ? 2.184 -14.239 -26.893 1.00 91.81 365 VAL A CA 1
ATOM 2885 C C . VAL A 1 365 ? 3.020 -13.036 -26.460 1.00 91.81 365 VAL A C 1
ATOM 2887 O O . VAL A 1 365 ? 3.694 -12.417 -27.280 1.00 91.81 365 VAL A O 1
ATOM 2890 N N . THR A 1 366 ? 2.990 -12.684 -25.172 1.00 94.38 366 THR A N 1
ATOM 2891 C CA . THR A 1 366 ? 3.592 -11.427 -24.688 1.00 94.38 366 THR A CA 1
ATOM 2892 C C . THR A 1 366 ? 5.000 -11.588 -24.107 1.00 94.38 366 THR A C 1
ATOM 2894 O O . THR A 1 366 ? 5.763 -10.617 -24.065 1.00 94.38 366 THR A O 1
ATOM 2897 N N . ALA A 1 367 ? 5.399 -12.795 -23.685 1.00 95.94 367 ALA A N 1
ATOM 2898 C CA . ALA A 1 367 ? 6.731 -13.053 -23.130 1.00 95.94 367 ALA A CA 1
ATOM 2899 C C . ALA A 1 367 ? 7.880 -12.777 -24.118 1.00 95.94 367 ALA A C 1
ATOM 2901 O O . ALA A 1 367 ? 8.876 -12.181 -23.687 1.00 95.94 367 ALA A O 1
ATOM 2902 N N . PRO A 1 368 ? 7.787 -13.140 -25.418 1.00 96.81 368 PRO A N 1
ATOM 2903 C CA . PRO A 1 368 ? 8.840 -12.834 -26.388 1.00 96.81 368 PRO A CA 1
ATOM 2904 C C . PRO A 1 368 ? 9.124 -11.332 -26.499 1.00 96.81 368 PRO A C 1
ATOM 2906 O O . PRO A 1 368 ? 10.284 -10.931 -26.561 1.00 96.81 368 PRO A O 1
ATOM 2909 N N . THR A 1 369 ? 8.089 -10.488 -26.428 1.00 96.38 369 THR A N 1
ATOM 2910 C CA . THR A 1 369 ? 8.240 -9.025 -26.450 1.00 96.38 369 THR A CA 1
ATOM 2911 C C . THR A 1 369 ? 9.057 -8.522 -25.265 1.00 96.38 369 THR A C 1
ATOM 2913 O O . THR A 1 369 ? 9.922 -7.667 -25.433 1.00 96.38 369 THR A O 1
ATOM 2916 N N . VAL A 1 370 ? 8.828 -9.061 -24.063 1.00 96.81 370 VAL A N 1
ATOM 2917 C CA . VAL A 1 370 ? 9.611 -8.682 -22.878 1.00 96.81 370 VAL A CA 1
ATOM 2918 C C . VAL A 1 370 ? 11.072 -9.099 -23.034 1.00 96.81 370 VAL A C 1
ATOM 2920 O O . VAL A 1 370 ? 11.957 -8.279 -22.797 1.00 96.81 370 VAL A O 1
ATOM 2923 N N . ARG A 1 371 ? 11.336 -10.336 -23.478 1.00 97.38 371 ARG A N 1
ATOM 2924 C CA . ARG A 1 371 ? 12.704 -10.817 -23.746 1.00 97.38 371 ARG A CA 1
ATOM 2925 C C . ARG A 1 371 ? 13.419 -9.906 -24.745 1.00 97.38 371 ARG A C 1
ATOM 2927 O O . ARG A 1 371 ? 14.546 -9.483 -24.500 1.00 97.38 371 ARG A O 1
ATOM 2934 N N . TRP A 1 372 ? 12.728 -9.540 -25.823 1.00 97.00 372 TRP A N 1
ATOM 2935 C CA . TRP A 1 372 ? 13.244 -8.632 -26.842 1.00 97.00 372 TRP A CA 1
ATOM 2936 C C . TRP A 1 372 ? 13.540 -7.231 -26.283 1.00 97.00 372 TRP A C 1
ATOM 2938 O O . TRP A 1 372 ? 14.612 -6.699 -26.546 1.00 97.00 372 TRP A O 1
ATOM 2948 N N . ILE A 1 373 ? 12.663 -6.656 -25.448 1.00 96.69 373 ILE A N 1
ATOM 2949 C CA . ILE A 1 373 ? 12.885 -5.343 -24.809 1.00 96.69 373 ILE A CA 1
ATOM 2950 C C . ILE A 1 373 ? 14.193 -5.324 -24.003 1.00 96.69 373 ILE A C 1
ATOM 2952 O O . ILE A 1 373 ? 14.973 -4.376 -24.119 1.00 96.69 373 ILE A O 1
ATOM 2956 N N . PHE A 1 374 ? 14.448 -6.362 -23.201 1.00 96.69 374 PHE A N 1
ATOM 2957 C CA . PHE A 1 374 ? 15.689 -6.469 -22.430 1.00 96.69 374 PHE A CA 1
ATOM 2958 C C . PHE A 1 374 ? 16.909 -6.660 -23.337 1.00 96.69 374 PHE A C 1
ATOM 2960 O O . PHE A 1 374 ? 17.901 -5.956 -23.160 1.00 96.69 374 PHE A O 1
ATOM 2967 N N . ALA A 1 375 ? 16.813 -7.526 -24.351 1.00 95.69 375 ALA A N 1
ATOM 2968 C CA . ALA A 1 375 ? 17.889 -7.736 -25.319 1.00 95.69 375 ALA A CA 1
ATOM 2969 C C . ALA A 1 375 ? 18.267 -6.439 -26.055 1.00 95.69 375 ALA A C 1
ATOM 2971 O O . ALA A 1 375 ? 19.440 -6.084 -26.120 1.00 95.69 375 ALA A O 1
ATOM 2972 N N . GLN A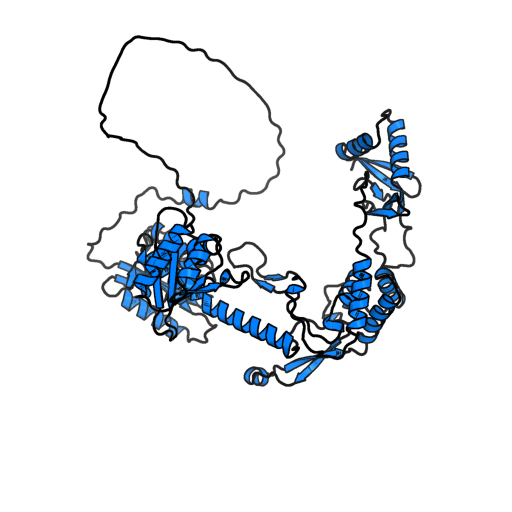 1 376 ? 17.283 -5.668 -26.531 1.00 93.62 376 GLN A N 1
ATOM 2973 C CA . GLN A 1 376 ? 17.536 -4.375 -27.176 1.00 93.62 376 GLN A CA 1
ATOM 2974 C C . GLN A 1 376 ? 18.223 -3.387 -26.238 1.00 93.62 376 GLN A C 1
ATOM 2976 O O . GLN A 1 376 ? 19.107 -2.640 -26.661 1.00 93.62 376 GLN A O 1
ATOM 2981 N N . ARG A 1 377 ? 17.837 -3.378 -24.958 1.00 93.25 377 ARG A N 1
ATOM 2982 C CA . ARG A 1 377 ? 18.458 -2.491 -23.978 1.00 93.25 377 ARG A CA 1
ATOM 2983 C C . ARG A 1 377 ? 19.917 -2.864 -23.712 1.00 93.25 377 ARG A C 1
ATOM 2985 O O . ARG A 1 377 ? 20.736 -1.957 -23.592 1.00 93.25 377 ARG A O 1
ATOM 2992 N N . LEU A 1 378 ? 20.236 -4.158 -23.662 1.00 91.38 378 LEU A N 1
ATOM 2993 C CA . LEU A 1 378 ? 21.608 -4.667 -23.533 1.00 91.38 378 LEU A CA 1
ATOM 2994 C C . LEU A 1 378 ? 22.469 -4.351 -24.762 1.00 91.38 378 LEU A C 1
ATOM 2996 O O . LEU A 1 378 ? 23.643 -4.039 -24.612 1.00 91.38 378 LEU A O 1
ATOM 3000 N N . LEU A 1 379 ? 21.871 -4.336 -25.957 1.00 90.38 379 LEU A N 1
ATOM 3001 C CA . LEU A 1 379 ? 22.518 -3.892 -27.200 1.00 90.38 379 LEU A CA 1
ATOM 3002 C C . LEU A 1 379 ? 22.742 -2.366 -27.271 1.00 90.38 379 LEU A C 1
ATOM 3004 O O . LEU A 1 379 ? 23.219 -1.860 -28.281 1.00 90.38 379 LEU A O 1
ATOM 3008 N N . GLY A 1 380 ? 22.384 -1.613 -26.225 1.00 84.75 380 GLY A N 1
ATOM 3009 C CA . GLY A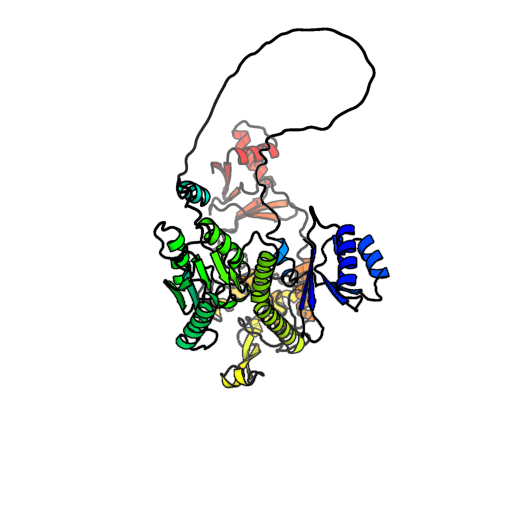 1 380 ? 22.589 -0.165 -26.152 1.00 84.75 380 GLY A CA 1
ATOM 3010 C C . GLY A 1 380 ? 21.438 0.677 -26.709 1.00 84.75 380 GLY A C 1
ATOM 3011 O O . GLY A 1 380 ? 21.510 1.906 -26.663 1.00 84.75 380 GLY A O 1
ATOM 3012 N N . SER A 1 381 ? 20.338 0.066 -27.166 1.00 85.31 381 SER A N 1
ATOM 3013 C CA . SER A 1 381 ? 19.175 0.833 -27.621 1.00 85.31 381 SER A CA 1
ATOM 3014 C C . SER A 1 381 ? 18.592 1.678 -26.486 1.00 85.31 381 SER A C 1
ATOM 3016 O O . SER A 1 381 ? 18.435 1.237 -25.340 1.00 85.31 381 SER A O 1
ATOM 3018 N N . SER A 1 382 ? 18.246 2.925 -26.807 1.00 84.69 382 SER A N 1
ATOM 3019 C CA . SER A 1 382 ? 17.569 3.817 -25.867 1.00 84.69 382 SER A CA 1
ATOM 3020 C C . SER A 1 382 ? 16.119 3.382 -25.645 1.00 84.69 382 SER A C 1
ATOM 3022 O O . SER A 1 382 ? 15.469 2.841 -26.539 1.00 84.69 382 SER A O 1
ATOM 3024 N N . VAL A 1 383 ? 15.569 3.686 -24.466 1.00 87.12 383 VAL A N 1
ATOM 3025 C CA . VAL A 1 383 ? 14.158 3.412 -24.127 1.00 87.12 383 VAL A CA 1
ATOM 3026 C C . VAL A 1 383 ? 13.198 3.989 -25.176 1.00 87.12 383 VAL A C 1
ATOM 3028 O O . VAL A 1 383 ? 12.200 3.357 -25.521 1.00 87.12 383 VAL A O 1
ATOM 3031 N N . SER A 1 384 ? 13.493 5.181 -25.703 1.00 82.94 384 SER A N 1
ATOM 3032 C CA . SER A 1 384 ? 12.688 5.804 -26.755 1.00 82.94 384 SER A CA 1
ATOM 3033 C C . SER A 1 384 ? 12.776 5.064 -28.085 1.00 82.94 384 SER A C 1
ATOM 3035 O O . SER A 1 384 ? 11.751 4.939 -28.746 1.00 82.94 384 SER A O 1
ATOM 3037 N N . SER A 1 385 ? 13.960 4.562 -28.457 1.00 81.31 385 SER A N 1
ATOM 3038 C CA . SER A 1 385 ? 14.138 3.758 -29.673 1.00 81.31 385 SER A CA 1
ATOM 3039 C C . SER A 1 385 ? 13.332 2.463 -29.582 1.00 81.31 385 SER A C 1
ATOM 3041 O O . SER A 1 385 ? 12.543 2.160 -30.470 1.00 81.31 385 SER A O 1
ATOM 3043 N N . ILE A 1 386 ? 13.422 1.775 -28.439 1.00 88.69 386 ILE A N 1
ATOM 3044 C CA . ILE A 1 386 ? 12.662 0.549 -28.158 1.00 88.69 386 ILE A CA 1
ATOM 3045 C C . ILE A 1 386 ? 11.153 0.804 -28.282 1.00 88.69 386 ILE A C 1
ATOM 3047 O O . ILE A 1 386 ? 10.453 0.061 -28.964 1.00 88.69 386 ILE A O 1
ATOM 3051 N N . ALA A 1 387 ? 10.635 1.868 -27.659 1.00 89.62 387 ALA A N 1
ATOM 3052 C CA . ALA A 1 387 ? 9.211 2.197 -27.739 1.00 89.62 387 ALA A CA 1
ATOM 3053 C C . ALA A 1 387 ? 8.762 2.554 -29.169 1.00 89.62 387 ALA A C 1
ATOM 3055 O O . ALA A 1 387 ? 7.683 2.139 -29.592 1.00 89.62 387 ALA A O 1
ATOM 3056 N N . ALA A 1 388 ? 9.574 3.314 -29.910 1.00 83.56 388 ALA A N 1
ATOM 3057 C CA . ALA A 1 388 ? 9.283 3.677 -31.294 1.00 83.56 388 ALA A CA 1
ATOM 3058 C C . ALA A 1 388 ? 9.260 2.446 -32.208 1.00 83.56 388 ALA A C 1
ATOM 3060 O O . ALA A 1 388 ? 8.354 2.311 -33.026 1.00 83.56 388 ALA A O 1
ATOM 3061 N N . GLU A 1 389 ? 10.205 1.527 -32.023 1.00 86.88 389 GLU A N 1
ATOM 3062 C CA . GLU A 1 389 ? 10.306 0.296 -32.800 1.00 86.88 389 GLU A CA 1
ATOM 3063 C C . GLU A 1 389 ? 9.122 -0.647 -32.547 1.00 86.88 389 GLU A C 1
ATOM 3065 O O . GLU A 1 389 ? 8.525 -1.155 -33.496 1.00 86.88 389 GLU A O 1
ATOM 3070 N N . LEU A 1 390 ? 8.700 -0.805 -31.288 1.00 91.62 390 LEU A N 1
ATOM 3071 C CA . LEU A 1 390 ? 7.499 -1.577 -30.940 1.00 91.62 390 LEU A CA 1
ATOM 3072 C C . LEU A 1 390 ? 6.230 -0.997 -31.577 1.00 91.62 390 LEU A C 1
ATOM 3074 O O . LEU A 1 390 ? 5.370 -1.740 -32.043 1.00 91.62 390 LEU A O 1
ATOM 3078 N N . ASN A 1 391 ? 6.116 0.332 -31.630 1.00 89.06 391 ASN A N 1
ATOM 3079 C CA . ASN A 1 391 ? 4.991 0.995 -32.288 1.00 89.06 391 ASN A CA 1
ATOM 3080 C C . ASN A 1 391 ? 5.055 0.867 -33.813 1.00 89.06 391 ASN A C 1
ATOM 3082 O O . ASN A 1 391 ? 4.028 0.637 -34.446 1.00 89.06 391 ASN A O 1
ATOM 3086 N N . ARG A 1 392 ? 6.249 0.977 -34.405 1.00 85.94 392 ARG A N 1
ATOM 3087 C CA . ARG A 1 392 ? 6.474 0.837 -35.852 1.00 85.94 392 ARG A CA 1
ATOM 3088 C C . ARG A 1 392 ? 6.127 -0.565 -36.349 1.00 85.94 392 ARG A C 1
ATOM 3090 O O . ARG A 1 392 ? 5.564 -0.708 -37.428 1.00 85.94 392 ARG A O 1
ATOM 3097 N N . THR A 1 393 ? 6.458 -1.579 -35.558 1.00 88.12 393 THR A N 1
ATOM 3098 C CA . THR A 1 393 ? 6.168 -2.995 -35.835 1.00 88.12 393 THR A CA 1
ATOM 3099 C C . THR A 1 393 ? 4.761 -3.417 -35.405 1.00 88.12 393 THR A C 1
ATOM 3101 O O . THR A 1 393 ? 4.409 -4.585 -35.540 1.00 88.12 393 THR A O 1
ATOM 3104 N N . ALA A 1 394 ? 3.945 -2.476 -34.915 1.00 87.25 394 ALA A N 1
ATOM 3105 C CA . ALA A 1 394 ? 2.575 -2.700 -34.455 1.00 87.25 394 ALA A CA 1
ATOM 3106 C C . ALA A 1 394 ? 2.439 -3.795 -33.376 1.00 87.25 394 ALA A C 1
ATOM 3108 O O . ALA A 1 394 ? 1.410 -4.465 -33.284 1.00 87.25 394 ALA A O 1
ATOM 3109 N N . VAL A 1 395 ? 3.455 -3.961 -32.521 1.00 89.69 395 VAL A N 1
ATOM 3110 C CA . VAL A 1 395 ? 3.400 -4.912 -31.404 1.00 89.69 395 VAL A CA 1
ATOM 3111 C C . VAL A 1 395 ? 2.380 -4.427 -30.364 1.00 89.69 395 VAL A C 1
ATOM 3113 O O . VAL A 1 395 ? 2.513 -3.301 -29.871 1.00 89.69 395 VAL A O 1
ATOM 3116 N N . PRO A 1 396 ? 1.400 -5.258 -29.953 1.00 89.06 396 PRO A N 1
ATOM 3117 C CA . PRO A 1 396 ? 0.392 -4.858 -28.975 1.00 89.06 396 PRO A CA 1
ATOM 3118 C C . PRO A 1 396 ? 1.007 -4.402 -27.647 1.00 89.06 396 PRO A C 1
ATOM 3120 O O . PRO A 1 396 ? 1.807 -5.112 -27.033 1.00 89.06 396 PRO A O 1
ATOM 3123 N N . CYS A 1 397 ? 0.622 -3.219 -27.167 1.00 88.19 397 CYS A N 1
ATOM 3124 C CA . CYS A 1 397 ? 1.054 -2.736 -25.855 1.00 88.19 397 CYS A CA 1
ATOM 3125 C C . CYS A 1 397 ? 0.244 -3.391 -24.715 1.00 88.19 397 CYS A C 1
ATOM 3127 O O . CYS A 1 397 ? -0.824 -3.958 -24.962 1.00 88.19 397 CYS A O 1
ATOM 3129 N N . PRO A 1 398 ? 0.662 -3.283 -23.435 1.00 85.81 398 PRO A N 1
ATOM 3130 C CA . PRO A 1 398 ? -0.027 -3.952 -22.322 1.00 85.81 398 PRO A CA 1
ATOM 3131 C C . PRO A 1 398 ? -1.516 -3.607 -22.151 1.00 85.81 398 PRO A C 1
ATOM 3133 O O . PRO A 1 398 ? -2.258 -4.375 -21.540 1.00 85.81 398 PRO A O 1
ATOM 3136 N N . SER A 1 399 ? -1.969 -2.449 -22.647 1.00 84.12 399 SER A N 1
ATOM 3137 C CA . SER A 1 399 ? -3.399 -2.107 -22.684 1.00 84.12 399 SER A CA 1
ATOM 3138 C C . SER A 1 399 ? -4.163 -2.739 -23.842 1.00 84.12 399 SER A C 1
ATOM 3140 O O . SER A 1 399 ? -5.350 -2.994 -23.688 1.00 84.12 399 SER A O 1
ATOM 3142 N N . GLN A 1 400 ? -3.497 -3.001 -24.966 1.00 84.75 400 GLN A N 1
ATOM 3143 C CA . GLN A 1 400 ? -4.091 -3.641 -26.142 1.00 84.75 400 GLN A CA 1
ATOM 3144 C C . GLN A 1 400 ? -4.094 -5.169 -26.025 1.00 84.75 400 GLN A C 1
ATOM 3146 O O . GLN A 1 400 ? -5.038 -5.801 -26.474 1.00 84.75 400 GLN A O 1
ATOM 3151 N N . ALA A 1 401 ? -3.076 -5.758 -25.390 1.00 84.19 401 ALA A N 1
ATOM 3152 C CA . ALA A 1 401 ? -2.999 -7.204 -25.170 1.00 84.19 401 ALA A CA 1
ATOM 3153 C C . ALA A 1 401 ? -4.058 -7.723 -24.177 1.00 84.19 401 ALA A C 1
ATOM 3155 O O . ALA A 1 401 ? -4.428 -8.890 -24.217 1.00 84.19 401 ALA A O 1
ATOM 3156 N N . ASP A 1 402 ? -4.558 -6.858 -23.287 1.00 80.12 402 ASP A N 1
ATOM 3157 C CA . ASP A 1 402 ? -5.631 -7.188 -22.343 1.00 80.12 402 ASP A CA 1
ATOM 3158 C C . ASP A 1 402 ? -6.591 -5.988 -22.183 1.00 80.12 402 ASP A C 1
ATOM 3160 O O . ASP A 1 402 ? -6.525 -5.255 -21.184 1.00 80.12 402 ASP A O 1
ATOM 3164 N N . PRO A 1 403 ? -7.468 -5.727 -23.174 1.00 77.44 403 PRO A N 1
ATOM 3165 C CA . PRO A 1 403 ? -8.381 -4.581 -23.146 1.00 77.44 403 PRO A CA 1
ATOM 3166 C C . PRO A 1 403 ? -9.386 -4.677 -21.996 1.00 77.44 403 PRO A C 1
ATOM 3168 O O . PRO A 1 403 ? -9.717 -3.674 -21.360 1.00 77.44 403 PRO A O 1
ATOM 3171 N N . GLY A 1 404 ? -9.814 -5.902 -21.665 1.00 79.06 404 GLY A N 1
ATOM 3172 C CA . GLY A 1 404 ? -10.746 -6.180 -20.575 1.00 79.06 404 GLY A CA 1
ATOM 3173 C C . GLY A 1 404 ? -10.254 -5.648 -19.229 1.00 79.06 404 GLY A C 1
ATOM 3174 O O . GLY A 1 404 ? -11.041 -5.060 -18.486 1.00 79.06 404 GLY A O 1
ATOM 3175 N N . ARG A 1 405 ? -8.949 -5.770 -18.942 1.00 72.88 405 ARG A N 1
ATOM 3176 C CA . ARG A 1 405 ? -8.327 -5.223 -17.722 1.00 72.88 405 ARG A CA 1
ATOM 3177 C C . ARG A 1 405 ? -7.872 -3.765 -17.833 1.00 72.88 405 ARG A C 1
ATOM 3179 O O . ARG A 1 405 ? -7.490 -3.174 -16.823 1.00 72.88 405 ARG A O 1
ATOM 3186 N N . ASN A 1 406 ? -7.896 -3.167 -19.024 1.00 74.56 406 ASN A N 1
ATOM 3187 C CA . ASN A 1 406 ? -7.406 -1.809 -19.281 1.00 74.56 406 ASN A CA 1
ATOM 3188 C C . ASN A 1 406 ? -8.454 -0.894 -19.931 1.00 74.56 406 ASN A C 1
ATOM 3190 O O . ASN A 1 406 ? -8.089 0.014 -20.669 1.00 74.56 406 ASN A O 1
ATOM 3194 N N . ARG A 1 407 ? -9.740 -1.072 -19.607 1.00 73.88 407 ARG A N 1
ATOM 3195 C CA . ARG A 1 407 ? -10.853 -0.278 -20.174 1.00 73.88 407 ARG A CA 1
ATOM 3196 C C . ARG A 1 407 ? -10.681 1.242 -20.050 1.00 73.88 407 ARG A C 1
ATOM 3198 O O . ARG A 1 407 ? -11.200 1.987 -20.864 1.00 73.88 407 ARG A O 1
ATOM 3205 N N . HIS A 1 408 ? -9.935 1.698 -19.043 1.00 73.12 408 HIS A N 1
ATOM 3206 C CA . HIS A 1 408 ? -9.641 3.113 -18.799 1.00 73.12 408 HIS A CA 1
ATOM 3207 C C . HIS A 1 408 ? -8.534 3.690 -19.701 1.00 73.12 408 HIS A C 1
ATOM 3209 O O . HIS A 1 408 ? -8.228 4.876 -19.604 1.00 73.12 408 HIS A O 1
ATOM 3215 N N . ARG A 1 409 ? -7.869 2.876 -20.533 1.00 71.38 409 ARG A N 1
ATOM 3216 C CA . ARG A 1 409 ? -6.792 3.326 -21.424 1.00 71.38 409 ARG A CA 1
ATOM 3217 C C . ARG A 1 409 ? -7.209 3.167 -22.876 1.00 71.38 409 ARG A C 1
ATOM 3219 O O . ARG A 1 409 ? -7.574 2.080 -23.297 1.00 71.38 409 ARG A O 1
ATOM 3226 N N . ALA A 1 410 ? -6.998 4.215 -23.667 1.00 67.06 410 ALA A N 1
ATOM 3227 C CA . ALA A 1 410 ? -7.298 4.246 -25.100 1.00 67.06 410 ALA A CA 1
ATOM 3228 C C . ALA A 1 410 ? -6.374 3.368 -25.979 1.00 67.06 410 ALA A C 1
ATOM 3230 O O . ALA A 1 410 ? -6.416 3.471 -27.198 1.00 67.06 410 ALA A O 1
ATOM 3231 N N . GLY A 1 411 ? -5.488 2.551 -25.392 1.00 68.75 411 GLY A N 1
ATOM 3232 C CA . GLY A 1 411 ? -4.636 1.631 -26.157 1.00 68.75 411 GLY A CA 1
ATOM 3233 C C . GLY A 1 411 ? -3.686 2.305 -27.153 1.00 68.75 411 GLY A C 1
ATOM 3234 O O . GLY A 1 411 ? -3.328 1.696 -28.149 1.00 68.75 411 GLY A O 1
ATOM 3235 N N . SER A 1 412 ? -3.275 3.551 -26.907 1.00 70.19 412 SER A N 1
ATOM 3236 C CA . SER A 1 412 ? -2.581 4.416 -27.876 1.00 70.19 412 SER A CA 1
ATOM 3237 C C . SER A 1 412 ? -1.094 4.078 -28.134 1.00 70.19 412 SER A C 1
ATOM 3239 O O . SER A 1 412 ? -0.272 4.991 -28.234 1.00 70.19 412 SER A O 1
ATOM 3241 N N . GLY A 1 413 ? -0.742 2.789 -28.182 1.00 83.44 413 GLY A N 1
ATOM 3242 C CA . GLY A 1 413 ? 0.615 2.280 -28.410 1.00 83.44 413 GLY A CA 1
ATOM 3243 C C . GLY A 1 413 ? 1.506 2.219 -27.163 1.00 83.44 413 GLY A C 1
ATOM 3244 O O . GLY A 1 413 ? 1.094 2.532 -26.041 1.00 83.44 413 GLY A O 1
ATOM 3245 N N . TRP A 1 414 ? 2.745 1.779 -27.364 1.00 88.38 414 TRP A N 1
ATOM 3246 C CA . TRP A 1 414 ? 3.813 1.727 -26.372 1.00 88.38 414 TRP A CA 1
ATOM 3247 C C . TRP A 1 414 ? 4.262 3.126 -25.953 1.00 88.38 414 TRP A C 1
ATOM 3249 O O . TRP A 1 414 ? 4.543 3.990 -26.782 1.00 88.38 414 TRP A O 1
ATOM 3259 N N . MET A 1 415 ? 4.363 3.337 -24.639 1.00 84.75 415 MET A N 1
ATOM 3260 C CA . MET A 1 415 ? 4.848 4.580 -24.033 1.00 84.75 415 MET A CA 1
ATOM 3261 C C . MET A 1 415 ? 6.217 4.360 -23.383 1.00 84.75 415 MET A C 1
ATOM 3263 O O . MET A 1 415 ? 6.487 3.275 -22.865 1.00 84.75 415 MET A O 1
ATOM 3267 N N . LEU A 1 416 ? 7.042 5.413 -23.310 1.00 85.25 416 LEU A N 1
ATOM 3268 C CA . LEU A 1 416 ? 8.376 5.365 -22.685 1.00 85.25 416 LEU A CA 1
ATOM 3269 C C . LEU A 1 416 ? 8.296 4.853 -21.241 1.00 85.25 416 LEU A C 1
ATOM 3271 O O . LEU A 1 416 ? 9.035 3.952 -20.859 1.00 85.25 416 LEU A O 1
ATOM 3275 N N . THR A 1 417 ? 7.343 5.376 -20.469 1.00 83.00 417 THR A N 1
ATOM 3276 C CA . THR A 1 417 ? 7.115 4.994 -19.067 1.00 83.00 417 THR A CA 1
ATOM 3277 C C . THR A 1 417 ? 6.732 3.525 -18.911 1.00 83.00 417 THR A C 1
ATOM 3279 O O . THR A 1 417 ? 7.056 2.904 -17.905 1.00 83.00 417 THR A O 1
ATOM 3282 N N . THR A 1 418 ? 6.071 2.938 -19.914 1.00 88.81 418 THR A N 1
ATOM 3283 C CA . THR A 1 418 ? 5.717 1.513 -19.903 1.00 88.81 418 THR A CA 1
ATOM 3284 C C . THR A 1 418 ? 6.956 0.651 -20.118 1.00 88.81 418 THR A C 1
ATOM 3286 O O . THR A 1 418 ? 7.157 -0.310 -19.382 1.00 88.81 418 THR A O 1
ATOM 3289 N N . VAL A 1 419 ? 7.822 1.027 -21.063 1.00 91.44 419 VAL A N 1
ATOM 3290 C CA . VAL A 1 419 ? 9.099 0.337 -21.292 1.00 91.44 419 VAL A CA 1
ATOM 3291 C C . VAL A 1 419 ? 10.009 0.461 -20.064 1.00 91.44 419 VAL A C 1
ATOM 3293 O O . VAL A 1 419 ? 10.542 -0.545 -19.605 1.00 91.44 419 VAL A O 1
ATOM 3296 N N . GLN A 1 420 ? 10.114 1.649 -19.456 1.00 90.31 420 GLN A N 1
ATOM 3297 C CA . GLN A 1 420 ? 10.859 1.851 -18.201 1.00 90.31 420 GLN A CA 1
ATOM 3298 C C . GLN A 1 420 ? 10.319 0.981 -17.063 1.00 90.31 420 GLN 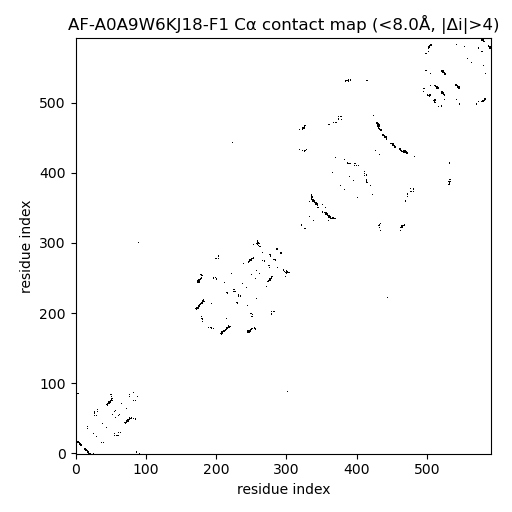A C 1
ATOM 3300 O O . GLN A 1 420 ? 11.091 0.330 -16.363 1.00 90.31 420 GLN A O 1
ATOM 3305 N N . ALA A 1 421 ? 8.995 0.920 -16.898 1.00 89.44 421 ALA A N 1
ATOM 3306 C CA . ALA A 1 421 ? 8.373 0.095 -15.868 1.00 89.44 421 ALA A CA 1
ATOM 3307 C C . ALA A 1 421 ? 8.627 -1.406 -16.076 1.00 89.44 421 ALA A C 1
ATOM 3309 O O . ALA A 1 421 ? 8.707 -2.142 -15.093 1.00 89.44 421 ALA A O 1
ATOM 3310 N N . ILE A 1 422 ? 8.750 -1.867 -17.328 1.00 93.94 422 ILE A N 1
ATOM 3311 C CA . ILE A 1 422 ? 9.138 -3.249 -17.634 1.00 93.94 422 ILE A CA 1
ATOM 3312 C C . ILE A 1 422 ? 10.606 -3.478 -17.268 1.00 93.94 422 ILE A C 1
ATOM 3314 O O . ILE A 1 422 ? 10.898 -4.392 -16.500 1.00 93.94 422 ILE A O 1
ATOM 3318 N N . LEU A 1 423 ? 11.508 -2.619 -17.752 1.00 93.56 423 LEU A N 1
ATOM 3319 C CA . LEU A 1 423 ? 12.948 -2.741 -17.511 1.00 93.56 423 LEU A CA 1
ATOM 3320 C C . LEU A 1 423 ? 13.307 -2.654 -16.020 1.00 93.56 423 LEU A C 1
ATOM 3322 O O . LEU A 1 423 ? 14.227 -3.331 -15.589 1.00 93.56 423 LEU A O 1
ATOM 3326 N N . GLY A 1 424 ? 12.584 -1.866 -15.218 1.00 89.38 424 GLY A N 1
ATOM 3327 C CA . GLY A 1 424 ? 12.840 -1.689 -13.780 1.00 89.38 424 GLY A CA 1
ATOM 3328 C C . GLY A 1 424 ? 12.185 -2.725 -12.857 1.00 89.38 424 GLY A C 1
ATOM 3329 O O . GLY A 1 424 ? 12.223 -2.574 -11.636 1.00 89.38 424 GLY A O 1
ATOM 3330 N N . ASN A 1 425 ? 11.518 -3.754 -13.386 1.00 90.69 425 ASN A N 1
ATOM 3331 C CA . ASN A 1 425 ? 10.759 -4.695 -12.564 1.00 90.69 425 ASN A CA 1
ATOM 3332 C C . ASN A 1 425 ? 11.488 -6.029 -12.368 1.00 90.69 425 ASN A C 1
ATOM 3334 O O . ASN A 1 425 ? 11.427 -6.911 -13.222 1.00 90.69 425 ASN A O 1
ATOM 3338 N N . ALA A 1 426 ? 12.081 -6.214 -11.189 1.00 89.25 426 ALA A N 1
ATOM 3339 C CA . ALA A 1 426 ? 12.837 -7.419 -10.841 1.00 89.25 426 ALA A CA 1
ATOM 3340 C C . ALA A 1 426 ? 12.023 -8.729 -10.904 1.00 89.25 426 ALA A C 1
ATOM 3342 O O . ALA A 1 426 ? 12.599 -9.806 -10.970 1.00 89.25 426 ALA A O 1
ATOM 3343 N N . LYS A 1 427 ? 10.683 -8.681 -10.972 1.00 91.06 427 LYS A N 1
ATOM 3344 C CA . LYS A 1 427 ? 9.870 -9.894 -11.172 1.00 91.06 427 LYS A CA 1
ATOM 3345 C C . LYS A 1 427 ? 10.152 -10.627 -12.487 1.00 91.06 427 LYS A C 1
ATOM 3347 O O . LYS A 1 427 ? 9.815 -11.803 -12.610 1.00 91.06 427 LYS A O 1
ATOM 3352 N N . TYR A 1 428 ? 10.750 -9.964 -13.477 1.00 94.50 428 TYR A N 1
ATOM 3353 C CA . TYR A 1 428 ? 11.135 -10.626 -14.725 1.00 94.50 428 TYR A CA 1
ATOM 3354 C C . TYR A 1 428 ? 12.284 -11.623 -14.560 1.00 94.50 428 TYR A C 1
ATOM 3356 O O . TYR A 1 428 ? 12.408 -12.507 -15.408 1.00 94.50 428 TYR A O 1
ATOM 3364 N N . THR A 1 429 ? 13.028 -11.562 -13.449 1.00 93.38 429 THR A N 1
ATOM 3365 C CA . THR A 1 429 ? 14.119 -12.502 -13.155 1.00 93.38 429 THR A CA 1
ATOM 3366 C C . THR A 1 429 ? 13.663 -13.833 -12.559 1.00 93.38 429 THR A C 1
ATOM 3368 O O . THR A 1 429 ? 14.475 -14.669 -12.175 1.00 93.38 429 THR A O 1
ATOM 3371 N N . GLY A 1 430 ? 12.348 -14.056 -12.471 1.00 90.88 430 GLY A N 1
ATOM 3372 C CA . GLY A 1 430 ? 11.791 -15.264 -11.866 1.00 90.88 430 GLY A CA 1
ATOM 3373 C C . GLY A 1 430 ? 11.626 -15.172 -10.345 1.00 90.88 430 GLY A C 1
ATOM 3374 O O . GLY A 1 430 ? 11.148 -16.113 -9.714 1.00 90.88 430 GLY A O 1
ATOM 3375 N N . ARG A 1 431 ? 11.999 -14.038 -9.736 1.00 89.81 431 ARG A N 1
ATOM 3376 C CA . ARG A 1 431 ? 11.818 -13.765 -8.304 1.00 89.81 431 ARG A CA 1
ATOM 3377 C C . ARG A 1 431 ? 10.479 -13.094 -8.030 1.00 89.81 431 ARG A C 1
ATOM 3379 O O . ARG A 1 431 ? 10.019 -12.236 -8.783 1.00 89.81 431 ARG A O 1
ATOM 3386 N N . GLN A 1 432 ? 9.856 -13.429 -6.910 1.00 87.75 432 GLN A N 1
ATOM 3387 C CA . GLN A 1 432 ? 8.649 -12.756 -6.462 1.00 87.75 432 GLN A CA 1
ATOM 3388 C C . GLN A 1 432 ? 9.014 -11.481 -5.701 1.00 87.75 432 GLN A C 1
ATOM 3390 O O . GLN A 1 432 ? 9.872 -11.489 -4.829 1.00 87.75 432 GLN A O 1
ATOM 3395 N N . VAL A 1 433 ? 8.334 -10.380 -6.025 1.00 85.06 433 VAL A N 1
ATOM 3396 C CA . VAL A 1 433 ? 8.492 -9.083 -5.343 1.00 85.06 433 VAL A CA 1
ATOM 3397 C C . VAL A 1 433 ? 7.157 -8.638 -4.751 1.00 85.06 433 VAL A C 1
ATOM 3399 O O . VAL A 1 433 ? 6.150 -8.526 -5.458 1.00 85.06 433 VAL A O 1
ATOM 3402 N N . TRP A 1 434 ? 7.126 -8.364 -3.457 1.00 80.75 434 TRP A N 1
ATOM 3403 C CA . TRP A 1 434 ? 5.928 -7.951 -2.735 1.00 80.75 434 TRP A CA 1
ATOM 3404 C C . TRP A 1 434 ? 6.139 -6.611 -2.018 1.00 80.75 434 TRP A C 1
ATOM 3406 O O . TRP A 1 434 ? 7.268 -6.162 -1.847 1.00 80.75 434 TRP A O 1
ATOM 3416 N N . ASN A 1 435 ? 5.036 -5.962 -1.630 1.00 72.94 435 ASN A N 1
ATOM 3417 C CA . ASN A 1 435 ? 5.015 -4.671 -0.929 1.00 72.94 435 ASN A CA 1
ATOM 3418 C C . ASN A 1 435 ? 5.534 -3.447 -1.719 1.00 72.94 435 ASN A C 1
ATOM 3420 O O . ASN A 1 435 ? 6.088 -2.528 -1.131 1.00 72.94 435 ASN A O 1
ATOM 3424 N N . ARG A 1 436 ? 5.324 -3.399 -3.045 1.00 67.56 436 ARG A N 1
ATOM 3425 C CA . ARG A 1 436 ? 5.723 -2.242 -3.887 1.00 67.56 436 ARG A CA 1
ATOM 3426 C C . ARG A 1 436 ? 4.795 -1.023 -3.765 1.00 67.56 436 ARG A C 1
ATOM 3428 O O . ARG A 1 436 ? 5.193 0.094 -4.077 1.00 67.56 436 ARG A O 1
ATOM 3435 N N . GLN A 1 437 ? 3.535 -1.262 -3.394 1.00 62.75 437 GLN A N 1
ATOM 3436 C CA . GLN A 1 437 ? 2.480 -0.252 -3.254 1.00 62.75 437 GLN A CA 1
ATOM 3437 C C . GLN A 1 437 ? 1.533 -0.632 -2.103 1.00 62.75 437 GLN A C 1
ATOM 3439 O O . GLN A 1 437 ? 0.406 -1.085 -2.350 1.00 62.75 437 GLN A O 1
ATOM 3444 N N . PRO A 1 438 ? 1.976 -0.539 -0.839 1.00 58.56 438 PRO A N 1
ATOM 3445 C CA . PRO A 1 438 ? 1.090 -0.780 0.286 1.00 58.56 438 PRO A CA 1
ATOM 3446 C C . PRO A 1 438 ? -0.108 0.171 0.236 1.00 58.56 438 PRO A C 1
ATOM 3448 O O . PRO A 1 438 ? 0.004 1.365 -0.044 1.00 58.56 438 PRO A O 1
ATOM 3451 N N . ALA A 1 439 ? -1.284 -0.389 0.501 1.00 50.34 439 ALA A N 1
ATOM 3452 C CA . ALA A 1 439 ? -2.473 0.398 0.760 1.00 50.34 439 ALA A CA 1
ATOM 3453 C C . ALA A 1 439 ? -2.437 0.847 2.224 1.00 50.34 439 ALA A C 1
ATOM 3455 O O . ALA A 1 439 ? -2.517 0.023 3.136 1.00 50.34 439 ALA A O 1
ATOM 3456 N N . HIS A 1 440 ? -2.322 2.151 2.439 1.00 52.25 440 HIS A N 1
ATOM 3457 C CA . HIS A 1 440 ? -2.499 2.761 3.746 1.00 52.25 440 HIS A CA 1
ATOM 3458 C C . HIS A 1 440 ? -3.949 3.204 3.875 1.00 52.25 440 HIS A C 1
ATOM 3460 O O . HIS A 1 440 ? -4.476 3.887 2.999 1.00 52.25 440 HIS A O 1
ATOM 3466 N N . HIS A 1 441 ? -4.603 2.787 4.953 1.00 47.00 441 HIS A N 1
ATOM 3467 C CA . HIS A 1 441 ? -5.913 3.315 5.298 1.00 47.00 441 HIS A CA 1
ATOM 3468 C C . HIS A 1 441 ? -5.730 4.587 6.105 1.00 47.00 441 HIS A C 1
ATOM 3470 O O . HIS A 1 441 ? -5.045 4.575 7.129 1.00 47.00 441 HIS A O 1
ATOM 3476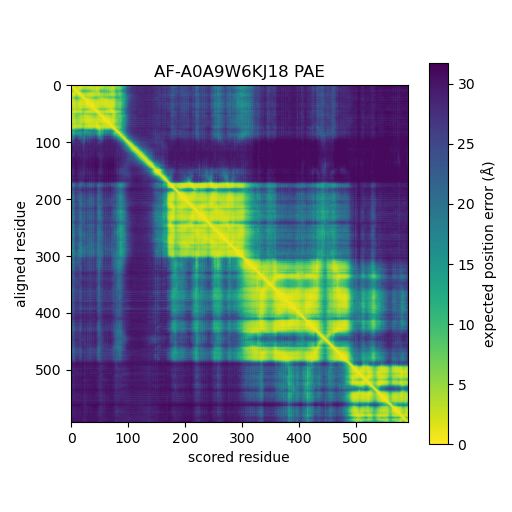 N N . THR A 1 442 ? -6.339 5.662 5.625 1.00 40.97 442 THR A N 1
ATOM 3477 C CA . THR A 1 442 ? -6.398 6.920 6.359 1.00 40.97 442 THR A CA 1
ATOM 3478 C C . THR A 1 442 ? -7.355 6.727 7.539 1.00 40.97 442 THR A C 1
ATOM 3480 O O . THR A 1 442 ? -8.434 6.154 7.349 1.00 40.97 442 THR A O 1
ATOM 3483 N N . PRO A 1 443 ? -6.976 7.128 8.764 1.00 44.44 443 PRO A N 1
ATOM 3484 C CA . PRO A 1 443 ? -7.884 7.126 9.902 1.00 44.44 443 PRO A CA 1
ATOM 3485 C C . PRO A 1 443 ? -9.203 7.849 9.573 1.00 44.44 443 PRO A C 1
ATOM 3487 O O . PRO A 1 443 ? -9.156 8.888 8.918 1.00 44.44 443 PRO A O 1
ATOM 3490 N N . PRO A 1 444 ? -10.368 7.361 10.046 1.00 40.88 444 PRO A N 1
ATOM 3491 C CA . PRO A 1 444 ? -11.680 7.915 9.679 1.00 40.88 444 PRO A CA 1
ATOM 3492 C C . PRO A 1 444 ? -11.879 9.399 10.016 1.00 40.88 444 PRO A C 1
ATOM 3494 O O . PRO A 1 444 ? -12.779 10.029 9.478 1.00 40.88 444 PRO A O 1
ATOM 3497 N N . HIS A 1 445 ? -11.075 9.942 10.932 1.00 44.81 445 HIS A N 1
ATOM 3498 C CA . HIS A 1 445 ? -11.181 11.316 11.420 1.00 44.81 445 HIS A CA 1
ATOM 3499 C C . HIS A 1 445 ? -10.309 12.320 10.648 1.00 44.81 445 HIS A C 1
ATOM 3501 O O . HIS A 1 445 ? -10.392 13.511 10.932 1.00 44.81 445 HIS A O 1
ATOM 3507 N N . LEU A 1 446 ? -9.468 11.870 9.708 1.00 38.28 446 LEU A N 1
ATOM 3508 C CA . LEU A 1 446 ? -8.650 12.762 8.884 1.00 38.28 446 LEU A CA 1
ATOM 3509 C C . LEU A 1 446 ? -9.334 13.017 7.531 1.00 38.28 446 LEU A C 1
ATOM 3511 O O . LEU A 1 446 ? -9.740 12.054 6.875 1.00 38.28 446 LEU A O 1
ATOM 3515 N N . PRO A 1 447 ? -9.434 14.282 7.077 1.00 32.25 447 PRO A N 1
ATOM 3516 C CA . PRO A 1 447 ? -9.947 14.590 5.749 1.00 32.25 447 PRO A CA 1
ATOM 3517 C C . PRO A 1 447 ? -9.016 14.017 4.671 1.00 32.25 447 PRO A C 1
ATOM 3519 O O . PRO A 1 447 ? -7.796 14.176 4.727 1.00 32.25 447 PRO A O 1
ATOM 3522 N N . GLY A 1 448 ? -9.593 13.327 3.685 1.00 45.41 448 GLY A N 1
ATOM 3523 C CA . GLY A 1 448 ? -8.861 12.735 2.565 1.00 45.41 448 GLY A CA 1
ATOM 3524 C C . GLY A 1 448 ? -9.383 11.355 2.146 1.00 45.41 448 GLY A C 1
ATOM 3525 O O . GLY A 1 448 ? -10.274 10.792 2.782 1.00 45.41 448 GLY A O 1
ATOM 3526 N N . PRO A 1 449 ? -8.844 10.779 1.057 1.00 40.09 449 PRO A N 1
ATOM 3527 C CA . PRO A 1 449 ? -9.249 9.457 0.594 1.00 40.09 449 PRO A CA 1
ATOM 3528 C C . PRO A 1 449 ? -8.965 8.385 1.658 1.00 40.09 449 PRO A C 1
ATOM 3530 O O . PRO A 1 449 ? -7.867 8.305 2.210 1.00 40.09 449 PRO A O 1
ATOM 3533 N N . SER A 1 450 ? -9.947 7.510 1.900 1.00 43.91 450 SER A N 1
ATOM 3534 C CA . SER A 1 450 ? -9.912 6.429 2.907 1.00 43.91 450 SER A CA 1
ATOM 3535 C C . SER A 1 450 ? -8.831 5.367 2.661 1.00 43.91 450 SER A C 1
ATOM 3537 O O . SER A 1 450 ? -8.529 4.540 3.528 1.00 43.91 450 SER A O 1
ATOM 3539 N N . ARG A 1 451 ? -8.234 5.380 1.468 1.00 44.38 451 ARG A N 1
ATOM 3540 C CA . ARG A 1 451 ? -7.151 4.499 1.052 1.00 44.38 451 ARG A CA 1
ATOM 3541 C C . ARG A 1 451 ? -6.174 5.275 0.179 1.00 44.38 451 ARG A C 1
ATOM 3543 O O . ARG A 1 451 ? -6.534 5.734 -0.900 1.00 44.38 451 ARG A O 1
ATOM 3550 N N . ILE A 1 452 ? -4.926 5.343 0.618 1.00 54.28 452 ILE A N 1
ATOM 3551 C CA . ILE A 1 452 ? -3.820 5.947 -0.120 1.00 54.28 452 ILE A CA 1
ATOM 3552 C C . ILE A 1 452 ? -2.859 4.829 -0.522 1.00 54.28 452 ILE A C 1
ATOM 3554 O O . ILE A 1 452 ? -2.416 4.044 0.315 1.00 54.28 452 ILE A O 1
ATOM 3558 N N . GLN A 1 453 ? -2.533 4.744 -1.810 1.00 53.00 453 GLN A N 1
ATOM 3559 C CA . GLN A 1 453 ? -1.469 3.875 -2.3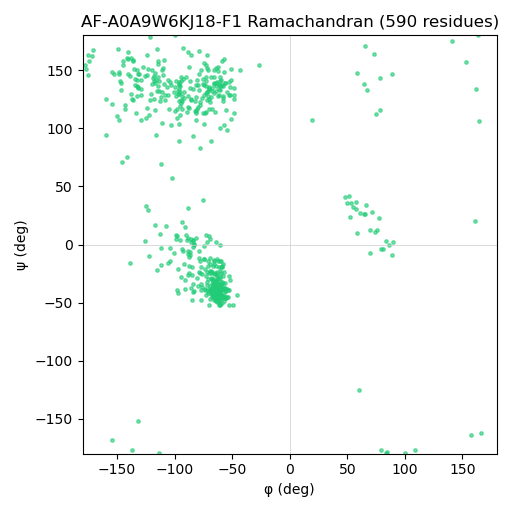09 1.00 53.00 453 GLN A CA 1
ATOM 3560 C C . GLN A 1 453 ? -0.260 4.740 -2.644 1.00 53.00 453 GLN A C 1
ATOM 3562 O O . GLN A 1 453 ? -0.339 5.600 -3.518 1.00 53.00 453 GLN A O 1
ATOM 3567 N N . ARG A 1 454 ? 0.854 4.520 -1.944 1.00 58.31 454 ARG A N 1
ATOM 3568 C CA . ARG A 1 454 ? 2.140 5.146 -2.269 1.00 58.31 454 ARG A CA 1
ATOM 3569 C C . ARG A 1 454 ? 3.122 4.077 -2.703 1.00 58.31 454 ARG A C 1
ATOM 3571 O O . ARG A 1 454 ? 3.095 2.962 -2.188 1.00 58.31 454 ARG A O 1
ATOM 3578 N N . TRP A 1 455 ? 3.970 4.429 -3.662 1.00 50.78 455 TRP A N 1
ATOM 3579 C CA . TRP A 1 455 ? 5.142 3.626 -3.970 1.00 50.78 455 TRP A CA 1
ATOM 3580 C C . TRP A 1 455 ? 6.089 3.670 -2.778 1.00 50.78 455 TRP A C 1
ATOM 3582 O O . TRP A 1 455 ? 6.371 4.745 -2.251 1.00 50.78 455 TRP A O 1
ATOM 3592 N N . THR A 1 456 ? 6.540 2.502 -2.350 1.00 58.25 456 THR A N 1
ATOM 3593 C CA . THR A 1 456 ? 7.579 2.370 -1.331 1.00 58.25 456 THR A CA 1
ATOM 3594 C C . THR A 1 456 ? 8.958 2.386 -1.969 1.00 58.25 456 THR A C 1
ATOM 3596 O O . THR A 1 456 ? 9.121 1.967 -3.123 1.00 58.25 456 THR A O 1
ATOM 3599 N N . GLY A 1 457 ? 9.952 2.837 -1.199 1.00 55.94 457 GLY A N 1
ATOM 3600 C CA . GLY A 1 457 ? 11.357 2.659 -1.551 1.00 55.94 457 GLY A CA 1
ATOM 3601 C C . GLY A 1 457 ? 11.702 1.175 -1.693 1.00 55.94 457 GLY A C 1
ATOM 3602 O O . GLY A 1 457 ? 11.007 0.306 -1.162 1.00 55.94 457 GLY A O 1
ATOM 3603 N N . THR A 1 458 ? 12.769 0.876 -2.431 1.00 60.50 458 THR A N 1
ATOM 3604 C CA . THR A 1 458 ? 13.214 -0.504 -2.690 1.00 60.50 458 THR A CA 1
ATOM 3605 C C . THR A 1 458 ? 13.563 -1.275 -1.417 1.00 60.50 458 THR A C 1
ATOM 3607 O O . THR A 1 458 ? 13.427 -2.494 -1.409 1.00 60.50 458 THR A O 1
ATOM 3610 N N . ASP A 1 459 ? 13.922 -0.583 -0.333 1.00 55.22 459 ASP A N 1
ATOM 3611 C CA . ASP A 1 459 ? 14.280 -1.185 0.961 1.00 55.22 459 ASP A CA 1
ATOM 3612 C C . ASP A 1 459 ? 13.084 -1.837 1.677 1.00 55.22 459 ASP A C 1
ATOM 3614 O O . ASP A 1 459 ? 13.247 -2.761 2.471 1.00 55.22 459 ASP A O 1
ATOM 3618 N N . ASP A 1 460 ? 11.860 -1.413 1.349 1.00 63.41 460 ASP A N 1
ATOM 3619 C CA . ASP A 1 460 ? 10.622 -1.988 1.886 1.00 63.41 460 ASP A CA 1
ATOM 3620 C C . ASP A 1 460 ? 10.098 -3.170 1.053 1.00 63.41 460 ASP A C 1
ATOM 3622 O O . ASP A 1 460 ? 9.069 -3.781 1.397 1.00 63.41 460 ASP A O 1
ATOM 3626 N N . TRP A 1 461 ? 10.740 -3.463 -0.084 1.00 78.31 461 TRP A N 1
ATOM 3627 C CA . TRP A 1 461 ? 10.311 -4.525 -0.984 1.00 78.31 461 TRP A CA 1
ATOM 3628 C C . TRP A 1 461 ? 10.756 -5.874 -0.443 1.00 78.31 461 TRP A C 1
ATOM 3630 O O . TRP A 1 461 ? 11.911 -6.098 -0.095 1.00 78.31 461 TRP A O 1
ATOM 3640 N N . VAL A 1 462 ? 9.827 -6.824 -0.438 1.00 76.69 462 VAL A N 1
ATOM 3641 C CA . VAL A 1 462 ? 10.150 -8.207 -0.099 1.00 76.69 462 VAL A CA 1
ATOM 3642 C C . VAL A 1 462 ? 10.409 -8.965 -1.384 1.00 76.69 462 VAL A C 1
ATOM 3644 O O . VAL A 1 462 ? 9.483 -9.172 -2.169 1.00 76.69 462 VAL A O 1
ATOM 3647 N N . VAL A 1 463 ? 11.660 -9.361 -1.595 1.00 83.50 463 VAL A N 1
ATOM 3648 C CA . VAL A 1 463 ? 12.092 -10.151 -2.752 1.00 83.50 463 VAL A CA 1
ATOM 3649 C C . VAL A 1 463 ? 12.305 -11.601 -2.325 1.00 83.50 463 VAL A C 1
ATOM 3651 O O . VAL A 1 463 ? 12.875 -11.860 -1.264 1.00 83.50 463 VAL A O 1
ATOM 3654 N N . SER A 1 464 ? 11.848 -12.554 -3.137 1.00 87.12 464 SER A N 1
ATOM 3655 C CA . SER A 1 464 ? 12.056 -13.973 -2.865 1.00 87.12 464 SER A CA 1
ATOM 3656 C C . SER A 1 464 ? 13.535 -14.350 -2.930 1.00 87.12 464 SER A C 1
ATOM 3658 O O . SER A 1 464 ? 14.280 -13.948 -3.830 1.00 87.12 464 SER A O 1
ATOM 3660 N N . THR A 1 465 ? 13.957 -15.181 -1.979 1.00 82.38 465 THR A N 1
ATOM 3661 C CA . THR A 1 465 ? 15.333 -15.699 -1.903 1.00 82.38 465 THR A CA 1
ATOM 3662 C C . THR A 1 465 ? 15.659 -16.634 -3.067 1.00 82.38 465 THR A C 1
ATOM 3664 O O . THR A 1 465 ? 16.798 -16.678 -3.532 1.00 82.38 465 THR A O 1
ATOM 3667 N N . LYS A 1 466 ? 14.643 -17.324 -3.594 1.00 85.88 466 LYS A N 1
ATOM 3668 C CA . LYS A 1 466 ? 14.739 -18.278 -4.703 1.00 85.88 466 LYS A CA 1
ATOM 3669 C C . LYS A 1 466 ? 13.988 -17.773 -5.936 1.00 85.88 466 LYS A C 1
ATOM 3671 O O . LYS A 1 466 ? 13.071 -16.954 -5.824 1.00 85.88 466 LYS A O 1
ATOM 3676 N N . VAL A 1 467 ? 14.370 -18.290 -7.102 1.00 90.00 467 VAL A N 1
ATOM 3677 C CA . VAL A 1 467 ? 13.579 -18.189 -8.336 1.00 90.00 467 VAL A CA 1
ATOM 3678 C C . VAL A 1 467 ? 12.372 -19.117 -8.194 1.00 90.00 467 VAL A C 1
ATOM 3680 O O . VAL A 1 467 ? 12.533 -20.296 -7.890 1.00 90.00 467 VAL A O 1
ATOM 3683 N N . VAL A 1 468 ? 11.168 -18.571 -8.352 1.00 89.88 468 VAL A N 1
ATOM 3684 C CA . VAL A 1 468 ? 9.892 -19.242 -8.034 1.00 89.88 468 VAL A CA 1
ATOM 3685 C C . VAL A 1 468 ? 8.936 -19.337 -9.220 1.00 89.88 468 VAL A C 1
ATOM 3687 O O . VAL A 1 468 ? 7.946 -20.065 -9.168 1.00 89.88 468 VAL A O 1
ATOM 3690 N N . HIS A 1 469 ? 9.249 -18.648 -10.315 1.00 91.50 469 HIS A N 1
ATOM 3691 C CA . HIS A 1 469 ? 8.588 -18.805 -11.606 1.00 91.50 469 HIS A CA 1
ATOM 3692 C C . HIS A 1 469 ? 9.611 -18.734 -12.745 1.00 91.50 469 HIS A C 1
ATOM 3694 O O . HIS A 1 469 ? 10.709 -18.211 -12.536 1.00 91.50 469 HIS A O 1
ATOM 3700 N N . PRO A 1 470 ? 9.288 -19.255 -13.945 1.00 94.62 470 PRO A N 1
ATOM 3701 C CA . PRO A 1 470 ? 10.227 -19.259 -15.061 1.00 94.62 470 PRO A CA 1
ATOM 3702 C C . PRO A 1 470 ? 10.681 -17.839 -15.405 1.00 94.62 470 PRO A C 1
ATOM 3704 O O . PRO A 1 470 ? 9.856 -16.971 -15.678 1.00 94.62 470 PRO A O 1
ATOM 3707 N N . ALA A 1 471 ? 11.990 -17.602 -15.384 1.00 95.06 471 ALA A N 1
ATOM 3708 C CA . ALA A 1 471 ? 12.551 -16.287 -15.653 1.00 95.06 471 ALA A CA 1
ATOM 3709 C C . ALA A 1 471 ? 12.446 -15.930 -17.147 1.00 95.06 471 ALA A C 1
ATOM 3711 O O . ALA A 1 471 ? 12.751 -16.744 -18.027 1.00 95.06 471 ALA A O 1
ATOM 3712 N N . LEU A 1 472 ? 12.042 -14.692 -17.445 1.00 95.50 472 LEU A N 1
ATOM 3713 C CA . LEU A 1 472 ? 12.147 -14.139 -18.801 1.00 95.50 472 LEU A CA 1
ATOM 3714 C C . LEU A 1 472 ? 13.533 -13.543 -19.058 1.00 95.50 472 LEU A C 1
ATOM 3716 O O . LEU A 1 472 ? 13.960 -13.480 -20.205 1.00 95.50 472 LEU A O 1
ATOM 3720 N N . VAL A 1 473 ? 14.217 -13.114 -17.999 1.00 95.12 473 VAL A N 1
ATOM 3721 C CA . VAL A 1 473 ? 15.511 -12.427 -18.041 1.00 95.12 473 VAL A CA 1
ATOM 3722 C C . VAL A 1 473 ? 16.385 -12.984 -16.924 1.00 95.12 473 VAL A C 1
ATOM 3724 O O . VAL A 1 473 ? 15.868 -13.320 -15.863 1.00 95.12 473 VAL A O 1
ATOM 3727 N N . THR A 1 474 ? 17.694 -13.094 -17.130 1.00 93.94 474 THR A N 1
ATOM 3728 C CA . THR A 1 474 ? 18.599 -13.534 -16.060 1.00 93.94 474 THR A CA 1
ATOM 3729 C C . THR A 1 474 ? 18.810 -12.421 -15.022 1.00 93.94 474 THR A C 1
ATOM 3731 O O . THR A 1 474 ? 18.664 -11.236 -15.328 1.00 93.94 474 THR A O 1
ATOM 3734 N N . ASP A 1 475 ? 19.172 -12.775 -13.781 1.00 90.25 475 ASP A N 1
ATOM 3735 C CA . ASP A 1 475 ? 19.535 -11.773 -12.760 1.00 90.25 475 ASP A CA 1
ATOM 3736 C C . ASP A 1 475 ? 20.700 -10.880 -13.261 1.00 90.25 475 ASP A C 1
ATOM 3738 O O . ASP A 1 475 ? 20.688 -9.666 -13.051 1.00 90.25 475 ASP A O 1
ATOM 3742 N N . ALA A 1 476 ? 21.667 -11.455 -13.990 1.00 91.56 476 ALA A N 1
ATOM 3743 C CA . ALA A 1 476 ? 22.815 -10.738 -14.552 1.00 91.56 476 ALA A CA 1
ATOM 3744 C C . ALA A 1 476 ? 22.404 -9.692 -15.603 1.00 91.56 476 ALA A C 1
ATOM 3746 O O . ALA A 1 476 ? 22.793 -8.526 -15.500 1.00 91.56 476 ALA A O 1
ATOM 3747 N N . ASP A 1 477 ? 21.562 -10.082 -16.561 1.00 93.25 477 ASP A N 1
ATOM 3748 C CA . ASP A 1 477 ? 21.041 -9.190 -17.602 1.00 93.25 477 ASP A CA 1
ATOM 3749 C C . ASP A 1 477 ? 20.211 -8.051 -17.005 1.00 93.25 477 ASP A C 1
ATOM 3751 O O . ASP A 1 477 ? 20.333 -6.892 -17.407 1.00 93.25 477 ASP A O 1
ATOM 3755 N N . PHE A 1 478 ? 19.381 -8.361 -16.004 1.00 93.75 478 PHE A N 1
ATOM 3756 C CA . PHE A 1 478 ? 18.575 -7.357 -15.319 1.00 93.75 478 PHE A CA 1
ATOM 3757 C C . PHE A 1 478 ? 19.453 -6.307 -14.628 1.00 93.75 478 PHE A C 1
ATOM 3759 O O . PHE A 1 478 ? 19.212 -5.106 -14.780 1.00 93.75 478 PHE A O 1
ATOM 3766 N N . VAL A 1 479 ? 20.490 -6.742 -13.905 1.00 90.56 479 VAL A N 1
ATOM 3767 C CA . VAL A 1 479 ? 21.447 -5.846 -13.238 1.00 90.56 479 VAL A CA 1
ATOM 3768 C C . VAL A 1 479 ? 22.226 -5.012 -14.256 1.00 90.56 479 VAL A C 1
ATOM 3770 O O . VAL A 1 479 ? 22.388 -3.808 -14.050 1.00 90.56 479 VAL A O 1
ATOM 3773 N N . ALA A 1 480 ? 22.663 -5.604 -15.370 1.00 89.12 480 ALA A N 1
ATOM 3774 C CA . ALA A 1 480 ? 23.336 -4.875 -16.444 1.00 89.12 480 ALA A CA 1
ATOM 3775 C C . ALA A 1 480 ? 22.441 -3.763 -17.021 1.00 89.12 480 ALA A C 1
ATOM 3777 O O . ALA A 1 480 ? 22.873 -2.615 -17.143 1.00 89.12 480 ALA A O 1
ATOM 3778 N N . VAL A 1 481 ? 21.161 -4.055 -17.267 1.00 90.75 481 VAL A N 1
ATOM 3779 C CA . VAL A 1 481 ? 20.167 -3.059 -17.696 1.00 90.75 481 VAL A CA 1
ATOM 3780 C C . VAL A 1 481 ? 19.964 -1.944 -16.662 1.00 90.75 481 VAL A C 1
ATOM 3782 O O . VAL A 1 481 ? 19.858 -0.773 -17.050 1.00 90.75 481 VAL A O 1
ATOM 3785 N N . GLN A 1 482 ? 19.923 -2.266 -15.362 1.00 88.88 482 GLN A N 1
ATOM 3786 C CA . GLN A 1 482 ? 19.821 -1.235 -14.320 1.00 88.88 482 GLN A CA 1
ATOM 3787 C C . GLN A 1 482 ? 21.053 -0.328 -14.324 1.00 88.88 482 GLN A C 1
ATOM 3789 O O . GLN A 1 482 ? 20.901 0.890 -14.280 1.00 88.88 482 GLN A O 1
ATOM 3794 N N . ARG A 1 483 ? 22.261 -0.890 -14.462 1.00 85.19 483 ARG A N 1
ATOM 3795 C CA . ARG A 1 483 ? 23.510 -0.115 -14.543 1.00 85.19 483 ARG A CA 1
ATOM 3796 C C . ARG A 1 483 ? 23.536 0.815 -15.752 1.00 85.19 483 ARG A C 1
ATOM 3798 O O . ARG A 1 483 ? 23.850 1.987 -15.593 1.00 85.19 483 ARG A O 1
ATOM 3805 N N . LEU A 1 484 ? 23.122 0.340 -16.930 1.00 81.38 484 LEU A N 1
ATOM 3806 C CA . LEU A 1 484 ? 22.999 1.174 -18.136 1.00 81.38 484 LEU A CA 1
ATOM 3807 C C . LEU A 1 484 ? 21.999 2.324 -17.965 1.00 81.38 484 LEU A C 1
ATOM 3809 O O . LEU A 1 484 ? 22.074 3.333 -18.663 1.00 81.38 484 LEU A O 1
ATOM 3813 N N . THR A 1 485 ? 21.009 2.147 -17.093 1.00 71.62 485 THR A N 1
ATOM 3814 C CA . THR A 1 485 ? 19.998 3.165 -16.802 1.00 71.62 485 THR A CA 1
ATOM 3815 C C . THR A 1 485 ? 20.503 4.153 -15.755 1.00 71.62 485 THR A C 1
ATOM 3817 O O . THR A 1 485 ? 20.324 5.347 -15.948 1.00 71.62 485 THR A O 1
ATOM 3820 N N . ALA A 1 486 ? 21.196 3.682 -14.716 1.00 62.09 486 ALA A N 1
ATOM 3821 C CA . ALA A 1 486 ? 21.812 4.519 -13.687 1.00 62.09 486 ALA A CA 1
ATOM 3822 C C . ALA A 1 486 ? 22.979 5.363 -14.229 1.00 62.09 486 ALA A C 1
ATOM 3824 O O . ALA A 1 486 ? 23.075 6.536 -13.902 1.00 62.09 486 ALA A O 1
ATOM 3825 N N . ALA A 1 487 ? 23.808 4.812 -15.121 1.00 59.38 487 ALA A N 1
ATOM 3826 C CA . ALA A 1 487 ? 24.893 5.547 -15.780 1.00 59.38 487 ALA A CA 1
ATOM 3827 C C . ALA A 1 487 ? 24.397 6.669 -16.712 1.00 59.38 487 ALA A C 1
ATOM 3829 O O . ALA A 1 487 ? 25.168 7.543 -17.087 1.00 59.38 487 ALA A O 1
ATOM 3830 N N . ALA A 1 488 ? 23.115 6.648 -17.095 1.00 55.16 488 ALA A N 1
ATOM 3831 C CA . ALA A 1 488 ? 22.480 7.727 -17.849 1.00 55.16 488 ALA A CA 1
ATOM 3832 C C . ALA A 1 488 ? 21.911 8.841 -16.946 1.00 55.16 488 ALA A C 1
ATOM 3834 O O . ALA A 1 488 ? 21.439 9.845 -17.473 1.00 55.16 488 ALA A O 1
ATOM 3835 N N . VAL A 1 489 ? 21.935 8.661 -15.618 1.00 50.69 489 VAL A N 1
ATOM 3836 C CA . VAL A 1 489 ? 21.545 9.657 -14.606 1.00 50.69 489 VAL A CA 1
ATOM 3837 C C . VAL A 1 489 ? 22.813 10.268 -14.010 1.00 50.69 489 VAL A C 1
ATOM 3839 O O . VAL A 1 489 ? 23.069 10.185 -12.815 1.00 50.69 489 VAL A O 1
ATOM 3842 N N . ASP A 1 490 ? 23.654 10.837 -14.866 1.00 45.47 490 ASP A N 1
ATOM 3843 C CA . ASP A 1 490 ? 24.449 11.970 -14.417 1.00 45.47 490 ASP A CA 1
ATOM 3844 C C . ASP A 1 490 ? 23.491 13.157 -14.537 1.00 45.47 490 ASP A C 1
ATOM 3846 O O . ASP A 1 490 ? 23.048 13.468 -15.646 1.00 45.47 490 ASP A O 1
ATOM 3850 N N . ASP A 1 491 ? 23.085 13.764 -13.417 1.00 48.19 491 ASP A N 1
ATOM 3851 C CA . ASP A 1 491 ? 22.120 14.882 -13.396 1.00 48.19 491 ASP A CA 1
ATOM 3852 C C . ASP A 1 491 ? 22.618 16.110 -14.186 1.00 48.19 491 ASP A C 1
ATOM 3854 O O . ASP A 1 491 ? 21.909 17.111 -14.319 1.00 48.19 491 ASP A O 1
ATOM 3858 N N . GLY A 1 492 ? 23.820 16.015 -14.762 1.00 56.03 492 GLY A N 1
ATOM 3859 C CA . GLY A 1 492 ? 24.453 17.039 -15.555 1.00 56.03 492 GLY A CA 1
ATOM 3860 C C . GLY A 1 492 ? 24.762 18.263 -14.699 1.00 56.03 492 GLY A C 1
ATOM 3861 O O . GLY A 1 492 ? 24.349 18.386 -13.543 1.00 56.03 492 GLY A O 1
ATOM 3862 N N . PRO A 1 493 ? 25.512 19.225 -15.242 1.00 60.94 493 PRO A N 1
ATOM 3863 C CA . PRO A 1 493 ? 25.564 20.529 -14.614 1.00 60.94 493 PRO A CA 1
ATOM 3864 C C . PRO A 1 493 ? 24.147 21.119 -14.588 1.00 60.94 493 PRO A C 1
ATOM 3866 O O . PRO A 1 493 ? 23.394 20.999 -15.555 1.00 60.94 493 PRO A O 1
ATOM 3869 N N . VAL A 1 494 ? 23.788 21.788 -13.488 1.00 68.75 494 VAL A N 1
ATOM 3870 C CA . VAL A 1 494 ? 22.525 22.531 -13.390 1.00 68.75 494 VAL A CA 1
ATOM 3871 C C . VAL A 1 494 ? 22.485 23.567 -14.515 1.00 68.75 494 VAL A C 1
ATOM 3873 O O . VAL A 1 494 ? 23.145 24.604 -14.458 1.00 68.75 494 VAL A O 1
ATOM 3876 N N . HIS A 1 495 ? 21.719 23.270 -15.561 1.00 79.31 495 HIS A N 1
ATOM 3877 C CA . HIS A 1 495 ? 21.558 24.148 -16.709 1.00 79.31 495 HIS A CA 1
ATOM 3878 C C . HIS A 1 495 ? 20.580 25.274 -16.364 1.00 79.31 495 HIS A C 1
ATOM 3880 O O . HIS A 1 495 ? 19.432 25.020 -15.997 1.00 79.31 495 HIS A O 1
ATOM 3886 N N . ARG A 1 496 ? 21.035 26.525 -16.488 1.00 79.25 496 ARG A N 1
ATOM 3887 C CA . ARG A 1 496 ? 20.185 27.716 -16.368 1.00 79.25 496 ARG A CA 1
ATOM 3888 C C . ARG A 1 496 ? 19.687 28.137 -17.749 1.00 79.25 496 ARG A C 1
ATOM 3890 O O . ARG A 1 496 ? 20.419 28.025 -18.727 1.00 79.25 496 ARG A O 1
ATOM 3897 N N . TYR A 1 497 ? 18.438 28.587 -17.788 1.00 87.38 497 TYR A N 1
ATOM 3898 C CA . TYR A 1 497 ? 17.699 28.964 -18.989 1.00 87.38 497 TYR A CA 1
ATOM 3899 C C . TYR A 1 497 ? 17.028 30.310 -18.709 1.00 87.38 497 TYR A C 1
ATOM 3901 O O . TYR A 1 497 ? 16.147 30.391 -17.853 1.00 87.38 497 TYR A O 1
ATOM 3909 N N . GLU A 1 498 ? 17.450 31.364 -19.396 1.00 87.19 498 GLU A N 1
ATOM 3910 C CA . GLU A 1 498 ? 16.996 32.737 -19.144 1.00 87.19 498 GLU A CA 1
ATOM 3911 C C . GLU A 1 498 ? 15.538 32.936 -19.599 1.00 87.19 498 GLU A C 1
ATOM 3913 O O . GLU A 1 498 ? 14.700 33.502 -18.890 1.00 87.19 498 GLU A O 1
ATOM 3918 N N . LEU A 1 499 ? 15.196 32.378 -20.764 1.00 87.31 499 LEU A N 1
ATOM 3919 C CA . LEU A 1 499 ? 13.884 32.512 -21.412 1.00 87.31 499 LEU A CA 1
ATOM 3920 C C . LEU A 1 499 ? 12.876 31.413 -21.022 1.00 87.31 499 LEU A C 1
ATOM 3922 O O . LEU A 1 499 ? 11.844 31.240 -21.682 1.00 87.31 499 LEU A O 1
ATOM 3926 N N . VAL A 1 500 ? 13.144 30.651 -19.956 1.00 89.19 500 VAL A N 1
ATOM 3927 C CA . VAL A 1 500 ? 12.249 29.572 -19.523 1.00 89.19 500 VAL A CA 1
ATOM 3928 C C . VAL A 1 500 ? 10.878 30.127 -19.148 1.00 89.19 500 VAL A C 1
ATOM 3930 O O . VAL A 1 500 ? 10.760 31.071 -18.362 1.00 89.19 500 VAL A O 1
ATOM 3933 N N . GLY A 1 501 ? 9.838 29.532 -19.732 1.00 86.00 501 GLY A N 1
ATOM 3934 C CA . GLY A 1 501 ? 8.455 29.950 -19.526 1.00 86.00 501 GLY A CA 1
ATOM 3935 C C . GLY A 1 501 ? 8.005 31.157 -20.352 1.00 86.00 501 GLY A C 1
ATOM 3936 O O . GLY A 1 501 ? 6.822 31.455 -20.294 1.00 86.00 501 GLY A O 1
ATOM 3937 N N . LEU A 1 502 ? 8.889 31.801 -21.132 1.00 88.88 502 LEU A N 1
ATOM 3938 C CA . LEU A 1 502 ? 8.586 33.017 -21.912 1.00 88.88 502 LEU A CA 1
ATOM 3939 C C . LEU A 1 502 ? 8.400 32.767 -23.417 1.00 88.88 502 LEU A C 1
ATOM 3941 O O . LEU A 1 502 ? 7.883 33.623 -24.130 1.00 88.88 502 LEU A O 1
ATOM 3945 N N . LEU A 1 503 ? 8.801 31.596 -23.921 1.00 90.31 503 LEU A N 1
ATOM 3946 C CA . LEU A 1 503 ? 8.693 31.253 -25.343 1.00 90.31 503 LEU A CA 1
ATOM 3947 C C . LEU A 1 503 ? 7.462 30.385 -25.614 1.00 90.31 503 LEU A C 1
ATOM 3949 O O . LEU A 1 503 ? 7.320 29.314 -25.020 1.00 90.31 503 LEU A O 1
ATOM 3953 N N . ARG A 1 504 ? 6.618 30.778 -26.573 1.00 92.00 504 ARG A N 1
ATOM 3954 C CA . ARG A 1 504 ? 5.477 29.987 -27.065 1.00 92.00 504 ARG A CA 1
ATOM 3955 C C . ARG A 1 504 ? 5.636 29.622 -28.530 1.00 92.00 504 ARG A C 1
ATOM 3957 O O . ARG A 1 504 ? 6.188 30.358 -29.338 1.00 92.00 504 ARG A O 1
ATOM 3964 N N . CYS A 1 505 ? 5.119 28.457 -28.891 1.00 89.88 505 CYS A N 1
ATOM 3965 C CA . CYS A 1 505 ? 5.122 27.997 -30.267 1.00 89.88 505 CYS A CA 1
ATOM 3966 C C . CYS A 1 505 ? 3.990 28.682 -31.033 1.00 89.88 505 CYS A C 1
ATOM 3968 O O . CYS A 1 505 ? 2.824 28.422 -30.744 1.00 89.88 505 CYS A O 1
ATOM 3970 N N . GLY A 1 506 ? 4.315 29.461 -32.065 1.00 85.62 506 GLY A N 1
ATOM 3971 C CA . GLY A 1 506 ? 3.327 30.134 -32.917 1.00 85.62 506 GLY A CA 1
ATOM 3972 C C . GLY A 1 506 ? 2.399 29.190 -33.685 1.00 85.62 506 GLY A C 1
ATOM 3973 O O . GLY A 1 506 ? 1.368 29.618 -34.181 1.00 85.62 506 GLY A O 1
ATOM 3974 N N . ARG A 1 507 ? 2.721 27.889 -33.753 1.00 83.75 507 ARG A N 1
ATOM 3975 C CA . ARG A 1 507 ? 1.879 26.876 -34.408 1.00 83.75 507 ARG A CA 1
ATOM 3976 C C . ARG A 1 507 ? 0.880 26.194 -33.473 1.00 83.75 507 ARG A C 1
ATOM 3978 O O . ARG A 1 507 ? -0.209 25.850 -33.913 1.00 83.75 507 ARG A O 1
ATOM 3985 N N . CYS A 1 508 ? 1.254 25.908 -32.223 1.00 84.25 508 CYS A N 1
ATOM 3986 C CA . CYS A 1 508 ? 0.401 25.131 -31.307 1.00 84.25 508 CYS A CA 1
ATOM 3987 C C . CYS A 1 508 ? 0.108 25.815 -29.967 1.00 84.25 508 CYS A C 1
ATOM 3989 O O . CYS A 1 508 ? -0.492 25.191 -29.094 1.00 84.25 508 CYS A O 1
ATOM 3991 N N . GLY A 1 509 ? 0.581 27.047 -29.764 1.00 84.00 509 GLY A N 1
ATOM 3992 C CA . GLY A 1 509 ? 0.343 27.866 -28.570 1.00 84.00 509 GLY A CA 1
ATOM 3993 C C . GLY A 1 509 ? 1.038 27.392 -27.288 1.00 84.00 509 GLY A C 1
ATOM 3994 O O . GLY A 1 509 ? 1.017 28.097 -26.277 1.00 84.00 509 GLY A O 1
ATOM 3995 N N . ARG A 1 510 ? 1.671 26.211 -27.301 1.00 84.62 510 ARG A N 1
ATOM 3996 C CA . ARG A 1 510 ? 2.356 25.644 -26.132 1.00 84.62 510 ARG A CA 1
ATOM 3997 C C . ARG A 1 510 ? 3.653 26.382 -25.831 1.00 84.62 510 ARG A C 1
ATOM 3999 O O . ARG A 1 510 ? 4.382 26.748 -26.753 1.00 84.62 510 ARG A O 1
ATOM 4006 N N . VAL A 1 511 ? 3.957 26.510 -24.542 1.00 88.25 511 VAL A N 1
ATOM 4007 C CA . VAL A 1 511 ? 5.273 26.944 -24.061 1.00 88.25 511 VAL A CA 1
ATOM 4008 C C . VAL A 1 511 ? 6.333 25.950 -24.550 1.00 88.25 511 VAL A C 1
ATOM 4010 O O . VAL A 1 511 ? 6.083 24.742 -24.575 1.00 88.25 511 VAL A O 1
ATOM 4013 N N . LEU A 1 512 ? 7.479 26.444 -25.019 1.00 88.44 512 LEU A N 1
ATOM 4014 C CA . LEU A 1 512 ? 8.557 25.582 -25.500 1.00 88.44 512 LEU A CA 1
ATOM 4015 C C . LEU A 1 512 ? 9.254 24.879 -24.325 1.00 88.44 512 LEU A C 1
ATOM 4017 O O . LEU A 1 512 ? 9.521 25.486 -23.290 1.00 88.44 512 LEU A O 1
ATOM 4021 N N . ASP A 1 513 ? 9.613 23.609 -24.526 1.00 87.25 513 ASP A N 1
ATOM 4022 C CA . ASP A 1 513 ? 10.391 22.828 -23.563 1.00 87.25 513 ASP A CA 1
ATOM 4023 C C . ASP A 1 513 ? 11.861 23.295 -23.598 1.00 87.25 513 ASP A C 1
ATOM 4025 O O . ASP A 1 513 ? 12.452 23.293 -24.688 1.00 87.25 513 ASP A O 1
ATOM 4029 N N . PRO A 1 514 ? 12.495 23.620 -22.456 1.00 88.00 514 PRO A N 1
ATOM 4030 C CA . PRO A 1 514 ? 13.932 23.867 -22.410 1.00 88.00 514 PRO A CA 1
ATOM 4031 C C . PRO A 1 514 ? 14.709 22.580 -22.718 1.00 88.00 514 PRO A C 1
ATOM 4033 O O . PRO A 1 514 ? 14.306 21.466 -22.363 1.00 88.00 514 PRO A O 1
ATOM 4036 N N . CYS A 1 515 ? 15.830 22.716 -23.416 1.00 86.62 515 CYS A N 1
ATOM 4037 C CA . CYS A 1 515 ? 16.738 21.617 -23.706 1.00 86.62 515 CYS A CA 1
ATOM 4038 C C . CYS A 1 515 ? 18.177 22.099 -23.894 1.00 86.62 515 CYS A C 1
ATOM 4040 O O . CYS A 1 515 ? 18.424 23.170 -24.439 1.00 86.62 515 CYS A O 1
ATOM 4042 N N . TRP A 1 516 ? 19.131 21.267 -23.491 1.00 83.88 516 TRP A N 1
ATOM 4043 C CA . TRP A 1 516 ? 20.546 21.499 -23.748 1.00 83.88 516 TRP A CA 1
ATOM 4044 C C . TRP A 1 516 ? 20.979 20.705 -24.978 1.00 83.88 516 TRP A C 1
ATOM 4046 O O . TRP A 1 516 ? 20.691 19.511 -25.086 1.00 83.88 516 TRP A O 1
ATOM 4056 N N . SER A 1 517 ? 21.637 21.353 -25.934 1.00 80.69 517 SER A N 1
ATOM 4057 C CA . SER A 1 517 ? 22.063 20.715 -27.182 1.00 80.69 517 SER A CA 1
ATOM 4058 C C . SER A 1 517 ? 23.382 21.309 -27.660 1.00 80.69 517 SER A C 1
ATOM 4060 O O . SER A 1 517 ? 23.554 22.526 -27.659 1.00 80.69 517 SER A O 1
ATOM 4062 N N . HIS A 1 518 ? 24.330 20.446 -28.042 1.00 78.94 518 HIS A N 1
ATOM 4063 C CA . HIS A 1 518 ? 25.679 20.831 -28.487 1.00 78.94 518 HIS A CA 1
ATOM 4064 C C . HIS A 1 518 ? 26.373 21.847 -27.555 1.00 78.94 518 HIS A C 1
ATOM 4066 O O . HIS A 1 518 ? 27.004 22.798 -28.012 1.00 78.94 518 HIS A O 1
ATOM 4072 N N . GLY A 1 519 ? 26.223 21.664 -26.238 1.00 79.12 519 GLY A N 1
ATOM 4073 C CA . GLY A 1 519 ? 26.831 22.536 -25.227 1.00 79.12 519 GLY A CA 1
ATOM 4074 C C . GLY A 1 519 ? 26.142 23.893 -25.037 1.00 79.12 519 GLY A C 1
ATOM 4075 O O . GLY A 1 519 ? 26.734 24.771 -24.418 1.00 79.12 519 GLY A O 1
ATOM 4076 N N . ARG A 1 520 ? 24.930 24.096 -25.574 1.00 83.88 520 ARG A N 1
ATOM 4077 C CA . ARG A 1 520 ? 24.219 25.385 -25.545 1.00 83.88 520 ARG A CA 1
ATOM 4078 C C . ARG A 1 520 ? 22.760 25.230 -25.109 1.00 83.88 520 ARG A C 1
ATOM 4080 O O . ARG A 1 520 ? 22.125 24.211 -25.395 1.00 83.88 520 ARG A O 1
ATOM 4087 N N . ALA A 1 521 ? 22.224 26.271 -24.473 1.00 89.31 521 ALA A N 1
ATOM 4088 C CA . ALA A 1 521 ? 20.811 26.374 -24.124 1.00 89.31 521 ALA A CA 1
ATOM 4089 C C . ALA A 1 521 ? 19.937 26.564 -25.375 1.00 89.31 521 ALA A C 1
ATOM 4091 O O . ALA A 1 521 ? 20.229 27.370 -26.267 1.00 89.31 521 ALA A O 1
ATOM 4092 N N . ALA A 1 522 ? 18.848 25.808 -25.447 1.00 91.25 522 ALA A N 1
ATOM 4093 C CA . ALA A 1 522 ? 17.889 25.846 -26.536 1.00 91.25 522 ALA A CA 1
ATOM 4094 C C . ALA A 1 522 ? 16.481 25.501 -26.044 1.00 91.25 522 ALA A C 1
ATOM 4096 O O . ALA A 1 522 ? 16.277 24.993 -24.944 1.00 91.25 522 ALA A O 1
ATOM 4097 N N . TYR A 1 523 ? 15.499 25.734 -26.900 1.00 91.00 523 TYR A N 1
ATOM 4098 C CA . TYR A 1 523 ? 14.095 25.487 -26.636 1.00 91.00 523 TYR A CA 1
ATOM 4099 C C . TYR A 1 523 ? 13.476 24.750 -27.809 1.00 91.00 523 TYR A C 1
ATOM 4101 O O . TYR A 1 523 ? 13.780 25.026 -28.973 1.00 91.00 523 TYR A O 1
ATOM 4109 N N . ARG A 1 524 ? 12.588 23.803 -27.513 1.00 90.06 524 ARG A N 1
ATOM 4110 C CA . ARG A 1 524 ? 11.934 22.996 -28.542 1.00 90.06 524 ARG A CA 1
ATOM 4111 C C . ARG A 1 524 ? 10.443 22.861 -28.309 1.00 90.06 524 ARG A C 1
ATOM 4113 O O . ARG A 1 524 ? 9.993 22.650 -27.188 1.00 90.06 524 ARG A O 1
ATOM 4120 N N . CYS A 1 525 ? 9.670 22.871 -29.387 1.00 87.94 525 CYS A N 1
ATOM 4121 C CA . CYS A 1 525 ? 8.280 22.441 -29.354 1.00 87.94 525 CYS A CA 1
ATOM 4122 C C . CYS A 1 525 ? 8.114 21.156 -30.156 1.00 87.94 525 CYS A C 1
ATOM 4124 O O . CYS A 1 525 ? 8.416 21.091 -31.347 1.00 87.94 525 CYS A O 1
ATOM 4126 N N . ARG A 1 526 ? 7.586 20.130 -29.488 1.00 81.94 526 ARG A N 1
ATOM 4127 C CA . ARG A 1 526 ? 7.247 18.840 -30.097 1.00 81.94 526 ARG A CA 1
ATOM 4128 C C . ARG A 1 526 ? 5.767 18.720 -30.461 1.00 81.94 526 ARG A C 1
ATOM 4130 O O . ARG A 1 526 ? 5.341 17.630 -30.830 1.00 81.94 526 ARG A O 1
ATOM 4137 N N . HIS A 1 527 ? 4.994 19.803 -30.339 1.00 80.94 527 HIS A N 1
ATOM 4138 C CA . HIS A 1 527 ? 3.552 19.881 -30.625 1.00 80.94 527 HIS A CA 1
ATOM 4139 C C . HIS A 1 527 ? 2.680 18.891 -29.831 1.00 80.94 527 HIS A C 1
ATOM 4141 O O . HIS A 1 527 ? 1.638 18.457 -30.307 1.00 80.94 527 HIS A O 1
ATOM 4147 N N . GLY A 1 528 ? 3.094 18.533 -28.610 1.00 69.00 528 GLY A N 1
ATOM 4148 C CA . GLY A 1 528 ? 2.383 17.564 -27.760 1.00 69.00 528 GLY A CA 1
ATOM 4149 C C . GLY A 1 528 ? 2.710 16.093 -28.053 1.00 69.00 528 GLY A C 1
ATOM 4150 O O . GLY A 1 528 ? 2.164 15.204 -27.402 1.00 69.00 528 GLY A O 1
ATOM 4151 N N . TYR A 1 529 ? 3.625 15.820 -28.988 1.00 66.56 529 TYR A N 1
ATOM 4152 C CA . TYR A 1 529 ? 4.051 14.463 -29.327 1.00 66.56 529 TYR A CA 1
ATOM 4153 C C . TYR A 1 529 ? 5.335 14.072 -28.586 1.00 66.56 529 TYR A C 1
ATOM 4155 O O . TYR A 1 529 ? 6.347 14.775 -28.624 1.00 66.56 529 TYR A O 1
ATOM 4163 N N . THR A 1 530 ? 5.329 12.908 -27.941 1.00 61.84 530 THR A N 1
ATOM 4164 C CA . THR A 1 530 ? 6.532 12.308 -27.346 1.00 61.84 530 THR A CA 1
ATOM 4165 C C . THR A 1 530 ? 7.295 11.485 -28.386 1.00 61.84 530 THR A C 1
ATOM 4167 O O . THR A 1 530 ? 6.752 11.129 -29.430 1.00 61.84 530 THR A O 1
ATOM 4170 N N . SER A 1 531 ? 8.564 11.164 -28.118 1.00 60.22 531 SER A N 1
ATOM 4171 C CA . SER A 1 531 ? 9.418 10.386 -29.034 1.00 60.22 531 SER A CA 1
ATOM 4172 C C . SER A 1 531 ? 8.898 8.977 -29.351 1.00 60.22 531 SER A C 1
ATOM 4174 O O . SER A 1 531 ? 9.366 8.382 -30.311 1.00 60.22 531 SER A O 1
ATOM 4176 N N . ALA A 1 532 ? 7.921 8.453 -28.601 1.00 52.91 532 ALA A N 1
ATOM 4177 C CA . ALA A 1 532 ? 7.312 7.151 -28.881 1.00 52.91 532 ALA A CA 1
ATOM 4178 C C . ALA A 1 532 ? 6.131 7.189 -29.862 1.00 52.91 532 ALA A C 1
ATOM 4180 O O . ALA A 1 532 ? 5.788 6.146 -30.408 1.00 52.91 532 ALA A O 1
ATOM 4181 N N . ARG A 1 533 ? 5.494 8.343 -30.105 1.00 56.31 533 ARG A N 1
ATOM 4182 C CA . ARG A 1 533 ? 4.387 8.450 -31.070 1.00 56.31 533 ARG A CA 1
ATOM 4183 C C . ARG A 1 533 ? 4.929 8.935 -32.414 1.00 56.31 533 ARG A C 1
ATOM 4185 O O . ARG A 1 533 ? 5.003 10.138 -32.654 1.00 56.31 533 ARG A O 1
ATOM 4192 N N . ALA A 1 534 ? 5.339 8.001 -33.268 1.00 52.34 534 ALA A N 1
ATOM 4193 C CA . ALA A 1 534 ? 5.683 8.290 -34.656 1.00 52.34 534 ALA A CA 1
ATOM 4194 C C . ALA A 1 534 ? 4.415 8.209 -35.522 1.00 52.34 534 ALA A C 1
ATOM 4196 O O . ALA A 1 534 ? 3.802 7.151 -35.615 1.00 52.34 534 ALA A O 1
ATOM 4197 N N . GLN A 1 535 ? 4.017 9.315 -36.149 1.00 54.97 535 GLN A N 1
ATOM 4198 C CA . GLN A 1 535 ? 2.985 9.335 -37.190 1.00 54.97 535 GLN A CA 1
ATOM 4199 C C . GLN A 1 535 ? 3.574 10.008 -38.437 1.00 54.97 535 GLN A C 1
ATOM 4201 O O . GLN A 1 535 ? 4.416 10.899 -38.307 1.00 54.97 535 GLN A O 1
ATOM 4206 N N . ARG A 1 536 ? 3.181 9.537 -39.629 1.00 53.12 536 ARG A N 1
ATOM 4207 C CA . ARG A 1 536 ? 3.793 9.900 -40.924 1.00 53.12 536 ARG A CA 1
ATOM 4208 C C . ARG A 1 536 ? 3.651 11.385 -41.294 1.00 53.12 536 ARG A C 1
ATOM 4210 O O . ARG A 1 536 ? 4.524 11.906 -41.975 1.00 53.12 536 ARG A O 1
ATOM 4217 N N . GLU A 1 537 ? 2.630 12.077 -40.793 1.00 60.03 537 GLU A N 1
ATOM 4218 C CA . GLU A 1 537 ? 2.356 13.494 -41.084 1.00 60.03 537 GLU A CA 1
ATOM 4219 C C . GLU A 1 537 ? 2.568 14.366 -39.840 1.00 60.03 537 GLU A C 1
ATOM 4221 O O . GLU A 1 537 ? 1.629 14.862 -39.217 1.00 60.03 537 GLU A O 1
ATOM 4226 N N . ARG A 1 538 ? 3.826 14.517 -39.413 1.00 66.88 538 ARG A N 1
ATOM 4227 C CA . ARG A 1 538 ? 4.154 15.333 -38.237 1.00 66.88 538 ARG A CA 1
ATOM 4228 C C . ARG A 1 538 ? 4.571 16.754 -38.646 1.00 66.88 538 ARG A C 1
ATOM 4230 O O . ARG A 1 538 ? 5.466 16.902 -39.478 1.00 66.88 538 ARG A O 1
ATOM 4237 N N . PRO A 1 539 ? 4.040 17.802 -37.984 1.00 70.81 539 PRO A N 1
ATOM 4238 C CA . PRO A 1 539 ? 4.679 19.114 -37.937 1.00 70.81 539 PRO A CA 1
ATOM 4239 C C . PRO A 1 539 ? 6.164 18.997 -37.575 1.00 70.81 539 PRO A C 1
ATOM 4241 O O . PRO A 1 539 ? 6.507 18.293 -36.617 1.00 70.81 539 PRO A O 1
ATOM 4244 N N . ARG A 1 540 ? 7.049 19.710 -38.280 1.00 74.94 540 ARG A N 1
ATOM 4245 C CA . ARG A 1 540 ? 8.458 19.784 -37.877 1.00 74.94 540 ARG A CA 1
ATOM 4246 C C . ARG A 1 540 ? 8.546 20.306 -36.441 1.00 74.94 540 ARG A C 1
ATOM 4248 O O . ARG A 1 540 ? 7.781 21.183 -36.027 1.00 74.94 540 ARG A O 1
ATOM 4255 N N . ASN A 1 541 ? 9.443 19.711 -35.653 1.00 83.38 541 ASN A N 1
ATOM 4256 C CA . ASN A 1 541 ? 9.708 20.213 -34.311 1.00 83.38 541 ASN A CA 1
ATOM 4257 C C . ASN A 1 541 ? 10.264 21.626 -34.444 1.00 83.38 541 ASN A C 1
ATOM 4259 O O . ASN A 1 541 ? 11.238 21.833 -35.164 1.00 83.38 541 ASN A O 1
ATOM 4263 N N . LEU A 1 542 ? 9.666 22.572 -33.728 1.00 86.50 542 LEU A N 1
ATOM 4264 C CA . LEU A 1 542 ? 10.253 23.897 -33.614 1.00 86.50 542 LEU A CA 1
ATOM 4265 C C . LEU A 1 542 ? 11.477 23.778 -32.713 1.00 86.50 542 LEU A C 1
ATOM 4267 O O . LEU A 1 542 ? 11.383 23.181 -31.639 1.00 86.50 542 LEU A O 1
ATOM 4271 N N . TYR A 1 543 ? 12.601 24.331 -33.145 1.00 88.62 543 TYR A N 1
ATOM 4272 C CA . TYR A 1 543 ? 13.836 24.354 -32.378 1.00 88.62 543 TYR A CA 1
ATOM 4273 C C . TYR A 1 543 ? 14.464 25.738 -32.487 1.00 88.62 543 TYR A C 1
ATOM 4275 O O . TYR A 1 543 ? 14.719 26.218 -33.591 1.00 88.62 543 TYR A O 1
ATOM 4283 N N . VAL A 1 544 ? 14.715 26.371 -31.345 1.00 88.62 544 VAL A N 1
ATOM 4284 C CA . VAL A 1 544 ? 15.314 27.705 -31.268 1.00 88.62 544 VAL A CA 1
ATOM 4285 C C . VAL A 1 544 ? 16.435 27.702 -30.237 1.00 88.62 544 VAL A C 1
ATOM 4287 O O . VAL A 1 544 ? 16.304 27.119 -29.165 1.00 88.62 544 VAL A O 1
ATOM 4290 N N . ARG A 1 545 ? 17.565 28.331 -30.561 1.00 89.31 545 ARG A N 1
ATOM 4291 C CA . ARG A 1 545 ? 18.679 28.481 -29.617 1.00 89.31 545 ARG A CA 1
ATOM 4292 C C . ARG A 1 545 ? 18.477 29.724 -28.763 1.00 89.31 545 ARG A C 1
ATOM 4294 O O . ARG A 1 545 ? 18.049 30.749 -29.290 1.00 89.31 545 ARG A O 1
ATOM 4301 N N . GLU A 1 546 ? 18.807 29.633 -27.478 1.00 89.50 546 GLU A N 1
ATOM 4302 C CA . GLU A 1 546 ? 18.607 30.730 -26.529 1.00 89.50 546 GLU A CA 1
ATOM 4303 C C . GLU A 1 546 ? 19.404 31.975 -26.922 1.00 89.50 546 GLU A C 1
ATOM 4305 O O . GLU A 1 546 ? 18.847 33.062 -26.954 1.00 89.50 546 GLU A O 1
ATOM 4310 N N . ASP A 1 547 ? 20.664 31.819 -27.326 1.00 86.88 547 ASP A N 1
ATOM 4311 C CA . ASP A 1 547 ? 21.516 32.937 -27.743 1.00 86.88 547 ASP A CA 1
ATOM 4312 C C . ASP A 1 547 ? 20.957 33.698 -28.955 1.00 86.88 547 ASP A C 1
ATOM 4314 O O . ASP A 1 547 ? 20.921 34.928 -28.967 1.00 86.88 547 ASP A O 1
ATOM 4318 N N . ARG A 1 548 ? 20.443 32.965 -29.948 1.00 86.88 548 ARG A N 1
ATOM 4319 C CA . ARG A 1 548 ? 19.773 33.552 -31.114 1.00 86.88 548 ARG A CA 1
ATOM 4320 C C . ARG A 1 548 ? 18.463 34.240 -30.729 1.00 86.88 548 ARG A C 1
ATOM 4322 O O . ARG A 1 548 ? 18.150 35.287 -31.286 1.00 86.88 548 ARG A O 1
ATOM 4329 N N . MET A 1 549 ? 17.703 33.667 -29.795 1.00 87.12 549 MET A N 1
ATOM 4330 C CA . MET A 1 549 ? 16.466 34.279 -29.304 1.00 87.12 549 MET A CA 1
ATOM 4331 C C . MET A 1 549 ? 16.735 35.542 -28.501 1.00 87.12 549 MET A C 1
ATOM 4333 O O . MET A 1 549 ? 16.066 36.536 -28.730 1.00 87.12 549 MET A O 1
ATOM 4337 N N . LEU A 1 550 ? 17.745 35.553 -27.635 1.00 86.38 550 LEU A N 1
ATOM 4338 C CA . LEU A 1 550 ? 18.146 36.750 -26.900 1.00 86.38 550 LEU A CA 1
ATOM 4339 C C . LEU A 1 550 ? 18.605 37.872 -27.840 1.00 86.38 550 LEU A C 1
ATOM 4341 O O . LEU A 1 550 ? 18.305 39.030 -27.572 1.00 86.38 550 LEU A O 1
ATOM 4345 N N . GLY A 1 551 ? 19.282 37.535 -28.947 1.00 82.81 551 GLY A N 1
ATOM 4346 C CA . GLY A 1 551 ? 19.585 38.488 -30.020 1.00 82.81 551 GLY A CA 1
ATOM 4347 C C . GLY A 1 551 ? 18.319 39.060 -30.663 1.00 82.81 551 GLY A C 1
ATOM 4348 O O . GLY A 1 551 ? 18.134 40.267 -30.669 1.00 82.81 551 GLY A O 1
ATOM 4349 N N . ILE A 1 552 ? 17.396 38.196 -31.097 1.00 83.62 552 ILE A N 1
ATOM 4350 C CA . ILE A 1 552 ? 16.143 38.621 -31.743 1.00 83.62 552 ILE A CA 1
ATOM 4351 C C . ILE A 1 552 ? 15.257 39.448 -30.803 1.00 83.62 552 ILE A C 1
ATOM 4353 O O . ILE A 1 552 ? 14.704 40.459 -31.219 1.00 83.62 552 ILE A O 1
ATOM 4357 N N . VAL A 1 553 ? 15.124 39.056 -29.534 1.00 81.44 553 VAL A N 1
ATOM 4358 C CA . VAL A 1 553 ? 14.368 39.837 -28.543 1.00 81.44 553 VAL A CA 1
ATOM 4359 C C . VAL A 1 553 ? 15.047 41.188 -28.324 1.00 81.44 553 VAL A C 1
ATOM 4361 O O . VAL A 1 553 ? 14.361 42.200 -28.256 1.00 81.44 553 VAL A O 1
ATOM 4364 N N . ARG A 1 554 ? 16.383 41.243 -28.275 1.00 81.31 554 ARG A N 1
ATOM 4365 C CA . ARG A 1 554 ? 17.101 42.517 -28.168 1.00 81.31 554 ARG A CA 1
ATOM 4366 C C . ARG A 1 554 ? 16.839 43.417 -29.372 1.00 81.31 554 ARG A C 1
ATOM 4368 O O . ARG A 1 554 ? 16.576 44.590 -29.162 1.00 81.31 554 ARG A O 1
ATOM 4375 N N . ASP A 1 555 ? 16.855 42.881 -30.587 1.00 78.88 555 ASP A N 1
ATOM 4376 C CA . ASP A 1 555 ? 16.577 43.657 -31.802 1.00 78.88 555 ASP A CA 1
ATOM 4377 C C . ASP A 1 555 ? 15.127 44.175 -31.819 1.00 78.88 555 ASP A C 1
ATOM 4379 O O . ASP A 1 555 ? 14.878 45.329 -32.163 1.00 78.88 555 ASP A O 1
ATOM 4383 N N . LEU A 1 556 ? 14.171 43.357 -31.359 1.00 73.88 556 LEU A N 1
ATOM 4384 C CA . LEU A 1 556 ? 12.765 43.752 -31.213 1.00 73.88 556 LEU A CA 1
ATOM 4385 C C . LEU A 1 556 ? 12.566 44.879 -30.182 1.00 73.88 556 LEU A C 1
ATOM 4387 O O . LEU A 1 556 ? 11.694 45.719 -30.375 1.00 73.88 556 LEU A O 1
ATOM 4391 N N . PHE A 1 557 ? 13.372 44.922 -29.117 1.00 70.50 557 PHE A N 1
ATOM 4392 C CA . PHE A 1 557 ? 13.339 45.991 -28.107 1.00 70.50 557 PHE A CA 1
ATOM 4393 C C . PHE A 1 557 ? 14.219 47.201 -28.456 1.00 70.50 557 PHE A C 1
ATOM 4395 O O . PHE A 1 557 ? 13.925 48.312 -28.022 1.00 70.50 557 PHE A O 1
ATOM 4402 N N . ALA A 1 558 ? 15.260 47.026 -29.272 1.00 66.19 558 ALA A N 1
ATOM 4403 C CA . ALA A 1 558 ? 16.053 48.128 -29.814 1.00 66.19 558 ALA A CA 1
ATOM 4404 C C . ALA A 1 558 ? 15.218 48.988 -30.776 1.00 66.19 558 ALA A C 1
ATOM 4406 O O . ALA A 1 558 ? 15.355 50.206 -30.782 1.00 66.19 558 ALA A O 1
ATOM 4407 N N . ALA A 1 559 ? 14.282 48.374 -31.509 1.00 57.78 559 ALA A N 1
ATOM 4408 C CA . ALA A 1 559 ? 13.259 49.090 -32.273 1.00 57.78 559 ALA A CA 1
ATOM 4409 C C . ALA A 1 559 ? 12.258 49.872 -31.388 1.00 57.78 559 ALA A C 1
ATOM 4411 O O . ALA A 1 559 ? 11.527 50.714 -31.901 1.00 57.78 559 ALA A O 1
ATOM 4412 N N . ALA A 1 560 ? 12.237 49.608 -30.076 1.00 56.97 560 ALA A N 1
ATOM 4413 C CA . ALA A 1 560 ? 11.410 50.277 -29.070 1.00 56.97 560 ALA A CA 1
ATOM 4414 C C . ALA A 1 560 ? 12.215 51.227 -28.147 1.00 56.97 560 ALA A C 1
ATOM 4416 O O . ALA A 1 560 ? 11.712 51.622 -27.100 1.00 56.97 560 ALA A O 1
ATOM 4417 N N . ASP A 1 561 ? 13.447 51.589 -28.534 1.00 56.78 561 ASP A N 1
ATOM 4418 C CA . ASP A 1 561 ? 14.330 52.574 -27.874 1.00 56.78 561 ASP A CA 1
ATOM 4419 C C . ASP A 1 561 ? 14.821 52.214 -26.452 1.00 56.78 561 ASP A C 1
ATOM 4421 O O . ASP A 1 561 ? 15.176 53.075 -25.648 1.00 56.78 561 ASP A O 1
ATOM 4425 N N . VAL A 1 562 ? 14.894 50.916 -26.117 1.00 57.16 562 VAL A N 1
ATOM 4426 C CA . VAL A 1 562 ? 15.400 50.456 -24.809 1.00 57.16 562 VAL A CA 1
ATOM 4427 C C . VAL A 1 562 ? 16.683 49.634 -24.971 1.00 57.16 562 VAL A C 1
ATOM 4429 O O . VAL A 1 562 ? 16.662 48.417 -25.146 1.00 57.16 562 VAL A O 1
ATOM 4432 N N . ALA A 1 563 ? 17.847 50.276 -24.854 1.00 53.53 563 ALA A N 1
ATOM 4433 C CA . ALA A 1 563 ? 19.134 49.576 -24.822 1.00 53.53 563 ALA A CA 1
ATOM 4434 C C . ALA A 1 563 ? 19.389 48.951 -23.436 1.00 53.53 563 ALA A C 1
ATOM 4436 O O . ALA A 1 563 ? 20.069 49.530 -22.589 1.00 53.53 563 ALA A O 1
ATOM 4437 N N . THR A 1 564 ? 18.844 47.757 -23.174 1.00 61.16 564 THR A N 1
ATOM 4438 C CA . THR A 1 564 ? 19.052 47.051 -21.893 1.00 61.16 564 THR A CA 1
ATOM 4439 C C . THR A 1 564 ? 19.921 45.802 -22.013 1.00 61.16 564 THR A C 1
ATOM 4441 O O . THR A 1 564 ? 19.886 45.059 -22.996 1.00 61.16 564 THR A O 1
ATOM 4444 N N . ARG A 1 565 ? 20.705 45.533 -20.958 1.00 69.25 565 ARG A N 1
ATOM 4445 C CA . ARG A 1 565 ? 21.436 44.266 -20.786 1.00 69.25 565 ARG A CA 1
ATOM 4446 C C . ARG A 1 565 ? 20.454 43.088 -20.810 1.00 69.25 565 ARG A C 1
ATOM 4448 O O . ARG A 1 565 ? 19.347 43.199 -20.293 1.00 69.25 565 ARG A O 1
ATOM 4455 N N . THR A 1 566 ? 20.902 41.934 -21.307 1.00 70.12 566 THR A N 1
ATOM 4456 C CA . THR A 1 566 ? 20.113 40.691 -21.431 1.00 70.12 566 THR A CA 1
ATOM 4457 C C . THR A 1 566 ? 19.298 40.334 -20.178 1.00 70.12 566 THR A C 1
ATOM 4459 O O . THR A 1 566 ? 18.132 39.983 -20.298 1.00 70.12 566 THR A O 1
ATOM 4462 N N . ALA A 1 567 ? 19.874 40.463 -18.979 1.00 73.06 567 ALA A N 1
ATOM 4463 C CA . ALA A 1 567 ? 19.171 40.152 -17.730 1.00 73.06 567 ALA A CA 1
ATOM 4464 C C . ALA A 1 567 ? 17.989 41.101 -17.454 1.00 73.06 567 ALA A C 1
ATOM 4466 O O . ALA A 1 567 ? 16.925 40.665 -17.031 1.00 73.06 567 ALA A O 1
ATOM 4467 N N . ALA A 1 568 ? 18.152 42.393 -17.743 1.00 73.88 568 ALA A N 1
ATOM 4468 C CA . ALA A 1 568 ? 17.101 43.387 -17.546 1.00 73.88 568 ALA A CA 1
ATOM 4469 C C . ALA A 1 568 ? 15.970 43.242 -18.580 1.00 73.88 568 ALA A C 1
ATOM 4471 O O . ALA A 1 568 ? 14.809 43.463 -18.254 1.00 73.88 568 ALA A O 1
ATOM 4472 N N . LEU A 1 569 ? 16.303 42.805 -19.798 1.00 78.06 569 LEU A N 1
ATOM 4473 C CA . LEU A 1 569 ? 15.338 42.476 -20.849 1.00 78.06 569 LEU A CA 1
ATOM 4474 C C . LEU A 1 569 ? 14.430 41.306 -20.440 1.00 78.06 569 LEU A C 1
ATOM 4476 O O . LEU A 1 569 ? 13.214 41.373 -20.583 1.00 78.06 569 LEU A O 1
ATOM 4480 N N . VAL A 1 570 ? 15.023 40.237 -19.904 1.00 81.00 570 VAL A N 1
ATOM 4481 C CA . VAL A 1 570 ? 14.284 39.054 -19.439 1.00 81.00 570 VAL A CA 1
ATOM 4482 C C . VAL A 1 570 ? 13.406 39.390 -18.235 1.00 81.00 570 VAL A C 1
ATOM 4484 O O . VAL A 1 570 ? 12.256 38.959 -18.186 1.00 81.00 570 VAL A O 1
ATOM 4487 N N . GLU A 1 571 ? 13.914 40.185 -17.293 1.00 81.88 571 GLU A N 1
ATOM 4488 C CA . GLU A 1 571 ? 13.133 40.644 -16.142 1.00 81.88 571 GLU A CA 1
ATOM 4489 C C . GLU A 1 571 ? 11.943 41.509 -16.575 1.00 81.88 571 GLU A C 1
ATOM 4491 O O . GLU A 1 571 ? 10.830 41.330 -16.087 1.00 81.88 571 GLU A O 1
ATOM 4496 N N . HIS A 1 572 ? 12.143 42.389 -17.559 1.00 80.31 572 HIS A N 1
ATOM 4497 C CA . HIS A 1 572 ? 11.068 43.194 -18.126 1.00 80.31 572 HIS A CA 1
ATOM 4498 C C . HIS A 1 572 ? 9.986 42.328 -18.791 1.00 80.31 572 HIS A C 1
ATOM 4500 O O . HIS A 1 572 ? 8.807 42.516 -18.503 1.00 80.31 572 HIS A O 1
ATOM 4506 N N . LEU A 1 573 ? 10.367 41.326 -19.596 1.00 82.88 573 LEU A N 1
ATOM 4507 C CA . LEU A 1 573 ? 9.410 40.372 -20.176 1.00 82.88 573 LEU A CA 1
ATOM 4508 C C . LEU A 1 573 ? 8.578 39.657 -19.102 1.00 82.88 573 LEU A C 1
ATOM 4510 O O . LEU A 1 573 ? 7.375 39.476 -19.278 1.00 82.88 573 LEU A O 1
ATOM 4514 N N . ARG A 1 574 ? 9.205 39.260 -17.986 1.00 84.25 574 ARG A N 1
ATOM 4515 C CA . ARG A 1 574 ? 8.510 38.616 -16.860 1.00 84.25 574 ARG A CA 1
ATOM 4516 C C . ARG A 1 574 ? 7.558 39.580 -16.161 1.00 84.25 574 ARG A C 1
ATOM 4518 O O . ARG A 1 574 ? 6.424 39.203 -15.889 1.00 84.25 574 ARG A O 1
ATOM 4525 N N . ARG A 1 575 ? 8.004 40.808 -15.891 1.00 84.19 575 ARG A N 1
ATOM 4526 C CA . ARG A 1 575 ? 7.218 41.830 -15.191 1.00 84.19 575 ARG A CA 1
ATOM 4527 C C . ARG A 1 575 ? 5.987 42.256 -15.991 1.00 84.19 575 ARG A C 1
ATOM 4529 O O . ARG A 1 575 ? 4.891 42.305 -15.444 1.00 84.19 575 ARG A O 1
ATOM 4536 N N . GLU A 1 576 ? 6.161 42.510 -17.285 1.00 81.88 576 GLU A N 1
ATOM 4537 C CA . GLU A 1 576 ? 5.082 42.944 -18.184 1.00 81.88 576 GLU A CA 1
ATOM 4538 C C . GLU A 1 576 ? 4.254 41.775 -18.744 1.00 81.88 576 GLU A C 1
ATOM 4540 O O . GLU A 1 576 ? 3.363 41.991 -19.561 1.00 81.88 576 GLU A O 1
ATOM 4545 N N . HIS A 1 577 ? 4.538 40.532 -18.330 1.00 82.75 577 HIS A N 1
ATOM 4546 C CA . HIS A 1 577 ? 3.873 39.323 -18.830 1.00 82.75 577 HIS A CA 1
ATOM 4547 C C . HIS A 1 577 ? 3.879 39.241 -20.367 1.00 82.75 577 HIS A C 1
ATOM 4549 O O . HIS A 1 577 ? 2.889 38.886 -21.001 1.00 82.75 577 HIS A O 1
ATOM 4555 N N . VAL A 1 578 ? 5.005 39.587 -20.994 1.00 83.69 578 VAL A N 1
ATOM 4556 C CA . VAL A 1 578 ? 5.151 39.549 -22.452 1.00 83.69 578 VAL A CA 1
ATOM 4557 C C . VAL A 1 578 ? 5.769 38.219 -22.865 1.00 83.69 578 VAL A C 1
ATOM 4559 O O . VAL A 1 578 ? 6.860 37.839 -22.438 1.00 83.69 578 VAL A O 1
ATOM 4562 N N . MET A 1 579 ? 5.068 37.515 -23.747 1.00 86.25 579 MET A N 1
ATOM 4563 C CA . MET A 1 579 ? 5.466 36.233 -24.310 1.00 86.25 579 MET A CA 1
ATOM 4564 C C . MET A 1 579 ? 6.079 36.417 -25.698 1.00 86.25 579 MET A C 1
ATOM 4566 O O . MET A 1 579 ? 5.586 37.180 -26.527 1.00 86.25 579 MET A O 1
ATOM 4570 N N . VAL A 1 580 ? 7.129 35.654 -25.994 1.00 87.81 580 VAL A N 1
ATOM 4571 C CA . VAL A 1 580 ? 7.732 35.612 -27.330 1.00 87.81 580 VAL A CA 1
ATOM 4572 C C . VAL A 1 580 ? 7.109 34.460 -28.112 1.00 87.81 580 VAL A C 1
ATOM 4574 O O . VAL A 1 580 ? 7.262 33.288 -27.755 1.00 87.81 580 VAL A O 1
ATOM 4577 N N . ILE A 1 581 ? 6.410 34.777 -29.198 1.00 88.38 581 ILE A N 1
ATOM 4578 C CA . ILE A 1 581 ? 5.823 33.787 -30.098 1.00 88.38 581 ILE A CA 1
ATOM 4579 C C . ILE A 1 581 ? 6.836 33.428 -31.179 1.00 88.38 581 ILE A C 1
ATOM 4581 O O . ILE A 1 581 ? 7.166 34.247 -32.033 1.00 88.38 581 ILE A O 1
ATOM 4585 N N . CYS A 1 582 ? 7.305 32.183 -31.166 1.00 86.88 582 CYS A N 1
ATOM 4586 C CA . CYS A 1 582 ? 8.276 31.655 -32.117 1.00 86.88 582 CYS A CA 1
ATOM 4587 C C . CYS A 1 582 ? 7.571 30.873 -33.240 1.00 86.88 582 CYS A C 1
ATOM 4589 O O . CYS A 1 582 ? 6.959 29.828 -32.983 1.00 86.88 582 CYS A O 1
ATOM 4591 N N . ALA A 1 583 ? 7.687 31.340 -34.484 1.00 81.06 583 ALA A N 1
ATOM 4592 C CA . ALA A 1 583 ? 7.226 30.662 -35.697 1.00 81.06 583 ALA A CA 1
ATOM 4593 C C . ALA A 1 583 ? 8.411 30.279 -36.606 1.00 81.06 583 ALA A C 1
ATOM 4595 O O . ALA A 1 583 ? 9.537 30.722 -36.399 1.00 81.06 583 ALA A O 1
ATOM 4596 N N . GLU A 1 584 ? 8.171 29.446 -37.626 1.00 68.31 584 GLU A N 1
ATOM 4597 C CA . GLU A 1 584 ? 9.218 29.056 -38.592 1.00 68.31 584 GLU A CA 1
ATOM 4598 C C . GLU A 1 584 ? 9.732 30.251 -39.420 1.00 68.31 584 GLU A C 1
ATOM 4600 O O . GLU A 1 584 ? 10.875 30.237 -39.867 1.00 68.31 584 GLU A O 1
ATOM 4605 N N . THR A 1 585 ? 8.913 31.295 -39.580 1.00 67.62 585 THR A N 1
ATOM 4606 C CA . THR A 1 585 ? 9.193 32.490 -40.391 1.00 67.62 585 THR A CA 1
ATOM 4607 C C . THR A 1 585 ? 9.658 33.709 -39.587 1.00 67.62 585 THR A C 1
ATOM 4609 O O . THR A 1 585 ? 10.053 34.703 -40.187 1.00 67.62 585 THR A O 1
ATOM 4612 N N . GLY A 1 586 ? 9.637 33.666 -38.248 1.00 76.62 586 GLY A N 1
ATOM 4613 C CA . GLY A 1 586 ? 10.006 34.813 -37.411 1.00 76.62 586 GLY A CA 1
ATOM 4614 C C . GLY A 1 586 ? 9.542 34.704 -35.958 1.00 76.62 586 GLY A C 1
ATOM 4615 O O . GLY A 1 586 ? 8.926 33.714 -35.559 1.00 76.62 586 GLY A O 1
ATOM 4616 N N . CYS A 1 587 ? 9.856 35.724 -35.155 1.00 82.75 587 CYS A N 1
ATOM 4617 C CA . CYS A 1 587 ? 9.390 35.851 -33.771 1.00 82.75 587 CYS A CA 1
ATOM 4618 C C . CYS A 1 587 ? 8.653 37.179 -33.578 1.00 82.75 587 CYS A C 1
ATOM 4620 O O . CYS A 1 587 ? 9.021 38.177 -34.189 1.00 82.75 587 CYS A O 1
ATOM 4622 N N . SER A 1 588 ? 7.634 37.186 -32.722 1.00 82.94 588 SER A N 1
ATOM 4623 C CA . SER A 1 588 ? 6.888 38.395 -32.345 1.00 82.94 588 SER A CA 1
ATOM 4624 C C . SER A 1 588 ? 6.651 38.432 -30.837 1.00 82.94 588 SER A C 1
ATOM 4626 O O . SER A 1 588 ? 6.709 37.394 -30.175 1.00 82.94 588 SER A O 1
ATOM 4628 N N . LEU A 1 589 ? 6.416 39.626 -30.297 1.00 82.06 589 LEU A N 1
ATOM 4629 C CA . LEU A 1 589 ? 6.058 39.830 -28.895 1.00 82.06 589 LEU A CA 1
ATOM 4630 C C . LEU A 1 589 ? 4.537 39.907 -28.783 1.00 82.06 589 LEU A C 1
ATOM 4632 O O . LEU A 1 589 ? 3.900 40.637 -29.541 1.00 82.06 589 LEU A O 1
ATOM 4636 N N . GLN A 1 590 ? 3.962 39.159 -27.848 1.00 78.75 590 GLN A N 1
ATOM 4637 C CA . GLN A 1 590 ? 2.547 39.249 -27.507 1.00 78.75 590 GLN A CA 1
ATOM 4638 C C . GLN A 1 590 ? 2.389 39.413 -25.994 1.00 78.75 590 GLN A C 1
ATOM 4640 O O . GLN A 1 590 ? 3.036 38.671 -25.251 1.00 78.75 590 GLN A O 1
ATOM 4645 N N . PRO A 1 591 ? 1.543 40.344 -25.519 1.00 73.06 591 PRO A N 1
ATOM 4646 C CA . PRO A 1 591 ? 1.096 40.313 -24.132 1.00 73.06 591 PRO A CA 1
ATOM 4647 C C . PRO A 1 591 ? 0.369 38.986 -23.872 1.00 73.06 591 PRO A C 1
ATOM 4649 O O . PRO A 1 591 ? -0.283 38.448 -24.773 1.00 73.06 591 PRO A O 1
ATOM 4652 N N . GLN A 1 592 ? 0.583 38.419 -22.684 1.00 61.28 592 GLN A N 1
ATOM 4653 C CA . GLN A 1 592 ? 0.069 37.103 -22.301 1.00 61.28 592 GLN A CA 1
ATOM 4654 C C . GLN A 1 592 ? -1.458 37.029 -22.258 1.00 61.28 592 GLN A C 1
ATOM 4656 O O . GLN A 1 592 ? -2.098 38.020 -21.844 1.00 61.28 592 GLN A O 1
#

Mean predicted aligned error: 20.91 Å

Secondary structure (DSSP, 8-state):
-EEEEEE-TTSS-EEEEEE--SS---HHHHHHHHHHHHHHTTT--EEEEE---GGGSSHHHHHHHHTTTTTEEEEEPPTT-GGG-TTHHHHGGGSPPPPP--PPP-------------------------------------------HHHHHHHT--SS------S--SSPEEEEEEEEE-GGGT--HHHHHHHHHHHHHHHHTTTEEEEEEEEEES--TTS-GGGSHHHHHHHHHTT-TT-S-SEEEES-HHHH--TTHHHHHHHHHHHTT-EEEEGGGTEE--TTSHHHHHHHHHHHHHSSHHHHHHHHHHHHHHHHHHHTS----S-PPPTTEEEEEEEE-SSHHHHHTT-EEEEEEE-TTTHHHHHHHHHHHHTT--HHHHHHHHHHTTPPPTTTS-TTT-TTS------HHHHHHHHT-GGGGT--EE-SS-EEEPPTTSSS-SEEE-PPPGGG-EE-SS--S--SS-HHHHHHHHHHHHTT----S----TTTTTEEETTT-PBPEEEEETTEEEEEE-TT--TT---SSPPPPEEEEHHHHHHHHHHHHHTTT----HHHHHHHHHHTTEEEEEETTEEEEEE-

Nearest PDB structures (foldseek):
  3guv-assembly1_A-2  TM=6.271E-01  e=1.397E-04  Streptococcus pneumoniae SP19-BS75
  4fw2-assembly1_B  TM=5.118E-01  e=3.310E-01  Rous sarcoma virus - Prague C
  6qbv-assembly1_A  TM=4.849E-01  e=1.771E+00  Human T-lymphotropic virus 2

Solvent-accessible surface area (backbone atoms only — not comparable to full-atom values): 36007 Å² total; per-residue (Å²): 108,52,72,46,81,46,64,44,96,84,66,84,47,75,45,81,49,71,49,79,60,90,74,81,85,46,47,68,59,48,53,53,50,52,57,50,47,39,61,78,55,70,65,54,75,41,80,46,74,44,74,69,53,71,46,68,67,34,69,67,41,49,56,52,47,67,76,38,56,92,36,43,46,80,46,71,51,59,89,92,41,60,94,68,43,83,58,62,78,64,56,68,78,70,65,74,79,88,75,89,87,82,81,88,88,86,88,86,84,86,85,88,86,87,85,88,79,90,82,85,90,79,83,88,83,88,88,85,82,91,84,90,84,90,88,89,90,86,85,89,78,95,73,82,84,76,82,52,68,66,61,53,58,66,70,67,58,72,95,63,85,76,80,81,80,70,95,82,64,97,68,62,47,29,22,29,38,42,46,55,44,48,66,88,72,76,58,61,66,67,63,55,50,48,55,30,46,52,50,31,51,66,70,35,56,98,52,36,49,76,76,43,82,31,68,35,72,73,49,64,44,81,52,56,54,78,77,34,73,32,51,27,50,54,59,56,47,56,75,44,91,84,51,86,52,50,30,37,35,33,35,44,67,77,48,69,34,40,41,65,48,55,77,63,48,50,59,57,32,50,76,58,68,28,43,48,30,37,70,92,69,74,38,71,61,44,77,89,40,69,69,46,40,51,49,55,51,48,55,18,56,61,62,46,50,65,61,51,50,51,50,47,52,50,51,52,51,51,47,47,37,23,24,75,70,26,49,62,87,74,81,83,74,53,86,28,38,37,78,40,84,62,49,70,31,90,53,64,69,49,30,74,71,67,41,60,36,46,39,61,38,70,25,87,82,44,26,60,57,51,41,48,54,53,51,43,44,71,74,65,50,48,65,47,54,54,20,28,49,38,43,74,70,64,54,73,26,77,38,55,74,38,44,87,86,24,74,91,50,89,51,88,55,38,42,52,69,56,54,50,54,56,72,71,39,68,53,42,40,8,25,32,72,41,60,56,56,52,75,42,68,47,59,92,87,54,92,72,68,63,63,45,74,47,79,51,61,75,90,64,42,37,55,21,81,49,74,63,32,75,53,67,40,51,66,67,58,49,52,51,47,48,48,65,53,53,71,67,62,65,84,63,78,89,80,79,65,87,63,70,84,35,37,26,30,62,85,72,70,44,65,40,45,79,44,80,54,97,93,38,55,28,34,35,35,60,83,91,53,56,80,28,65,83,62,96,86,62,80,79,65,49,74,47,47,44,70,62,46,55,49,53,53,47,54,63,36,50,78,68,77,51,95,62,59,71,70,59,49,47,50,47,30,62,74,68,42,40,30,39,33,45,45,100,91,49,73,48,81,40,76,110

Organism: NCBI:txid53360

Radius of gyration: 36.51 Å; Cα contacts (8 Å, |Δi|>4): 721; chains: 1; bounding box: 64×94×99 Å

Foldseek 3Di:
DDWDWDADPVRPDIDIDDDDDPDDDALVNVLVSVVVVCVVVVNAADEAEDAPPVSCVDPVNVVSVVVVVVRYHYDYDDNVVPVVPLCVLVVVVPPDDDDDDDDDDDDDDDDDDDDDDDDDDDDDDDDDDDDDDDDDDDDDDDDDDDDDPVNVVVVLDDPDPPDPDDPDDPAAFEEEEEFEDACVVVDDPVVRVVQLVVQQCVLCVPRHDYPHYFYFYNDDLLDALCVTVRSVVVLVLLSDPPRPGQEYETSACLGNHEACSCVVVQVSCVVSNYFYAYSQVSGTQDCVDVVSVVVSSVSNSVSPVVVVVVVVVVVVVVLCCCAEVVFDPDDDDDFQWDKDFPAADPPVVSSVVVDTGIDTAGDPQGLVLLLVLLVCLLVVDDLLNSLQVCVVVVPQDPCRVCVVVNVVDPSQGGDSVSSVVSLLDPVLQQKRKDDQWDWDADRPPDPDDRTDTDGDDPVRIRIYPDRHYDHSDHPVSSVSSVVSVVVVPPVPPPDDALCQPQEAELVQRDGWDWDADPNFTKTKDQNPDDSSDDDPDGDDIDIGTRVVVLVQLCVVCVVVVDPDDSNVSSVVCVVQCWHWHDYPVGIDIDRD